Protein AF-A0A9N8E5K6-F1 (afdb_monomer_lite)

Structure (mmCIF, N/CA/C/O backbone):
data_AF-A0A9N8E5K6-F1
#
_entry.id   AF-A0A9N8E5K6-F1
#
loop_
_atom_site.group_PDB
_atom_site.id
_atom_site.type_symbol
_atom_site.label_atom_id
_atom_site.label_alt_id
_atom_site.label_comp_id
_atom_site.label_asym_id
_atom_site.label_entity_id
_atom_site.label_seq_id
_atom_site.pdbx_PDB_ins_code
_atom_site.Cartn_x
_atom_site.Cartn_y
_atom_site.Cartn_z
_atom_site.occupancy
_atom_site.B_iso_or_equiv
_atom_site.auth_seq_id
_atom_site.auth_comp_id
_atom_site.auth_asym_id
_atom_site.auth_atom_id
_atom_site.pdbx_PDB_model_num
ATOM 1 N N . MET A 1 1 ? 31.523 53.560 2.610 1.00 28.62 1 MET A N 1
ATOM 2 C CA . MET A 1 1 ? 31.302 54.282 3.889 1.00 28.62 1 MET A CA 1
ATOM 3 C C . MET A 1 1 ? 29.844 54.751 3.945 1.00 28.62 1 MET A C 1
ATOM 5 O O . MET A 1 1 ? 29.284 54.913 2.866 1.00 28.62 1 MET A O 1
ATOM 9 N N . PRO A 1 2 ? 29.209 54.893 5.126 1.00 48.19 2 PRO A N 1
ATOM 10 C CA . PRO A 1 2 ? 27.742 54.924 5.234 1.00 48.19 2 PRO A CA 1
ATOM 11 C C . PRO A 1 2 ? 27.119 56.280 5.633 1.00 48.19 2 PRO A C 1
ATOM 13 O O . PRO A 1 2 ? 27.679 57.012 6.442 1.00 48.19 2 PRO A O 1
ATOM 16 N N . TRP A 1 3 ? 25.892 56.519 5.156 1.00 25.66 3 TRP A N 1
ATOM 17 C CA . TRP A 1 3 ? 24.917 57.538 5.598 1.00 25.66 3 TRP A CA 1
ATOM 18 C C . TRP A 1 3 ? 23.511 56.882 5.471 1.00 25.66 3 TRP A C 1
ATOM 20 O O . TRP A 1 3 ? 23.320 56.145 4.508 1.00 25.66 3 TRP A O 1
ATOM 30 N N . ARG A 1 4 ? 22.511 56.901 6.380 1.00 29.38 4 ARG A N 1
ATOM 31 C CA . ARG A 1 4 ? 21.998 57.841 7.421 1.00 29.38 4 ARG A CA 1
ATOM 32 C C . ARG A 1 4 ? 21.446 59.166 6.848 1.00 29.38 4 ARG A C 1
ATOM 34 O O . ARG A 1 4 ? 22.156 59.805 6.095 1.00 29.38 4 ARG A O 1
ATOM 41 N N . HIS A 1 5 ? 20.258 59.682 7.214 1.00 28.28 5 HIS A N 1
ATOM 42 C CA . HIS A 1 5 ? 19.123 59.161 8.015 1.00 28.28 5 HIS A CA 1
ATOM 43 C C . HIS A 1 5 ? 17.919 60.150 7.944 1.00 28.28 5 HIS A C 1
ATOM 45 O O . HIS A 1 5 ? 18.154 61.333 8.158 1.00 28.28 5 HIS A O 1
ATOM 51 N N . ARG A 1 6 ? 16.656 59.674 7.833 1.00 26.78 6 ARG A N 1
ATOM 52 C CA . ARG A 1 6 ? 15.391 60.442 8.089 1.00 26.78 6 ARG A CA 1
ATOM 53 C C . ARG A 1 6 ? 15.203 61.711 7.183 1.00 26.78 6 ARG A C 1
ATOM 55 O O . ARG A 1 6 ? 16.032 61.928 6.314 1.00 26.78 6 ARG A O 1
ATOM 62 N N . SER A 1 7 ? 14.134 62.535 7.209 1.00 25.34 7 SER A N 1
ATOM 63 C CA . SER A 1 7 ? 12.897 62.596 8.028 1.00 25.34 7 SER A CA 1
ATOM 64 C C . SER A 1 7 ? 11.720 63.291 7.295 1.00 25.34 7 SER A C 1
ATOM 66 O O . SER A 1 7 ? 11.948 64.278 6.614 1.00 25.34 7 SER A O 1
ATOM 68 N N . GLN A 1 8 ? 10.487 62.875 7.626 1.00 25.50 8 GLN A N 1
ATOM 69 C CA . GLN A 1 8 ? 9.265 63.697 7.827 1.00 25.50 8 GLN A CA 1
ATOM 70 C C . GLN A 1 8 ? 8.490 64.386 6.668 1.00 25.50 8 GLN A C 1
ATOM 72 O O . GLN A 1 8 ? 9.017 64.921 5.703 1.00 25.50 8 GLN A O 1
ATOM 77 N N . CYS A 1 9 ? 7.166 64.353 6.877 1.00 20.83 9 CYS A N 1
ATOM 78 C CA . CYS A 1 9 ? 6.030 65.064 6.260 1.00 20.83 9 CYS A CA 1
ATOM 79 C C . CYS A 1 9 ? 6.035 66.590 6.615 1.00 20.83 9 CYS A C 1
ATOM 81 O O . CYS A 1 9 ? 6.919 66.965 7.387 1.00 20.83 9 CYS A O 1
ATOM 83 N N . PRO A 1 10 ? 5.077 67.467 6.186 1.00 39.78 10 PRO A N 1
ATOM 84 C CA . PRO A 1 10 ? 3.703 67.147 5.747 1.00 39.78 10 PRO A CA 1
ATOM 85 C C . PRO A 1 10 ? 3.038 68.023 4.657 1.00 39.78 10 PRO A C 1
ATOM 87 O O . PRO A 1 10 ? 3.539 69.068 4.259 1.00 39.78 10 PRO A O 1
ATOM 90 N N . LEU A 1 11 ? 1.807 67.641 4.290 1.00 26.31 11 LEU A N 1
ATOM 91 C CA . LEU A 1 11 ? 0.691 68.575 4.081 1.00 26.31 11 LEU A CA 1
ATOM 92 C C . LEU A 1 11 ? -0.651 67.876 4.390 1.00 26.31 11 LEU A C 1
ATOM 94 O O . LEU A 1 11 ? -0.745 66.653 4.336 1.00 26.31 11 LEU A O 1
ATOM 98 N N . LEU A 1 12 ? -1.659 68.655 4.783 1.00 24.30 12 LEU A N 1
ATOM 99 C CA . LEU A 1 12 ? -2.944 68.222 5.357 1.00 24.30 12 LEU A CA 1
ATOM 100 C C . LEU A 1 12 ? -4.070 69.039 4.705 1.00 24.30 12 LEU A C 1
ATOM 102 O O . LEU A 1 12 ? -3.827 70.215 4.449 1.00 24.30 12 LEU A O 1
ATOM 106 N N . VAL A 1 13 ? -5.272 68.466 4.515 1.00 25.81 13 VAL A N 1
ATOM 107 C CA . VAL A 1 13 ? -6.601 69.131 4.619 1.00 25.81 13 VAL A CA 1
ATOM 108 C C . VAL A 1 13 ? -7.746 68.141 4.276 1.00 25.81 13 VAL A C 1
ATOM 110 O O . VAL A 1 13 ? -7.692 67.467 3.257 1.00 25.81 13 VAL A O 1
ATOM 113 N N . TYR A 1 14 ? -8.732 68.061 5.185 1.00 26.78 14 TYR A N 1
ATOM 114 C CA . TYR A 1 14 ? -10.153 67.623 5.124 1.00 26.78 14 TYR A CA 1
ATOM 115 C C . TYR A 1 14 ? -10.739 67.033 3.808 1.00 26.78 14 TYR A C 1
ATOM 117 O O . TYR A 1 14 ? -10.513 67.580 2.738 1.00 26.78 14 TYR A O 1
ATOM 125 N N . GLY A 1 15 ? -11.614 66.008 3.786 1.00 24.59 15 GLY A N 1
ATOM 126 C CA . GLY A 1 15 ? -12.203 65.154 4.843 1.00 24.59 15 GLY A CA 1
ATOM 127 C C . GLY A 1 15 ? -13.697 65.412 5.155 1.00 24.59 15 GLY A C 1
ATOM 128 O O . GLY A 1 15 ? -14.033 66.536 5.510 1.00 24.59 15 GLY A O 1
ATOM 129 N N . LEU A 1 16 ? -14.570 64.382 5.091 1.00 26.42 16 LEU A N 1
ATOM 130 C CA . LEU A 1 16 ? -15.910 64.322 5.734 1.00 26.42 16 LEU A CA 1
ATOM 131 C C . LEU A 1 16 ? -16.518 62.885 5.751 1.00 26.42 16 LEU A C 1
ATOM 133 O O . LEU A 1 16 ? -15.967 61.974 5.138 1.00 26.42 16 LEU A O 1
ATOM 137 N N . LEU A 1 17 ? -17.607 62.684 6.512 1.00 26.38 17 LEU A N 1
ATOM 138 C CA . LEU A 1 17 ? -18.177 61.386 6.949 1.00 26.38 17 LEU A CA 1
ATOM 139 C C . LEU A 1 17 ? -19.086 60.663 5.919 1.00 26.38 17 LEU A C 1
ATOM 141 O O . LEU A 1 17 ? -19.732 61.306 5.097 1.00 26.38 17 LEU A O 1
ATOM 145 N N . GLY A 1 18 ? -19.259 59.340 6.088 1.00 25.52 18 GLY A N 1
ATOM 146 C CA . GLY A 1 18 ? -20.329 58.526 5.476 1.00 25.52 18 GLY A CA 1
ATOM 147 C C . GLY A 1 18 ? -20.577 57.209 6.241 1.00 25.52 18 GLY A C 1
ATOM 148 O O . GLY A 1 18 ? -19.625 56.550 6.647 1.00 25.52 18 GLY A O 1
ATOM 149 N N . CYS A 1 19 ? -21.841 56.853 6.506 1.00 23.98 19 CYS A N 1
ATOM 150 C CA . CYS A 1 19 ? -22.236 55.792 7.451 1.00 23.98 19 CYS A CA 1
ATOM 151 C C . CYS A 1 19 ? -21.885 54.349 7.032 1.00 23.98 19 CYS A C 1
ATOM 153 O O . CYS A 1 19 ? -21.986 53.984 5.864 1.00 23.98 19 CYS A O 1
ATOM 155 N N . ALA A 1 20 ? -21.625 53.492 8.026 1.00 27.25 20 ALA A N 1
ATOM 156 C CA . ALA A 1 20 ? -21.689 52.038 7.874 1.00 27.25 20 ALA A CA 1
ATOM 157 C C . ALA A 1 20 ? -23.144 51.535 7.963 1.00 27.25 20 ALA A C 1
ATOM 159 O O . ALA A 1 20 ? -23.925 52.040 8.772 1.00 27.25 20 ALA A O 1
ATOM 160 N N . LEU A 1 21 ? -23.492 50.510 7.177 1.00 25.75 21 LEU A N 1
ATOM 161 C CA . LEU A 1 21 ? -24.804 49.850 7.196 1.00 25.75 21 LEU A CA 1
ATOM 162 C C . LEU A 1 21 ? -24.667 48.368 7.568 1.00 25.75 21 LEU A C 1
ATOM 164 O O . LEU A 1 21 ? -24.395 47.516 6.724 1.00 25.75 21 LEU A O 1
ATOM 168 N N . LEU A 1 22 ? -24.903 48.061 8.844 1.00 26.05 22 LEU A N 1
ATOM 169 C CA . LEU A 1 22 ? -25.197 46.700 9.293 1.00 26.05 22 LEU A CA 1
ATOM 170 C C . LEU A 1 22 ? -26.590 46.299 8.790 1.00 26.05 22 LEU A C 1
ATOM 172 O O . LEU A 1 22 ? -27.561 47.010 9.034 1.00 26.05 22 LEU A O 1
ATOM 176 N N . THR A 1 23 ? -26.702 45.147 8.127 1.00 27.06 23 THR A N 1
ATOM 177 C CA . THR A 1 23 ? -27.989 44.573 7.698 1.00 27.06 23 THR A CA 1
ATOM 178 C C . THR A 1 23 ? -28.274 43.261 8.429 1.00 27.06 23 THR A C 1
ATOM 180 O O . THR A 1 23 ? -28.196 42.166 7.878 1.00 27.06 23 THR A O 1
ATOM 183 N N . THR A 1 24 ? -28.642 43.374 9.706 1.00 26.48 24 THR A N 1
ATOM 184 C CA . THR A 1 24 ? -29.184 42.267 10.507 1.00 26.48 24 THR A CA 1
ATOM 185 C C . THR A 1 24 ? -30.568 41.865 9.995 1.00 26.48 24 THR A C 1
ATOM 187 O O . THR A 1 24 ? -31.595 42.393 10.419 1.00 26.48 24 THR A O 1
ATOM 190 N N . LYS A 1 25 ? -30.615 40.906 9.067 1.00 25.34 25 LYS A N 1
ATOM 191 C CA . LYS A 1 25 ? -31.875 40.401 8.511 1.00 25.34 25 LYS A CA 1
ATOM 192 C C . LYS A 1 25 ? -32.456 39.281 9.381 1.00 25.34 25 LYS A C 1
ATOM 194 O O . LYS A 1 25 ? -32.322 38.103 9.069 1.00 25.34 25 LYS A O 1
ATOM 199 N N . VAL A 1 26 ? -33.117 39.664 10.473 1.00 26.45 26 VAL A N 1
ATOM 200 C CA . VAL A 1 26 ? -33.992 38.753 11.227 1.00 26.45 26 VAL A CA 1
ATOM 201 C C . VAL A 1 26 ? -35.216 38.433 10.369 1.00 26.45 26 VAL A C 1
ATOM 203 O O . VAL A 1 26 ? -35.918 39.348 9.940 1.00 26.45 26 VAL A O 1
ATOM 206 N N . TYR A 1 27 ? -35.489 37.149 10.150 1.00 26.06 27 TYR A N 1
ATOM 207 C CA . TYR A 1 27 ? -36.788 36.653 9.692 1.00 26.06 27 TYR A CA 1
ATOM 208 C C . TYR A 1 27 ? -37.262 35.558 10.651 1.00 26.06 27 TYR A C 1
ATOM 210 O O . TYR A 1 27 ? -36.457 34.769 11.143 1.00 26.06 27 TYR A O 1
ATOM 218 N N . GLY A 1 28 ? -38.556 35.579 10.977 1.00 25.75 28 GLY A N 1
ATOM 219 C CA . GLY A 1 28 ? -39.165 34.657 11.937 1.00 25.75 28 GLY A CA 1
ATOM 220 C C . GLY A 1 28 ? -39.302 33.237 11.389 1.00 25.75 28 GLY A C 1
ATOM 221 O O . GLY A 1 28 ? -39.287 33.025 10.178 1.00 25.75 28 GLY A O 1
ATOM 222 N N . GLY A 1 29 ? -39.439 32.268 12.294 1.00 32.53 29 GLY A N 1
ATOM 223 C CA . GLY A 1 29 ? -39.460 30.852 11.939 1.00 32.53 29 GLY A CA 1
ATOM 224 C C . GLY A 1 29 ? -40.733 30.390 11.223 1.00 32.53 29 GLY A C 1
ATOM 225 O O . GLY A 1 29 ? -41.850 30.729 11.609 1.00 32.53 29 GLY A O 1
ATOM 226 N N . SER A 1 30 ? -40.532 29.515 10.244 1.00 28.00 30 SER A N 1
ATOM 227 C CA . SER A 1 30 ? -41.488 28.520 9.753 1.00 28.00 30 SER A CA 1
ATOM 228 C C . SER A 1 30 ? -40.736 27.190 9.726 1.00 28.00 30 SER A C 1
ATOM 230 O O . SER A 1 30 ? -39.615 27.170 9.228 1.00 28.00 30 SER A O 1
ATOM 232 N N . GLY A 1 31 ? -41.291 26.126 10.313 1.00 34.25 31 GLY A N 1
ATOM 233 C CA . GLY A 1 31 ? -40.518 24.926 10.663 1.00 34.25 31 GLY A CA 1
ATOM 234 C C . GLY A 1 31 ? -39.834 24.232 9.480 1.00 34.25 31 GLY A C 1
ATOM 235 O O . GLY A 1 31 ? -40.482 23.946 8.474 1.00 34.25 31 GLY A O 1
ATOM 236 N N . ASP A 1 32 ? -38.544 23.927 9.638 1.00 28.67 32 ASP A N 1
ATOM 237 C CA . ASP A 1 32 ? -37.782 23.105 8.697 1.00 28.67 32 ASP A CA 1
ATOM 238 C C . ASP A 1 32 ? -38.299 21.651 8.675 1.00 28.67 32 ASP A C 1
ATOM 240 O O . ASP A 1 32 ? -38.636 21.098 9.729 1.00 28.67 32 ASP A O 1
ATOM 244 N N . PRO A 1 33 ? -38.335 20.986 7.505 1.00 28.75 33 PRO A N 1
ATOM 245 C CA . PRO A 1 33 ? -38.615 19.558 7.428 1.00 28.75 33 PRO A CA 1
ATOM 246 C C . PRO A 1 33 ? -37.427 18.733 7.969 1.00 28.75 33 PRO A C 1
ATOM 248 O O . PRO A 1 33 ? -36.266 19.098 7.753 1.00 28.75 33 PRO A O 1
ATOM 251 N N . PRO A 1 34 ? -37.674 17.585 8.629 1.00 31.19 34 PRO A N 1
ATOM 252 C CA . PRO A 1 34 ? -36.603 16.733 9.137 1.00 31.19 34 PRO A CA 1
ATOM 253 C C . PRO A 1 34 ? -35.826 16.091 7.977 1.00 31.19 34 PRO A C 1
ATOM 255 O O . PRO A 1 34 ? -36.369 15.278 7.234 1.00 31.19 34 PRO A O 1
ATOM 258 N N . GLY A 1 35 ? -34.544 16.443 7.828 1.00 36.34 35 GLY A N 1
ATOM 259 C CA . GLY A 1 35 ? -33.656 15.808 6.843 1.00 36.34 35 GLY A CA 1
ATOM 260 C C . GLY A 1 35 ? -32.354 16.555 6.536 1.00 36.34 35 GLY A C 1
ATOM 261 O O . GLY A 1 35 ? -31.343 15.920 6.258 1.00 36.34 35 GLY A O 1
ATOM 262 N N . SER A 1 36 ? -32.331 17.889 6.634 1.00 31.30 36 SER A N 1
ATOM 263 C CA . SER A 1 36 ? -31.158 18.698 6.254 1.00 31.30 36 SER A CA 1
ATOM 264 C C . SER A 1 36 ? -30.042 18.713 7.316 1.00 31.30 36 SER A C 1
ATOM 266 O O . SER A 1 36 ? -29.741 19.759 7.900 1.00 31.30 36 SER A O 1
ATOM 268 N N . ARG A 1 37 ? -29.367 17.575 7.543 1.00 35.94 37 ARG A N 1
ATOM 269 C CA . ARG A 1 37 ? -28.046 17.580 8.199 1.00 35.94 37 ARG A CA 1
ATOM 270 C C . ARG A 1 37 ? -27.086 18.409 7.336 1.00 35.94 37 ARG A C 1
ATOM 272 O O . ARG A 1 37 ? -26.913 18.116 6.157 1.00 35.94 37 ARG A O 1
ATOM 279 N N . ARG A 1 38 ? -26.448 19.434 7.909 1.00 32.09 38 ARG A N 1
ATOM 280 C CA . ARG A 1 38 ? -25.311 20.093 7.249 1.00 32.09 38 ARG A CA 1
ATOM 281 C C . ARG A 1 38 ? -24.135 19.123 7.285 1.00 32.09 38 ARG A C 1
ATOM 283 O O . ARG A 1 38 ? -23.654 18.823 8.374 1.00 32.09 38 ARG A O 1
ATOM 290 N N . ALA A 1 39 ? -23.692 18.650 6.125 1.00 42.81 39 ALA A N 1
ATOM 291 C CA . ALA A 1 39 ? -22.419 17.950 6.031 1.00 42.81 39 ALA A CA 1
ATOM 292 C C . ALA A 1 39 ? -21.293 18.886 6.503 1.00 42.81 39 ALA A C 1
ATOM 294 O O . ALA A 1 39 ? -21.276 20.072 6.157 1.00 42.81 39 ALA A O 1
ATOM 295 N N . LEU A 1 40 ? -20.371 18.353 7.302 1.00 53.91 40 LEU A N 1
ATOM 296 C CA . LEU A 1 40 ? -19.055 18.961 7.459 1.00 53.91 40 LEU A CA 1
ATOM 297 C C . LEU A 1 40 ? -18.304 18.749 6.138 1.00 53.91 40 LEU A C 1
ATOM 299 O O . LEU A 1 40 ? -18.455 17.704 5.512 1.00 53.91 40 LEU A O 1
ATOM 303 N N . SER A 1 41 ? -17.536 19.740 5.692 1.00 63.03 41 SER A N 1
ATOM 304 C CA . SER A 1 41 ? -16.692 19.582 4.506 1.00 63.03 41 SER A CA 1
ATOM 305 C C . SER A 1 41 ? -15.527 18.649 4.833 1.00 63.03 41 SER A C 1
ATOM 307 O O . SER A 1 41 ? -14.710 18.992 5.691 1.00 63.03 41 SER A O 1
ATOM 309 N N . GLU A 1 42 ? -15.459 17.506 4.155 1.00 80.06 42 GLU A N 1
ATOM 310 C CA . GLU A 1 42 ? -14.320 16.586 4.210 1.00 80.06 42 GLU A CA 1
ATOM 311 C C . GLU A 1 42 ? -13.023 17.257 3.726 1.00 80.06 42 GLU A C 1
ATOM 313 O O . GLU A 1 42 ? -13.045 18.215 2.944 1.00 80.06 42 GLU A O 1
ATOM 318 N N . GLU A 1 43 ? -11.869 16.755 4.169 1.00 78.12 43 GLU A N 1
ATOM 319 C CA . GLU A 1 43 ? -10.585 17.295 3.725 1.00 78.12 43 GLU A CA 1
ATOM 320 C C . GLU A 1 43 ? -10.203 16.841 2.300 1.00 78.12 43 GLU A C 1
ATOM 322 O O . GLU A 1 43 ? -10.333 15.677 1.920 1.00 78.12 43 GLU A O 1
ATOM 327 N N . LEU A 1 44 ? -9.683 17.779 1.499 1.00 85.88 44 LEU A N 1
ATOM 328 C CA . LEU A 1 44 ? -9.309 17.534 0.106 1.00 85.88 44 LEU A CA 1
ATOM 329 C C . LEU A 1 44 ? -8.021 16.708 -0.031 1.00 85.88 44 LEU A C 1
ATOM 331 O O . LEU A 1 44 ? -6.930 17.142 0.350 1.00 85.88 44 LEU A O 1
ATOM 335 N N . PHE A 1 45 ? -8.108 15.595 -0.758 1.00 86.50 45 PHE A N 1
ATOM 336 C CA . PHE A 1 45 ? -6.944 14.876 -1.271 1.00 86.50 45 PHE A CA 1
ATOM 337 C C . PHE A 1 45 ? -6.455 15.551 -2.561 1.00 86.50 45 PHE A C 1
ATOM 339 O O . PHE A 1 45 ? -6.839 15.184 -3.674 1.00 86.50 45 PHE A O 1
ATOM 346 N N . LEU A 1 46 ? -5.606 16.576 -2.404 1.00 86.75 46 LEU A N 1
ATOM 347 C CA . LEU A 1 46 ? -5.022 17.432 -3.456 1.00 86.75 46 LEU A CA 1
ATOM 348 C C . LEU A 1 46 ? -6.052 18.253 -4.255 1.00 86.75 46 LEU A C 1
ATOM 350 O O . LEU A 1 46 ? -6.112 19.472 -4.152 1.00 86.75 46 LEU A O 1
ATOM 354 N N . SER A 1 47 ? -6.819 17.580 -5.111 1.00 84.31 47 SER A N 1
ATOM 355 C CA . SER A 1 47 ? -7.876 18.148 -5.965 1.00 84.31 47 SER A CA 1
ATOM 356 C C . SER A 1 47 ? -9.080 17.203 -6.080 1.00 84.31 47 SER A C 1
ATOM 358 O O . SER A 1 47 ? -9.863 17.280 -7.028 1.00 84.31 47 SER A O 1
ATOM 360 N N . TYR A 1 48 ? -9.188 16.264 -5.145 1.00 92.00 48 TYR A N 1
ATOM 361 C CA . TYR A 1 48 ? -10.290 15.331 -4.995 1.00 92.00 48 TYR A CA 1
ATOM 362 C C . TYR A 1 48 ? -10.983 15.618 -3.663 1.00 92.00 48 TYR A C 1
ATOM 364 O O . TYR A 1 48 ? -10.331 15.660 -2.622 1.00 92.00 48 TYR A O 1
ATOM 372 N N . GLU A 1 49 ? -12.289 15.839 -3.729 1.00 92.88 49 GLU A N 1
ATOM 373 C CA . GLU A 1 49 ? -13.175 16.011 -2.581 1.00 92.88 49 GLU A CA 1
ATOM 374 C C . GLU A 1 49 ? -13.848 14.653 -2.338 1.00 92.88 49 GLU A C 1
ATOM 376 O O . GLU A 1 49 ? -14.645 14.234 -3.185 1.00 92.88 49 GLU A O 1
ATOM 381 N N . PRO A 1 50 ? -13.477 13.907 -1.280 1.00 90.69 50 PRO A N 1
ATOM 382 C CA . PRO A 1 50 ? -14.173 12.677 -0.928 1.00 90.69 50 PRO A CA 1
ATOM 383 C C . PRO A 1 50 ? -15.575 13.012 -0.406 1.00 90.69 50 PRO A C 1
ATOM 385 O O . PRO A 1 50 ? -15.856 14.138 0.000 1.00 90.69 50 PRO A O 1
ATOM 388 N N . LEU A 1 51 ? -16.467 12.027 -0.436 1.00 89.06 51 LEU A N 1
ATOM 389 C CA . LEU A 1 51 ? -17.855 12.165 0.021 1.00 89.06 51 LEU A CA 1
ATOM 390 C C . LEU A 1 51 ? -18.125 11.343 1.286 1.00 89.06 51 LEU A C 1
ATOM 392 O O . LEU A 1 51 ? -19.252 11.309 1.776 1.00 89.06 51 LEU A O 1
ATOM 396 N N . THR A 1 52 ? -17.088 10.677 1.789 1.00 86.38 52 THR A N 1
ATOM 397 C CA . THR A 1 52 ? -17.078 9.832 2.980 1.00 86.38 52 THR A CA 1
ATOM 398 C C . THR A 1 52 ? -15.769 10.041 3.749 1.00 86.38 52 THR A C 1
ATOM 400 O O . THR A 1 52 ? -14.738 10.396 3.167 1.00 86.38 52 THR A O 1
ATOM 403 N N . THR A 1 53 ? -15.793 9.812 5.062 1.00 86.50 53 THR A N 1
ATOM 404 C CA . THR A 1 53 ? -14.676 10.127 5.961 1.00 86.50 53 THR A CA 1
ATOM 405 C C . THR A 1 53 ? -13.542 9.096 5.861 1.00 86.50 53 THR A C 1
ATOM 407 O O . THR A 1 53 ? -13.535 8.081 6.549 1.00 86.50 53 THR A O 1
ATOM 410 N N . VAL A 1 54 ? -12.540 9.358 5.013 1.00 91.75 54 VAL A N 1
ATOM 411 C CA . VAL A 1 54 ? -11.411 8.428 4.744 1.00 91.75 54 VAL A CA 1
ATOM 412 C C . VAL A 1 54 ? -10.051 8.889 5.296 1.00 91.75 54 VAL A C 1
ATOM 414 O O . VAL A 1 54 ? -8.997 8.377 4.910 1.00 91.75 54 VAL A O 1
ATOM 417 N N . THR A 1 55 ? -10.056 9.833 6.240 1.00 91.75 55 THR A N 1
ATOM 418 C CA . THR A 1 55 ? -8.856 10.340 6.941 1.00 91.75 55 THR A CA 1
ATOM 419 C C . THR A 1 55 ? -8.110 9.255 7.732 1.00 91.75 55 THR A C 1
ATOM 421 O O . THR A 1 55 ? -6.885 9.301 7.855 1.00 91.75 55 THR A O 1
ATOM 424 N N . ASP A 1 56 ? -8.836 8.253 8.236 1.00 93.12 56 ASP A N 1
ATOM 425 C CA . ASP A 1 56 ? -8.300 7.079 8.936 1.00 93.12 56 ASP A CA 1
ATOM 426 C C . ASP A 1 56 ? -7.550 6.117 8.001 1.00 93.12 56 ASP A C 1
ATOM 428 O O . ASP A 1 56 ? -6.489 5.596 8.349 1.00 93.12 56 ASP A O 1
ATOM 432 N N . ASP A 1 57 ? -8.072 5.899 6.795 1.00 94.88 57 ASP A N 1
ATOM 433 C CA . ASP A 1 57 ? -7.453 5.062 5.763 1.00 94.88 57 ASP A CA 1
ATOM 434 C C . ASP A 1 57 ? -6.207 5.740 5.175 1.00 94.88 57 ASP A C 1
ATOM 436 O O . ASP A 1 57 ? -5.159 5.106 5.035 1.00 94.88 57 ASP A O 1
ATOM 440 N N . ALA A 1 58 ? -6.274 7.050 4.924 1.00 95.81 58 ALA A N 1
ATOM 441 C CA . ALA A 1 58 ? -5.140 7.846 4.452 1.00 95.81 58 ALA A CA 1
ATOM 442 C C . ALA A 1 58 ? -3.961 7.871 5.442 1.00 95.81 58 ALA A C 1
ATOM 444 O O . ALA A 1 58 ? -2.806 7.944 5.016 1.00 95.81 58 ALA A O 1
ATOM 445 N N . ALA A 1 59 ? -4.231 7.761 6.748 1.00 96.31 59 ALA A N 1
ATOM 446 C CA . ALA A 1 59 ? -3.212 7.719 7.796 1.00 96.31 59 ALA A CA 1
ATOM 447 C C . ALA A 1 59 ? -2.305 6.470 7.754 1.00 96.31 59 ALA A C 1
ATOM 449 O O . ALA A 1 59 ? -1.288 6.446 8.443 1.00 96.31 59 ALA A O 1
ATOM 450 N N . ILE A 1 60 ? -2.581 5.460 6.913 1.00 97.38 60 ILE A N 1
ATOM 451 C CA . ILE A 1 60 ? -1.648 4.335 6.706 1.00 97.38 60 ILE A CA 1
ATOM 452 C C . ILE A 1 60 ? -0.306 4.781 6.078 1.00 97.38 60 ILE A C 1
ATOM 454 O O . ILE A 1 60 ? 0.682 4.046 6.127 1.00 97.38 60 ILE A O 1
ATOM 458 N N . ASP A 1 61 ? -0.223 5.996 5.514 1.00 96.88 61 ASP A N 1
ATOM 459 C CA . ASP A 1 61 ? 1.056 6.569 5.075 1.00 96.88 61 ASP A CA 1
ATOM 460 C C . ASP A 1 61 ? 1.995 6.924 6.242 1.00 96.88 61 ASP A C 1
ATOM 462 O O . ASP A 1 61 ? 3.210 6.967 6.047 1.00 96.88 61 ASP A O 1
ATOM 466 N N . LEU A 1 62 ? 1.462 7.091 7.458 1.00 97.50 62 LEU A N 1
ATOM 467 C CA . LEU A 1 62 ? 2.244 7.267 8.681 1.00 97.50 62 LEU A CA 1
ATOM 468 C C . LEU A 1 62 ? 2.848 5.950 9.177 1.00 97.50 62 LEU A C 1
ATOM 470 O O . LEU A 1 62 ? 4.012 5.950 9.573 1.00 97.50 62 LEU A O 1
ATOM 474 N N . ASP A 1 63 ? 2.123 4.828 9.084 1.00 98.50 63 ASP A N 1
ATOM 475 C CA . ASP A 1 63 ? 2.688 3.491 9.334 1.00 98.50 63 ASP A CA 1
ATOM 476 C C . ASP A 1 63 ? 3.869 3.251 8.377 1.00 98.50 63 ASP A C 1
ATOM 478 O O . ASP A 1 63 ? 4.974 2.907 8.799 1.00 98.50 63 ASP A O 1
ATOM 482 N N . GLN A 1 64 ? 3.679 3.532 7.082 1.00 98.25 64 GLN A N 1
ATOM 483 C CA . GLN A 1 64 ? 4.738 3.431 6.074 1.00 98.25 64 GLN A CA 1
ATOM 484 C C . GLN A 1 64 ? 5.923 4.373 6.364 1.00 98.25 64 GLN A C 1
ATOM 486 O O . GLN A 1 64 ? 7.079 3.977 6.184 1.00 98.25 64 GLN A O 1
ATOM 491 N N . HIS A 1 65 ? 5.665 5.606 6.813 1.00 97.62 65 HIS A N 1
ATOM 492 C CA . HIS A 1 65 ? 6.719 6.554 7.170 1.00 97.62 65 HIS A CA 1
ATOM 493 C C . HIS A 1 65 ? 7.527 6.081 8.381 1.00 97.62 65 HIS A C 1
ATOM 495 O O . HIS A 1 65 ? 8.755 6.017 8.308 1.00 97.62 65 HIS A O 1
ATOM 501 N N . ALA A 1 66 ? 6.849 5.727 9.475 1.00 98.25 66 ALA A N 1
ATOM 502 C CA . ALA A 1 66 ? 7.480 5.273 10.706 1.00 98.25 66 ALA A CA 1
ATOM 503 C C . ALA A 1 66 ? 8.298 3.994 10.473 1.00 98.25 66 ALA A C 1
ATOM 505 O O . ALA A 1 66 ? 9.404 3.871 10.997 1.00 98.25 66 ALA A O 1
ATOM 506 N N . LEU A 1 67 ? 7.805 3.082 9.629 1.00 98.50 67 LEU A N 1
ATOM 507 C CA . LEU A 1 67 ? 8.504 1.859 9.242 1.00 98.50 67 LEU A CA 1
ATOM 508 C C . LEU A 1 67 ? 9.808 2.169 8.487 1.00 98.50 67 LEU A C 1
ATOM 510 O O . LEU A 1 67 ? 10.857 1.640 8.856 1.00 98.50 67 LEU A O 1
ATOM 514 N N . ASP A 1 68 ? 9.793 3.049 7.478 1.00 97.25 68 ASP A N 1
ATOM 515 C CA . ASP A 1 68 ? 11.026 3.425 6.766 1.00 97.25 68 ASP A CA 1
ATOM 516 C C . ASP A 1 68 ? 11.997 4.238 7.642 1.00 97.25 68 ASP A C 1
ATOM 518 O O . ASP A 1 68 ? 13.209 4.032 7.552 1.00 97.25 68 ASP A O 1
ATOM 522 N N . VAL A 1 69 ? 11.489 5.088 8.544 1.00 97.62 69 VAL A N 1
ATOM 523 C CA . VAL A 1 69 ? 12.301 5.788 9.555 1.00 97.62 69 VAL A CA 1
ATOM 524 C C . VAL A 1 69 ? 12.995 4.787 10.473 1.00 97.62 69 VAL A C 1
ATOM 526 O O . VAL A 1 69 ? 14.21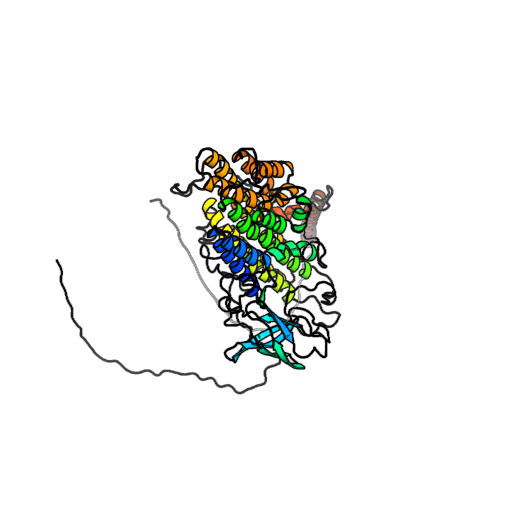3 4.861 10.622 1.00 97.62 69 VAL A O 1
ATOM 529 N N . GLN A 1 70 ? 12.276 3.815 11.035 1.00 98.19 70 GLN A N 1
ATOM 530 C CA . GLN A 1 70 ? 12.873 2.782 11.882 1.00 98.19 70 GLN A CA 1
ATOM 531 C C . GLN A 1 70 ? 13.890 1.934 11.102 1.00 98.19 70 GLN A C 1
ATOM 533 O O . GLN A 1 70 ? 15.042 1.821 11.516 1.00 98.19 70 GLN A O 1
ATOM 538 N N . MET A 1 71 ? 13.545 1.456 9.901 1.00 97.38 71 MET A N 1
ATOM 539 C CA . MET A 1 71 ? 14.497 0.737 9.041 1.00 97.38 71 MET A CA 1
ATOM 540 C C . MET A 1 71 ? 15.713 1.585 8.621 1.00 97.38 71 MET A C 1
ATOM 542 O O . MET A 1 71 ? 16.737 1.022 8.231 1.00 97.38 71 MET A O 1
ATOM 546 N N . SER A 1 72 ? 15.642 2.920 8.693 1.00 96.12 72 SER A N 1
ATOM 547 C CA . SER A 1 72 ? 16.778 3.809 8.413 1.00 96.12 72 SER A CA 1
ATOM 548 C C . SER A 1 72 ? 17.834 3.857 9.521 1.00 96.12 72 SER A C 1
ATOM 550 O O . SER A 1 72 ? 18.984 4.178 9.224 1.00 96.12 72 SER A O 1
ATOM 552 N N . LEU A 1 73 ? 17.471 3.517 10.764 1.00 95.94 73 LEU A N 1
ATOM 553 C CA . LEU A 1 73 ? 18.370 3.586 11.924 1.00 95.94 73 LEU A CA 1
ATOM 554 C C . LEU A 1 73 ? 19.381 2.429 11.965 1.00 95.94 73 LEU A C 1
ATOM 556 O O . LEU A 1 73 ? 20.450 2.573 12.554 1.00 95.94 73 LEU A O 1
ATOM 560 N N . GLY A 1 74 ? 19.070 1.294 11.328 1.00 91.50 74 GLY A N 1
ATOM 561 C CA . GLY A 1 74 ? 20.015 0.190 11.128 1.00 91.50 74 GLY A CA 1
ATOM 562 C C . GLY A 1 74 ? 20.413 -0.583 12.393 1.00 91.50 74 GLY A C 1
ATOM 563 O O . GLY A 1 74 ? 21.462 -1.224 12.400 1.00 91.50 74 GLY A O 1
ATOM 564 N N . THR A 1 75 ? 19.607 -0.535 13.458 1.00 94.69 75 THR A N 1
ATOM 565 C CA . THR A 1 75 ? 19.803 -1.333 14.685 1.00 94.69 75 THR A CA 1
ATOM 566 C C . THR A 1 75 ? 18.775 -2.460 14.779 1.00 94.69 75 THR A C 1
ATOM 568 O O . THR A 1 75 ? 17.655 -2.317 14.282 1.00 94.69 75 THR A O 1
ATOM 571 N N . ASP A 1 76 ? 19.094 -3.563 15.460 1.00 94.06 76 ASP A N 1
ATOM 572 C CA . ASP A 1 76 ? 18.130 -4.658 15.643 1.00 94.06 76 ASP A CA 1
ATOM 573 C C . ASP A 1 76 ? 16.873 -4.210 16.413 1.00 94.06 76 ASP A C 1
ATOM 575 O O . ASP A 1 76 ? 15.774 -4.636 16.072 1.00 94.06 76 ASP A O 1
ATOM 579 N N . GLN A 1 77 ? 16.996 -3.276 17.367 1.00 96.75 77 GLN A N 1
ATOM 580 C CA . GLN A 1 77 ? 15.842 -2.681 18.059 1.00 96.75 77 GLN A CA 1
ATOM 581 C C . GLN A 1 77 ? 14.944 -1.890 17.097 1.00 96.75 77 GLN A C 1
ATOM 583 O O . GLN A 1 77 ? 13.723 -1.992 17.172 1.00 96.75 77 GLN A O 1
ATOM 588 N N . SER A 1 78 ? 15.534 -1.128 16.170 1.00 97.31 78 SER A N 1
ATOM 589 C CA . SER A 1 78 ? 14.768 -0.390 15.157 1.00 97.31 78 SER A CA 1
ATOM 590 C C . SER A 1 78 ? 14.131 -1.315 14.115 1.00 97.31 78 SER A C 1
ATOM 592 O O . SER A 1 78 ? 13.010 -1.082 13.677 1.00 97.31 78 SER A O 1
ATOM 594 N N . ARG A 1 79 ? 14.787 -2.427 13.766 1.00 96.69 79 ARG A N 1
ATOM 595 C CA . ARG A 1 79 ? 14.231 -3.447 12.866 1.00 96.69 79 ARG A CA 1
ATOM 596 C C . ARG A 1 79 ? 13.067 -4.208 13.510 1.00 96.69 79 ARG A C 1
ATOM 598 O O . ARG A 1 79 ? 12.090 -4.483 12.822 1.00 96.69 79 ARG A O 1
ATOM 605 N N . GLU A 1 80 ? 13.131 -4.477 14.814 1.00 97.56 80 GLU A N 1
ATOM 606 C CA . GLU A 1 80 ? 12.000 -4.995 15.598 1.00 97.56 80 GLU A CA 1
ATOM 607 C C . GLU A 1 80 ? 10.853 -3.970 15.670 1.00 97.56 80 GLU A C 1
ATOM 609 O O . GLU A 1 80 ? 9.701 -4.315 15.423 1.00 97.56 80 GLU A O 1
ATOM 614 N N . ALA A 1 81 ? 11.149 -2.688 15.906 1.00 98.31 81 ALA A N 1
ATOM 615 C CA . ALA A 1 81 ? 10.140 -1.627 15.882 1.00 98.31 81 ALA A CA 1
ATOM 616 C C . ALA A 1 81 ? 9.459 -1.493 14.501 1.00 98.31 81 ALA A C 1
ATOM 618 O O . ALA A 1 81 ? 8.238 -1.397 14.418 1.00 98.31 81 ALA A O 1
ATOM 619 N N . ALA A 1 82 ? 10.220 -1.568 13.405 1.00 98.56 82 ALA A N 1
ATOM 620 C CA . ALA A 1 82 ? 9.676 -1.607 12.046 1.00 98.56 82 ALA A CA 1
ATOM 621 C C . ALA A 1 82 ? 8.801 -2.849 11.788 1.00 98.56 82 ALA A C 1
ATOM 623 O O . ALA A 1 82 ? 7.785 -2.756 11.098 1.00 98.56 82 ALA A O 1
ATOM 624 N N . TYR A 1 83 ? 9.171 -4.003 12.352 1.00 98.62 83 TYR A N 1
ATOM 625 C CA . TYR A 1 83 ? 8.381 -5.231 12.268 1.00 98.62 83 TYR A CA 1
ATOM 626 C C . TYR A 1 83 ? 7.057 -5.119 13.041 1.00 98.62 83 TYR A C 1
ATOM 628 O O . TYR A 1 83 ? 6.008 -5.524 12.531 1.00 98.62 83 TYR A O 1
ATOM 636 N N . LYS A 1 84 ? 7.071 -4.488 14.221 1.00 98.50 84 LYS A N 1
ATOM 637 C CA . LYS A 1 84 ? 5.853 -4.149 14.969 1.00 98.50 84 LYS A CA 1
ATOM 638 C C . LYS A 1 84 ? 4.942 -3.210 14.188 1.00 98.50 84 LYS A C 1
ATOM 640 O O . LYS A 1 84 ? 3.776 -3.539 14.022 1.00 98.50 84 LYS A O 1
ATOM 645 N N . ILE A 1 85 ? 5.454 -2.123 13.606 1.00 98.69 85 ILE A N 1
ATOM 646 C CA . ILE A 1 85 ? 4.638 -1.229 12.760 1.00 98.69 85 ILE A CA 1
ATOM 647 C C . ILE A 1 85 ? 4.008 -2.000 11.585 1.00 98.69 85 ILE A C 1
ATOM 649 O O . ILE A 1 85 ? 2.822 -1.838 11.311 1.00 98.69 85 ILE A O 1
ATOM 653 N N . TYR A 1 86 ? 4.763 -2.880 10.913 1.00 98.81 86 TYR A N 1
ATOM 654 C CA . TYR A 1 86 ? 4.236 -3.668 9.791 1.00 98.81 86 TYR A CA 1
ATOM 655 C C . TYR A 1 86 ? 3.064 -4.580 10.187 1.00 98.81 86 TYR A C 1
ATOM 657 O O . TYR A 1 86 ? 2.065 -4.661 9.465 1.00 98.81 86 TYR A O 1
ATOM 665 N N . THR A 1 87 ? 3.207 -5.275 11.318 1.00 98.56 87 THR A N 1
ATOM 666 C CA . THR A 1 87 ? 2.305 -6.354 11.750 1.00 98.56 87 THR A CA 1
ATOM 667 C C . THR A 1 87 ? 1.159 -5.873 12.641 1.00 98.56 87 THR A C 1
ATOM 669 O O . THR A 1 87 ? 0.041 -6.365 12.504 1.00 98.56 87 THR A O 1
ATOM 672 N N . GLN A 1 88 ? 1.414 -4.889 13.508 1.00 98.25 88 GLN A N 1
ATOM 673 C CA . GLN A 1 88 ? 0.496 -4.374 14.532 1.00 98.25 88 GLN A CA 1
ATOM 674 C C . GLN A 1 88 ? -0.139 -3.023 14.171 1.00 98.25 88 GLN A C 1
ATOM 676 O O . GLN A 1 88 ? -1.129 -2.667 14.799 1.00 98.25 88 GLN A O 1
ATOM 681 N N . GLY A 1 89 ? 0.394 -2.294 13.177 1.00 98.12 89 GLY A N 1
ATOM 682 C CA . GLY A 1 89 ? -0.038 -0.937 12.804 1.00 98.12 89 GLY A CA 1
ATOM 683 C C . GLY A 1 89 ? 0.310 0.128 13.854 1.00 98.12 89 GLY A C 1
ATOM 684 O O . GLY A 1 89 ? 0.867 -0.199 14.900 1.00 98.12 89 GLY A O 1
ATOM 685 N N . ALA A 1 90 ? 0.019 1.406 13.586 1.00 97.12 90 ALA A N 1
ATOM 686 C CA . ALA A 1 90 ? 0.250 2.488 14.562 1.00 97.12 90 ALA A CA 1
ATOM 687 C C . ALA A 1 90 ? -0.744 3.667 14.479 1.00 97.12 90 ALA A C 1
ATOM 689 O O . ALA A 1 90 ? -1.191 4.186 15.504 1.00 97.12 90 ALA A O 1
ATOM 690 N N . PHE A 1 91 ? -1.091 4.113 13.268 1.00 96.94 91 PHE A N 1
ATOM 691 C CA . PHE A 1 91 ? -1.790 5.389 13.037 1.00 96.94 91 PHE A CA 1
ATOM 692 C C . PHE A 1 91 ? -3.182 5.250 12.407 1.00 96.94 91 PHE A C 1
ATOM 694 O O . PHE A 1 91 ? -3.900 6.238 12.243 1.00 96.94 91 PHE A O 1
ATOM 701 N N . SER A 1 92 ? -3.569 4.029 12.046 1.00 95.00 92 SER A N 1
ATOM 702 C CA . SER A 1 92 ? -4.771 3.741 11.268 1.00 95.00 92 SER A CA 1
ATOM 703 C C . SER A 1 92 ? -5.660 2.738 12.008 1.00 95.00 92 SER A C 1
ATOM 705 O O . SER A 1 92 ? -5.195 1.687 12.443 1.00 95.00 92 SER A O 1
ATOM 707 N N . LYS A 1 93 ? -6.948 3.044 12.176 1.00 93.38 93 LYS A N 1
ATOM 708 C CA . LYS A 1 93 ? -7.955 2.195 12.841 1.00 93.38 93 LYS A CA 1
ATOM 709 C C . LYS A 1 93 ? -7.616 1.800 14.279 1.00 93.38 93 LYS A C 1
ATOM 711 O O . LYS A 1 93 ? -7.779 0.638 14.664 1.00 93.38 93 LYS A O 1
ATOM 716 N N . SER A 1 94 ? -7.134 2.764 15.058 1.00 95.56 94 SER A N 1
ATOM 717 C CA . SER A 1 94 ? -6.893 2.579 16.488 1.00 95.56 94 SER A CA 1
ATOM 718 C C . SER A 1 94 ? -8.161 2.088 17.199 1.00 95.56 94 SER A C 1
ATOM 720 O O . SER A 1 94 ? -9.256 2.612 16.963 1.00 95.56 94 SER A O 1
ATOM 722 N N . TYR A 1 95 ? -8.018 1.118 18.098 1.00 97.56 95 TYR A N 1
ATOM 723 C CA . TYR A 1 95 ? -9.076 0.667 18.995 1.00 97.56 95 TYR A CA 1
ATOM 724 C C . TYR A 1 95 ? -8.520 0.244 20.360 1.00 97.56 95 TYR A C 1
ATOM 726 O O . TYR A 1 95 ? -7.414 -0.284 20.448 1.00 97.56 95 TYR A O 1
ATOM 734 N N . ALA A 1 96 ? -9.306 0.451 21.412 1.00 98.38 96 ALA A N 1
ATOM 735 C CA . ALA A 1 96 ? -9.043 -0.060 22.753 1.00 98.38 96 ALA A CA 1
ATOM 736 C C . ALA A 1 96 ? -9.764 -1.400 22.968 1.00 98.38 96 ALA A C 1
ATOM 738 O O . ALA A 1 96 ? -10.927 -1.542 22.578 1.00 98.38 96 ALA A O 1
ATOM 739 N N . LEU A 1 97 ? -9.103 -2.366 23.607 1.00 98.25 97 LEU A N 1
ATOM 740 C CA . LEU A 1 97 ? -9.732 -3.582 24.125 1.00 98.25 97 LEU A CA 1
ATOM 741 C C . LEU A 1 97 ? -10.116 -3.363 25.596 1.00 98.25 97 LEU A C 1
ATOM 743 O O . LEU A 1 97 ? -9.288 -3.502 26.487 1.00 98.25 97 LEU A O 1
ATOM 747 N N . LEU A 1 98 ? -11.369 -2.989 25.843 1.00 98.44 98 LEU A N 1
ATOM 748 C CA . LEU A 1 98 ? -11.872 -2.680 27.184 1.00 98.44 98 LEU A CA 1
ATOM 749 C C . LEU A 1 98 ? -12.375 -3.948 27.875 1.00 98.44 98 LEU A C 1
ATOM 751 O O . LEU A 1 98 ? -13.174 -4.676 27.283 1.00 98.44 98 LEU A O 1
ATOM 755 N N . SER A 1 99 ? -11.983 -4.180 29.130 1.00 98.44 99 SER A N 1
ATOM 756 C CA . SER A 1 99 ? -12.553 -5.233 29.982 1.00 98.44 99 SER A CA 1
ATOM 757 C C . SER A 1 99 ? -13.679 -4.655 30.839 1.00 98.44 99 SER A C 1
ATOM 759 O O . SER A 1 99 ? -13.444 -3.769 31.655 1.00 98.44 99 SER A O 1
ATOM 761 N N . LEU A 1 100 ? -14.912 -5.130 30.656 1.00 98.12 100 LEU A N 1
ATOM 762 C CA . LEU A 1 100 ? -16.083 -4.663 31.404 1.00 98.12 100 LEU A CA 1
ATOM 763 C C . LEU A 1 100 ? -16.180 -5.339 32.776 1.00 98.12 100 LEU A C 1
ATOM 765 O O . LEU A 1 100 ? -16.120 -6.565 32.877 1.00 98.12 100 LEU A O 1
ATOM 769 N N . GLN A 1 101 ? -16.463 -4.553 33.817 1.00 97.81 101 GLN A N 1
ATOM 770 C CA . GLN A 1 101 ? -16.703 -5.060 35.176 1.00 97.81 101 GLN A CA 1
ATOM 771 C C . GLN A 1 101 ? -18.079 -5.737 35.334 1.00 97.81 101 GLN A C 1
ATOM 773 O O . GLN A 1 101 ? -18.348 -6.391 36.342 1.00 97.81 101 GLN A O 1
ATOM 778 N N . SER A 1 102 ? -18.970 -5.593 34.350 1.00 96.38 102 SER A N 1
ATOM 779 C CA . SER A 1 102 ? -20.255 -6.295 34.266 1.00 96.38 102 SER A CA 1
ATOM 780 C C . SER A 1 102 ? -20.535 -6.739 32.826 1.00 96.38 102 SER A C 1
ATOM 782 O O . SER A 1 102 ? -20.260 -5.977 31.900 1.00 96.38 102 SER A O 1
ATOM 784 N N . PRO A 1 103 ? -21.069 -7.955 32.609 1.00 96.81 103 PRO A N 1
ATOM 785 C CA . PRO A 1 103 ? -21.303 -8.483 31.269 1.00 96.81 103 PRO A CA 1
ATOM 786 C C . PRO A 1 103 ? -22.454 -7.769 30.550 1.00 96.81 103 PRO A C 1
ATOM 788 O O . PRO A 1 103 ? -23.429 -7.348 31.177 1.00 96.81 103 PRO A O 1
ATOM 791 N N . LEU A 1 104 ? -22.381 -7.702 29.218 1.00 95.56 104 LEU A N 1
ATOM 792 C CA . LEU A 1 104 ? -23.438 -7.113 28.390 1.00 95.56 104 LEU A CA 1
ATOM 793 C C . LEU A 1 104 ? -24.786 -7.854 28.538 1.00 95.56 104 LEU A C 1
ATOM 795 O O . LEU A 1 104 ? -24.811 -9.087 28.457 1.00 95.56 104 LEU A O 1
ATOM 799 N N . PRO A 1 105 ? -25.923 -7.141 28.669 1.00 95.12 105 PRO A N 1
ATOM 800 C CA . PRO A 1 105 ? -27.246 -7.760 28.793 1.00 95.12 105 PRO A CA 1
ATOM 801 C C . PRO A 1 105 ? -27.848 -8.223 27.452 1.00 95.12 105 PRO A C 1
ATOM 803 O O . PRO A 1 105 ? -28.716 -9.095 27.447 1.00 95.12 105 PRO A O 1
ATOM 806 N N . ILE A 1 106 ? -27.410 -7.650 26.325 1.00 93.69 106 ILE A N 1
ATOM 807 C CA . ILE A 1 106 ? -27.885 -7.938 24.957 1.00 93.69 106 ILE A CA 1
ATOM 808 C C . ILE A 1 106 ? -26.697 -8.021 23.979 1.00 93.69 106 ILE A C 1
ATOM 810 O O . ILE A 1 106 ? -25.569 -7.729 24.373 1.00 93.69 106 ILE A O 1
ATOM 814 N N . SER A 1 107 ? -26.940 -8.410 22.719 1.00 92.69 107 SER A N 1
ATOM 815 C CA . SER A 1 107 ? -25.928 -8.254 21.657 1.00 92.69 107 SER A CA 1
ATOM 816 C C . SER A 1 107 ? -25.803 -6.780 21.274 1.00 92.69 107 SER A C 1
ATOM 818 O O . SER A 1 107 ? -26.819 -6.088 21.182 1.00 92.69 107 SER A O 1
ATOM 820 N N . LEU A 1 108 ? -24.582 -6.319 21.016 1.00 90.25 108 LEU A N 1
ATOM 821 C CA . LEU A 1 108 ? -24.291 -4.999 20.461 1.00 90.25 108 LEU A CA 1
ATOM 822 C C . LEU A 1 108 ? -23.751 -5.139 19.041 1.00 90.25 108 LEU A C 1
ATOM 824 O O . LEU A 1 108 ? -22.841 -5.928 18.791 1.00 90.25 108 LEU A O 1
ATOM 828 N N . ALA A 1 109 ? -24.300 -4.358 18.114 1.00 88.62 109 ALA A N 1
ATOM 829 C CA . ALA A 1 109 ? -23.927 -4.420 16.710 1.00 88.62 109 ALA A CA 1
ATOM 830 C C . ALA A 1 109 ? -22.574 -3.739 16.438 1.00 88.62 109 ALA A C 1
ATOM 832 O O . ALA A 1 109 ? -22.229 -2.717 17.035 1.00 88.62 109 ALA A O 1
ATOM 833 N N . LYS A 1 110 ? -21.846 -4.261 15.444 1.00 84.50 110 LYS A N 1
ATOM 834 C CA . LYS A 1 110 ? -20.756 -3.540 14.767 1.00 84.50 110 LYS A CA 1
ATOM 835 C C . LYS A 1 110 ? -21.255 -2.141 14.370 1.00 84.50 110 LYS A C 1
ATOM 837 O O . LYS A 1 110 ? -22.281 -2.016 13.707 1.00 84.50 110 LYS A O 1
ATOM 842 N N . GLY A 1 111 ? -20.534 -1.101 14.781 1.00 83.31 111 GLY A N 1
ATOM 843 C CA . GLY A 1 111 ? -20.875 0.301 14.523 1.00 83.31 111 GLY A CA 1
ATOM 844 C C . GLY A 1 111 ? -21.705 1.006 15.606 1.00 83.31 111 GLY A C 1
ATOM 845 O O . GLY A 1 111 ? -21.839 2.225 15.513 1.00 83.31 111 GLY A O 1
ATOM 846 N N . THR A 1 112 ? -22.212 0.309 16.638 1.00 87.19 112 THR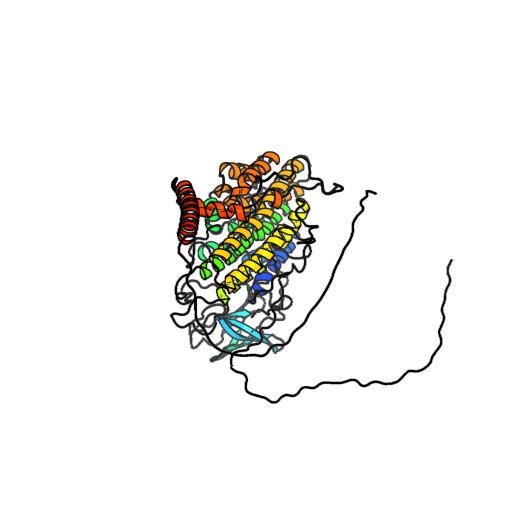 A N 1
ATOM 847 C CA . THR A 1 112 ? -22.891 0.945 17.790 1.00 87.19 112 THR A CA 1
ATOM 848 C C . THR A 1 112 ? -22.022 2.053 18.390 1.00 87.19 112 THR A C 1
ATOM 850 O O . THR A 1 112 ? -20.838 1.828 18.654 1.00 87.19 112 THR A O 1
ATOM 853 N N . THR A 1 113 ? -22.604 3.238 18.610 1.00 90.56 113 THR A N 1
ATOM 854 C CA . THR A 1 113 ? -21.930 4.378 19.245 1.00 90.56 113 THR A CA 1
ATOM 855 C C . THR A 1 113 ? -21.509 4.038 20.668 1.00 90.56 113 THR A C 1
ATOM 857 O O . THR A 1 113 ? -22.269 3.436 21.426 1.00 90.56 113 THR A O 1
ATOM 860 N N . LEU A 1 114 ? -20.308 4.471 21.039 1.00 93.81 114 LEU A N 1
ATOM 861 C CA . LEU A 1 114 ? -19.772 4.370 22.389 1.00 93.81 114 LEU A CA 1
ATOM 862 C C . LEU A 1 114 ? -19.191 5.736 22.773 1.00 93.81 114 LEU A C 1
ATOM 864 O O . LEU A 1 114 ? -18.448 6.329 21.985 1.00 93.81 114 LEU A O 1
ATOM 868 N N . LEU A 1 115 ? -19.494 6.230 23.972 1.00 96.94 115 LEU A N 1
ATOM 869 C CA . LEU A 1 115 ? -18.949 7.485 24.492 1.00 96.94 115 LEU A CA 1
ATOM 870 C C . LEU A 1 115 ? -18.152 7.216 25.770 1.00 96.94 115 LEU A C 1
ATOM 872 O O . LEU A 1 115 ? -18.647 6.600 26.709 1.00 96.94 115 LEU A O 1
ATOM 876 N N . GLY A 1 116 ? -16.904 7.671 25.805 1.00 96.75 116 GLY A N 1
ATOM 877 C CA . GLY A 1 116 ? -16.042 7.589 26.983 1.00 96.75 116 GLY A CA 1
ATOM 878 C C . GLY A 1 116 ? -15.271 8.885 27.199 1.00 96.75 116 GLY A C 1
ATOM 879 O O . GLY A 1 116 ? -15.568 9.905 26.580 1.00 96.75 116 GLY A O 1
ATOM 880 N N . HIS A 1 117 ? -14.265 8.857 28.072 1.00 97.50 117 HIS A N 1
ATOM 881 C CA . HIS A 1 117 ? -13.502 10.049 28.450 1.00 97.50 117 HIS A CA 1
ATOM 882 C C . HIS A 1 117 ? -11.991 9.786 28.473 1.00 97.50 117 HIS A C 1
ATOM 884 O O . HIS A 1 117 ? -11.548 8.688 28.808 1.00 97.50 117 HIS A O 1
ATOM 890 N N . THR A 1 118 ? -11.184 10.803 28.158 1.00 97.12 118 THR A N 1
ATOM 891 C CA . THR A 1 118 ? -9.735 10.784 28.423 1.00 97.12 118 THR A CA 1
ATOM 892 C C . THR A 1 118 ? -9.452 11.011 29.909 1.00 97.12 118 THR A C 1
ATOM 894 O O . THR A 1 118 ? -10.304 11.495 30.655 1.00 97.12 118 THR A O 1
ATOM 897 N N . THR A 1 119 ? -8.210 10.775 30.342 1.00 94.19 119 THR A N 1
ATOM 898 C CA . THR A 1 119 ? -7.726 11.076 31.707 1.00 94.19 119 THR A CA 1
ATOM 899 C C . THR A 1 119 ? -7.956 12.535 32.140 1.00 94.19 119 THR A C 1
ATOM 901 O O . THR A 1 119 ? -8.035 12.820 33.331 1.00 94.19 119 THR A O 1
ATOM 904 N N . ASN A 1 120 ? -8.103 13.463 31.186 1.00 94.12 120 ASN A N 1
ATOM 905 C CA . ASN A 1 120 ? -8.375 14.881 31.440 1.00 94.12 120 ASN A CA 1
ATOM 906 C C . ASN A 1 120 ? -9.880 15.228 31.434 1.00 94.12 120 ASN A C 1
ATOM 908 O O . ASN A 1 120 ? -10.229 16.407 31.425 1.00 94.12 120 ASN A O 1
ATOM 912 N N . GLY A 1 121 ? -10.774 14.233 31.392 1.00 94.12 121 GLY A N 1
ATOM 913 C CA . GLY A 1 121 ? -12.227 14.433 31.368 1.00 94.12 121 GLY A CA 1
ATOM 914 C C . GLY A 1 121 ? -12.775 14.970 30.042 1.00 94.12 121 GLY A C 1
ATOM 915 O O . GLY A 1 121 ? -13.891 15.479 30.012 1.00 94.12 121 GLY A O 1
ATOM 916 N N . LYS A 1 122 ? -12.012 14.885 28.944 1.00 95.50 122 LYS A N 1
ATOM 917 C CA . LYS A 1 122 ? -12.512 15.223 27.603 1.00 95.50 122 LYS A CA 1
ATOM 918 C C . LYS A 1 122 ? -13.274 14.028 27.033 1.00 95.50 122 LYS A C 1
ATOM 920 O O . LYS A 1 122 ? -12.729 12.928 27.031 1.00 95.50 122 LYS A O 1
ATOM 925 N N . GLU A 1 123 ? -14.469 14.261 26.501 1.00 95.12 123 GLU A N 1
ATOM 926 C CA . GLU A 1 123 ? -15.248 13.272 25.746 1.00 95.12 123 GLU A CA 1
ATOM 927 C C . GLU A 1 123 ? -14.437 12.651 24.589 1.00 95.12 123 GLU A C 1
ATOM 929 O O . GLU A 1 123 ? -13.706 13.337 23.861 1.00 95.12 123 GLU A O 1
ATOM 934 N N . VAL A 1 124 ? -14.599 11.340 24.413 1.00 95.25 124 VAL A N 1
ATOM 935 C CA . VAL A 1 124 ? -14.022 10.519 23.346 1.00 95.25 124 VAL A CA 1
ATOM 936 C C . VAL A 1 124 ? -15.154 9.731 22.700 1.00 95.25 124 VAL A C 1
ATOM 938 O O . VAL A 1 124 ? -15.693 8.798 23.296 1.00 95.25 124 VAL A O 1
ATOM 941 N N . LEU A 1 125 ? -15.498 10.103 21.470 1.00 93.44 125 LEU A N 1
ATOM 942 C CA . LEU A 1 125 ? -16.449 9.360 20.652 1.00 93.44 125 LEU A CA 1
ATOM 943 C C . LEU A 1 125 ? -15.764 8.139 20.027 1.00 93.44 125 LEU A C 1
ATOM 945 O O . LEU A 1 125 ? -14.657 8.234 19.487 1.00 93.44 125 LEU A O 1
ATOM 949 N N . GLY A 1 126 ? -16.447 7.003 20.056 1.00 92.25 126 GLY A N 1
ATOM 950 C CA . GLY A 1 126 ? -16.026 5.781 19.392 1.00 92.25 126 GLY A CA 1
ATOM 951 C C . GLY A 1 126 ? -17.201 4.951 18.899 1.00 92.25 126 GLY A C 1
ATOM 952 O O . GLY A 1 126 ? -18.368 5.326 19.022 1.00 92.25 126 GLY A O 1
ATOM 953 N N . GLN A 1 127 ? -16.869 3.815 18.301 1.00 92.00 127 GLN A N 1
ATOM 954 C CA . GLN A 1 127 ? -17.821 2.839 17.782 1.00 92.00 127 GLN A CA 1
ATOM 955 C C . GLN A 1 127 ? -17.346 1.426 18.105 1.00 92.00 127 GLN A C 1
ATOM 957 O O . GLN A 1 127 ? -16.143 1.157 18.145 1.00 92.00 127 GLN A O 1
ATOM 962 N N . LEU A 1 128 ? -18.281 0.504 18.296 1.00 92.44 128 LEU A N 1
ATOM 963 C CA . LEU A 1 128 ? -17.958 -0.903 18.491 1.00 92.44 128 LEU A CA 1
ATOM 964 C C . LEU A 1 128 ? -17.424 -1.525 17.185 1.00 92.44 128 LEU A C 1
ATOM 966 O O . LEU A 1 128 ? -18.081 -1.462 16.146 1.00 92.44 128 LEU A O 1
ATOM 970 N N . LEU A 1 129 ? -16.221 -2.106 17.216 1.00 88.69 129 LEU A N 1
ATOM 971 C CA . LEU A 1 129 ? -15.502 -2.555 16.011 1.00 88.69 129 LEU A CA 1
ATOM 972 C C . LEU A 1 129 ? -16.093 -3.817 15.344 1.00 88.69 129 LEU A C 1
ATOM 974 O O . LEU A 1 129 ? -15.911 -4.016 14.143 1.00 88.69 129 LEU A O 1
ATOM 978 N N . GLU A 1 130 ? -16.778 -4.666 16.110 1.00 87.31 130 GLU A N 1
ATOM 979 C CA . GLU A 1 130 ? -17.342 -5.961 15.698 1.00 87.31 130 GLU A CA 1
ATOM 980 C C . GLU A 1 130 ? -18.592 -6.288 16.533 1.00 87.31 130 GLU A C 1
ATOM 982 O O . GLU A 1 130 ? -18.772 -5.699 17.593 1.00 87.31 130 GLU A O 1
ATOM 987 N N . G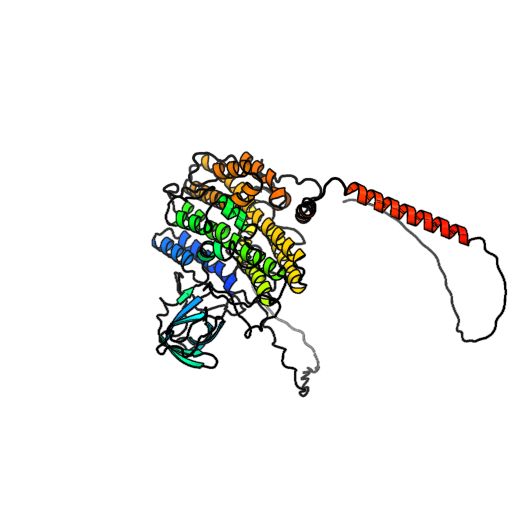LU A 1 131 ? -19.463 -7.205 16.095 1.00 90.31 131 GLU A N 1
ATOM 988 C CA . GLU A 1 131 ? -20.620 -7.591 16.922 1.00 90.31 131 GLU A CA 1
ATOM 989 C C . GLU A 1 131 ? -20.150 -8.247 18.232 1.00 90.31 131 GLU A C 1
ATOM 991 O O . GLU A 1 131 ? -19.366 -9.198 18.212 1.00 90.31 131 GLU A O 1
ATOM 996 N N . THR A 1 132 ? -20.641 -7.758 19.373 1.00 90.88 132 THR A N 1
ATOM 997 C CA . THR A 1 132 ? -20.323 -8.315 20.692 1.00 90.88 132 THR A CA 1
ATOM 998 C C . THR A 1 132 ? -21.573 -8.950 21.322 1.00 90.88 132 THR A C 1
ATOM 1000 O O . THR A 1 132 ? -22.513 -8.226 21.656 1.00 90.88 132 THR A O 1
ATOM 1003 N N . PRO A 1 133 ? -21.604 -10.284 21.522 1.00 94.06 133 PRO A N 1
ATOM 1004 C CA . PRO A 1 133 ? -22.790 -11.004 21.988 1.00 94.06 133 PRO A CA 1
ATOM 1005 C C . PRO A 1 133 ? -23.111 -10.767 23.478 1.00 94.06 133 PRO A C 1
ATOM 1007 O O . PRO A 1 133 ? -22.223 -10.387 24.253 1.00 94.06 133 PRO A O 1
ATOM 1010 N N . PRO A 1 134 ? -24.351 -11.058 23.927 1.00 95.81 134 PRO A N 1
ATOM 1011 C CA . PRO A 1 134 ? -24.726 -10.968 25.338 1.00 95.81 134 PRO A CA 1
ATOM 1012 C C . PRO A 1 134 ? -23.866 -11.888 26.211 1.00 95.81 134 PRO A C 1
ATOM 1014 O O . PRO A 1 134 ? -23.467 -12.976 25.795 1.00 95.81 134 PRO A O 1
ATOM 1017 N N . GLY A 1 135 ? -23.603 -11.461 27.444 1.00 96.69 135 GLY A N 1
ATOM 1018 C CA . GLY A 1 135 ? -22.706 -12.148 28.374 1.00 96.69 135 GLY A CA 1
ATOM 1019 C C . GLY A 1 135 ? -21.223 -11.790 28.211 1.00 96.69 135 GLY A C 1
ATOM 1020 O O . GLY A 1 135 ? -20.428 -12.158 29.073 1.00 96.69 135 GLY A O 1
ATOM 1021 N N . SER A 1 136 ? -20.840 -11.063 27.155 1.00 96.81 136 SER A N 1
ATOM 1022 C CA . SER A 1 136 ? -19.449 -10.642 26.938 1.00 96.81 136 SER A CA 1
ATOM 1023 C C . SER A 1 136 ? -18.984 -9.632 27.984 1.00 96.81 136 SER A C 1
ATOM 1025 O O . SER A 1 136 ? -19.717 -8.707 28.333 1.00 96.81 136 SER A O 1
ATOM 1027 N N . THR A 1 137 ? -17.736 -9.781 28.431 1.00 97.25 137 THR A N 1
ATOM 1028 C CA . THR A 1 137 ? -17.039 -8.859 29.344 1.00 97.25 137 THR A CA 1
ATOM 1029 C C . THR A 1 137 ? -15.906 -8.100 28.647 1.00 97.25 137 THR A C 1
ATOM 1031 O O . THR A 1 137 ? -15.001 -7.606 29.311 1.00 97.25 137 THR A O 1
ATOM 1034 N N . THR A 1 138 ? -15.910 -8.029 27.314 1.00 97.12 138 THR A N 1
ATOM 1035 C CA . THR A 1 138 ? -14.905 -7.308 26.520 1.00 97.12 138 THR A CA 1
ATOM 1036 C C . THR A 1 138 ? -15.564 -6.502 25.403 1.00 97.12 138 THR A C 1
ATOM 1038 O O . THR A 1 138 ? -16.509 -6.977 24.778 1.00 97.12 138 THR A O 1
ATOM 1041 N N . LEU A 1 139 ? -15.058 -5.294 25.131 1.00 96.06 139 LEU A N 1
ATOM 1042 C CA . LEU A 1 139 ? -15.460 -4.451 23.996 1.00 96.06 139 LEU A CA 1
ATOM 1043 C C . LEU A 1 139 ? -14.233 -4.020 23.190 1.00 96.06 139 LEU A C 1
ATOM 1045 O O . LEU A 1 139 ? -13.212 -3.647 23.764 1.00 96.06 139 LEU A O 1
ATOM 1049 N N . LYS A 1 140 ? -14.355 -3.975 21.859 1.00 97.38 140 LYS A N 1
ATOM 1050 C CA . LYS A 1 140 ? -13.374 -3.318 20.981 1.00 97.38 140 LYS A CA 1
ATOM 1051 C C . LYS A 1 140 ? -13.872 -1.924 20.604 1.00 97.38 140 LYS A C 1
ATOM 1053 O O . LYS A 1 140 ? -14.602 -1.762 19.627 1.00 97.38 140 LYS A O 1
ATOM 1058 N N . PHE A 1 141 ? -13.492 -0.924 21.393 1.00 97.25 141 PHE A N 1
ATOM 1059 C CA . PHE A 1 141 ? -13.828 0.483 21.169 1.00 97.25 141 PHE A CA 1
ATOM 1060 C C . PHE A 1 141 ? -12.921 1.063 20.074 1.00 97.25 141 PHE A C 1
ATOM 1062 O O . PHE A 1 141 ? -11.765 1.382 20.341 1.00 97.25 141 PHE A O 1
ATOM 1069 N N . ARG A 1 142 ? -13.407 1.196 18.833 1.00 95.94 142 ARG A N 1
ATOM 1070 C CA . ARG A 1 142 ? -12.706 1.935 17.764 1.00 95.94 142 ARG A CA 1
ATOM 1071 C C . ARG A 1 142 ? -12.846 3.431 18.032 1.00 95.94 142 ARG A C 1
ATOM 1073 O O . ARG A 1 142 ? -13.967 3.920 18.151 1.00 95.94 142 ARG A O 1
ATOM 1080 N N . TYR A 1 143 ? -11.737 4.166 18.050 1.00 95.12 143 TYR A N 1
ATOM 1081 C CA . TYR A 1 143 ? -11.775 5.630 18.127 1.00 95.12 143 TYR A CA 1
ATOM 1082 C C . TYR A 1 143 ? -12.404 6.200 16.845 1.00 95.12 143 TYR A C 1
ATOM 1084 O O . TYR A 1 143 ? -12.010 5.817 15.740 1.00 95.12 143 TYR A O 1
ATOM 1092 N N . HIS A 1 144 ? -13.395 7.087 16.973 1.00 89.81 144 HIS A N 1
ATOM 1093 C CA . HIS A 1 144 ? -14.102 7.638 15.814 1.00 89.81 144 HIS A CA 1
ATOM 1094 C C . HIS A 1 144 ? -13.227 8.669 15.069 1.00 89.81 144 HIS A C 1
ATOM 1096 O O . HIS A 1 144 ? -12.711 9.586 15.715 1.00 89.81 144 HIS A O 1
ATOM 1102 N N . PRO A 1 145 ? -13.051 8.554 13.737 1.00 88.25 145 PRO A N 1
ATOM 1103 C CA . PRO A 1 145 ? -12.186 9.455 12.990 1.00 88.25 145 PRO A CA 1
ATOM 1104 C C . PRO A 1 145 ? -12.862 10.791 12.642 1.00 88.25 145 PRO A C 1
ATOM 1106 O O . PRO A 1 145 ? -13.943 10.830 12.067 1.00 88.25 145 PRO A O 1
ATOM 1109 N N . SER A 1 146 ? -12.182 11.901 12.929 1.00 85.94 146 SER A N 1
ATOM 1110 C CA . SER A 1 146 ? -12.553 13.240 12.450 1.00 85.94 146 SER A CA 1
ATOM 1111 C C . SER A 1 146 ? -12.301 13.395 10.934 1.00 85.94 146 SER A C 1
ATOM 1113 O O . SER A 1 146 ? -11.270 12.920 10.442 1.00 85.94 146 SER A O 1
ATOM 1115 N N . PRO A 1 147 ? -13.163 14.125 10.192 1.00 84.69 147 PRO A N 1
ATOM 1116 C CA . PRO A 1 147 ? -12.976 14.442 8.768 1.00 84.69 147 PRO A CA 1
ATOM 1117 C C . PRO A 1 147 ? -11.833 15.433 8.482 1.00 84.69 147 PRO A C 1
ATOM 1119 O O . PRO A 1 147 ? -11.545 15.744 7.329 1.00 84.69 147 PRO A O 1
ATOM 1122 N N . ILE A 1 148 ? -11.152 15.925 9.524 1.00 86.88 148 ILE A N 1
ATOM 1123 C CA . ILE A 1 148 ? -9.966 16.783 9.420 1.00 86.88 148 ILE A CA 1
ATOM 1124 C C . ILE A 1 148 ? -8.718 15.922 9.639 1.00 86.88 148 ILE A C 1
ATOM 1126 O O . ILE A 1 148 ? -8.497 15.408 10.738 1.00 86.88 148 ILE A O 1
ATOM 1130 N N . GLN A 1 149 ? -7.862 15.805 8.625 1.00 88.31 149 GLN A N 1
ATOM 1131 C CA . GLN A 1 149 ? -6.731 14.875 8.599 1.00 88.31 149 GLN A CA 1
ATOM 1132 C C . GLN A 1 149 ? -5.675 15.161 9.672 1.00 88.31 149 GLN A C 1
ATOM 1134 O O . GLN A 1 149 ? -5.021 14.226 10.128 1.00 88.31 149 GLN A O 1
ATOM 1139 N N . ASP A 1 150 ? -5.515 16.415 10.098 1.00 86.12 150 ASP A N 1
ATOM 1140 C CA . ASP A 1 150 ? -4.596 16.795 11.182 1.00 86.12 150 ASP A CA 1
ATOM 1141 C C . ASP A 1 150 ? -5.121 16.430 12.586 1.00 86.12 150 ASP A C 1
ATOM 1143 O O . ASP A 1 150 ? -4.373 16.500 13.558 1.00 86.12 150 ASP A O 1
ATOM 1147 N N . THR A 1 151 ? -6.392 16.025 12.714 1.00 85.94 151 THR A N 1
ATOM 1148 C CA . THR A 1 151 ? -7.024 15.664 14.002 1.00 85.94 151 THR A CA 1
ATOM 1149 C C . THR A 1 151 ? -7.856 14.379 13.944 1.00 85.94 151 THR A C 1
ATOM 1151 O O . THR A 1 151 ? -8.653 14.141 14.850 1.00 85.94 151 THR A O 1
ATOM 1154 N N . TRP A 1 152 ? -7.681 13.555 12.899 1.00 89.25 152 TRP A N 1
ATOM 1155 C CA . TRP A 1 152 ? -8.509 12.372 12.624 1.00 89.25 152 TRP A CA 1
ATOM 1156 C C . TRP A 1 152 ? -8.678 11.489 13.864 1.00 89.25 152 TRP A C 1
ATOM 1158 O O . TRP A 1 152 ? -9.795 11.222 14.281 1.00 89.25 152 TRP A O 1
ATOM 1168 N N . THR A 1 153 ? -7.580 11.125 14.519 1.00 88.25 153 THR A N 1
ATOM 1169 C CA . THR A 1 153 ? -7.554 10.462 15.826 1.00 88.25 153 THR A CA 1
ATOM 1170 C C . THR A 1 153 ? -6.369 11.009 16.625 1.00 88.25 153 THR A C 1
ATOM 1172 O O . THR A 1 153 ? -5.424 11.535 16.040 1.00 88.25 153 THR A O 1
ATOM 1175 N N . ASN A 1 154 ? -6.399 10.896 17.958 1.00 90.62 154 ASN A N 1
ATOM 1176 C CA . ASN A 1 154 ? -5.287 11.316 18.832 1.00 90.62 154 ASN A CA 1
ATOM 1177 C C . ASN A 1 154 ? -4.879 10.210 19.832 1.00 90.62 154 ASN A C 1
ATOM 1179 O O . ASN A 1 154 ? -4.413 10.495 20.931 1.00 90.62 154 ASN A O 1
ATOM 1183 N N . CYS A 1 155 ? -5.110 8.947 19.463 1.00 95.44 155 CYS A N 1
ATOM 1184 C CA . CYS A 1 155 ? -4.678 7.759 20.199 1.00 95.44 155 CYS A CA 1
ATOM 1185 C C . CYS A 1 155 ? -3.932 6.843 19.219 1.00 95.44 155 CYS A C 1
ATOM 1187 O O . CYS A 1 155 ? -4.547 6.249 18.329 1.00 95.44 155 CYS A O 1
ATOM 1189 N N . HIS A 1 156 ? -2.606 6.776 19.342 1.00 96.44 156 HIS A N 1
ATOM 1190 C CA . HIS A 1 156 ? -1.706 6.072 18.417 1.00 96.44 156 HIS A CA 1
ATOM 1191 C C . HIS A 1 156 ? -0.704 5.255 19.230 1.00 96.44 156 HIS A C 1
ATOM 1193 O O . HIS A 1 156 ? 0.399 5.723 19.522 1.00 96.44 156 HIS A O 1
ATOM 1199 N N . VAL A 1 157 ? -1.125 4.064 19.651 1.00 97.31 157 VAL A N 1
ATOM 1200 C CA . VAL A 1 157 ? -0.327 3.125 20.456 1.00 97.31 157 VAL A CA 1
ATOM 1201 C C . VAL A 1 157 ? 0.068 1.948 19.555 1.00 97.31 157 VAL A C 1
ATOM 1203 O O . VAL A 1 157 ? 0.820 2.180 18.612 1.00 97.31 157 VAL A O 1
ATOM 1206 N N . GLY A 1 158 ? -0.424 0.723 19.765 1.00 95.75 158 GLY A N 1
ATOM 1207 C CA . GLY A 1 158 ? -0.114 -0.422 18.906 1.00 95.75 158 GLY A CA 1
ATOM 1208 C C . GLY A 1 158 ? 1.394 -0.629 18.711 1.00 95.75 158 GLY A C 1
ATOM 1209 O O . GLY A 1 158 ? 2.167 -0.678 19.665 1.00 95.75 158 GLY A O 1
ATOM 1210 N N . GLY A 1 159 ? 1.826 -0.717 17.454 1.00 97.00 159 GLY A N 1
ATOM 1211 C CA . GLY A 1 159 ? 3.233 -0.812 17.061 1.00 97.00 159 GLY A CA 1
ATOM 1212 C C . GLY A 1 159 ? 3.996 0.521 17.018 1.00 97.00 159 GLY A C 1
ATOM 1213 O O . GLY A 1 159 ? 5.142 0.528 16.569 1.00 97.00 159 GLY A O 1
ATOM 1214 N N . ASN A 1 160 ? 3.406 1.649 17.437 1.00 97.56 160 ASN A N 1
ATOM 1215 C CA . ASN A 1 160 ? 4.046 2.969 17.405 1.00 97.56 160 ASN A CA 1
ATOM 1216 C C . ASN A 1 160 ? 5.293 3.018 18.322 1.00 97.56 160 ASN A C 1
ATOM 1218 O O . ASN A 1 160 ? 5.160 2.873 19.538 1.00 97.56 160 ASN A O 1
ATOM 1222 N N . PRO A 1 161 ? 6.506 3.305 17.801 1.00 95.50 161 PRO A N 1
ATOM 1223 C CA . PRO A 1 161 ? 7.721 3.410 18.619 1.00 95.50 161 PRO A CA 1
ATOM 1224 C C . PRO A 1 161 ? 7.725 4.595 19.597 1.00 95.50 161 PRO A C 1
ATOM 1226 O O . PRO A 1 161 ? 8.554 4.638 20.505 1.00 95.50 161 PRO A O 1
ATOM 1229 N N . THR A 1 162 ? 6.833 5.569 19.401 1.00 96.25 162 THR A N 1
ATOM 1230 C CA . THR A 1 162 ? 6.627 6.730 20.278 1.00 96.25 162 THR A CA 1
ATOM 1231 C C . THR A 1 162 ? 5.123 6.944 20.497 1.00 96.25 162 THR A C 1
ATOM 1233 O O . THR A 1 162 ? 4.538 7.800 19.823 1.00 96.25 162 THR A O 1
ATOM 1236 N N . PRO A 1 163 ? 4.475 6.152 21.379 1.00 96.94 163 PRO A N 1
ATOM 1237 C CA . PRO A 1 163 ? 3.025 6.164 21.556 1.00 96.94 163 PRO A CA 1
ATOM 1238 C C . PRO A 1 163 ? 2.446 7.542 21.890 1.00 96.94 163 PRO A C 1
ATOM 1240 O O . PRO A 1 163 ? 2.975 8.261 22.738 1.00 96.94 163 PRO A O 1
ATOM 1243 N N . ASN A 1 164 ? 1.322 7.877 21.257 1.00 96.12 164 ASN A N 1
ATOM 1244 C CA . ASN A 1 164 ? 0.508 9.045 21.585 1.00 96.12 164 ASN A CA 1
ATOM 1245 C C . ASN A 1 164 ? -0.732 8.592 22.362 1.00 96.12 164 ASN A C 1
ATOM 1247 O O . ASN A 1 164 ? -1.550 7.841 21.827 1.00 96.12 164 ASN A O 1
ATOM 1251 N N . THR A 1 165 ? -0.868 9.055 23.605 1.00 96.56 165 THR A N 1
ATOM 1252 C CA . THR A 1 165 ? -1.959 8.669 24.512 1.00 96.56 165 THR A CA 1
ATOM 1253 C C . THR A 1 165 ? -2.949 9.792 24.833 1.00 96.56 165 THR A C 1
ATOM 1255 O O . THR A 1 165 ? -3.916 9.560 25.554 1.00 96.56 165 THR A O 1
ATOM 1258 N N . GLU A 1 166 ? -2.759 11.003 24.295 1.00 93.69 166 GLU A N 1
ATOM 1259 C CA . GLU A 1 166 ? -3.521 12.201 24.689 1.00 93.69 166 GLU A CA 1
ATOM 1260 C C . GLU A 1 166 ? -5.038 12.109 24.438 1.00 93.69 166 GLU A C 1
ATOM 1262 O O . GLU A 1 166 ? -5.832 12.707 25.168 1.00 93.69 166 GLU A O 1
ATOM 1267 N N . GLY A 1 167 ? -5.441 11.399 23.383 1.00 94.62 167 GLY A N 1
ATOM 1268 C CA . GLY A 1 167 ? -6.833 11.138 23.017 1.00 94.62 167 GLY A CA 1
ATOM 1269 C C . GLY A 1 167 ? -7.309 9.716 23.301 1.00 94.62 167 GLY A C 1
ATOM 1270 O O . GLY A 1 167 ? -8.394 9.365 22.841 1.00 94.62 167 GLY A O 1
ATOM 1271 N N . CYS A 1 168 ? -6.521 8.893 23.998 1.00 97.81 168 CYS A N 1
ATOM 1272 C CA . CYS A 1 168 ? -6.967 7.563 24.406 1.00 97.81 168 CYS A CA 1
ATOM 1273 C C . CYS A 1 168 ? -7.972 7.648 25.568 1.00 97.81 168 CYS A C 1
ATOM 1275 O O . CYS A 1 168 ? -8.001 8.628 26.320 1.00 97.81 168 CYS A O 1
ATOM 1277 N N . LEU A 1 169 ? -8.779 6.599 25.738 1.00 98.25 169 LEU A N 1
ATOM 1278 C CA . LEU A 1 169 ? -9.650 6.454 26.905 1.00 98.25 169 LEU A CA 1
ATOM 1279 C C . LEU A 1 169 ? -8.833 6.366 28.206 1.00 98.25 169 LEU A C 1
ATOM 1281 O O . LEU A 1 169 ? -7.725 5.823 28.215 1.00 98.25 169 LEU A O 1
ATOM 1285 N N . VAL A 1 170 ? -9.388 6.864 29.313 1.00 98.12 170 VAL A N 1
ATOM 1286 C CA . VAL A 1 170 ? -8.817 6.690 30.659 1.00 98.12 170 VAL A CA 1
ATOM 1287 C C . VAL A 1 170 ? -8.787 5.203 31.043 1.00 98.12 170 VAL A C 1
ATOM 1289 O O . VAL A 1 170 ? -9.727 4.478 30.731 1.00 98.12 170 VAL A O 1
ATOM 1292 N N . GLY A 1 171 ? -7.713 4.740 31.694 1.00 97.75 171 GLY A N 1
ATOM 1293 C CA . GLY A 1 171 ? -7.466 3.310 31.961 1.00 97.75 171 GLY A CA 1
ATOM 1294 C C . GLY A 1 171 ? -8.503 2.630 32.865 1.00 97.75 171 GLY A C 1
ATOM 1295 O O . GLY A 1 171 ? -8.809 1.458 32.680 1.00 97.75 171 GLY A O 1
ATOM 1296 N N . LEU A 1 172 ? -9.085 3.388 33.799 1.00 98.06 172 LEU A N 1
ATOM 1297 C CA . LEU A 1 172 ? -10.249 3.002 34.601 1.00 98.06 172 LEU A CA 1
ATOM 1298 C C . LEU A 1 172 ? -11.329 4.059 34.382 1.00 98.06 172 LEU A C 1
ATOM 1300 O O . LEU A 1 172 ? -11.079 5.239 34.643 1.00 98.06 172 LEU A O 1
ATOM 1304 N N . GLY A 1 173 ? -12.504 3.663 33.903 1.00 97.00 173 GLY A N 1
ATOM 1305 C CA . GLY A 1 173 ? -13.547 4.616 33.532 1.00 97.00 173 GLY A CA 1
ATOM 1306 C C . GLY A 1 173 ? -14.904 3.978 33.279 1.00 97.00 173 GLY A C 1
ATOM 1307 O O . GLY A 1 173 ? -15.107 2.790 33.517 1.00 97.00 173 GLY A O 1
ATOM 1308 N N . GLN A 1 174 ? -15.831 4.795 32.784 1.00 97.50 174 GLN A N 1
ATOM 1309 C CA . GLN A 1 174 ? -17.150 4.361 32.336 1.00 97.50 174 GLN A CA 1
ATOM 1310 C C . GLN A 1 174 ? -17.290 4.591 30.836 1.00 97.50 174 GLN A C 1
ATOM 1312 O O . GLN A 1 174 ? -16.884 5.639 30.324 1.00 97.50 174 GLN A O 1
ATOM 1317 N N . ILE A 1 175 ? -17.855 3.600 30.148 1.00 97.44 175 ILE A N 1
ATOM 1318 C CA . ILE A 1 175 ? -18.267 3.704 28.753 1.00 97.44 175 ILE A CA 1
ATOM 1319 C C . ILE A 1 175 ? -19.792 3.773 28.705 1.00 97.44 175 ILE A C 1
ATOM 1321 O O . ILE A 1 175 ? -20.482 2.907 29.241 1.00 97.44 175 ILE A O 1
ATOM 1325 N N . GLU A 1 176 ? -20.320 4.828 28.101 1.00 97.31 176 GLU A N 1
ATOM 1326 C CA . GLU A 1 176 ? -21.743 4.980 27.830 1.00 97.31 176 GLU A CA 1
ATOM 1327 C C . GLU A 1 176 ? -22.068 4.319 26.492 1.00 97.31 176 GLU A C 1
ATOM 1329 O O . GLU A 1 176 ? -21.382 4.527 25.485 1.00 97.31 176 GLU A O 1
ATOM 1334 N N . ILE A 1 177 ? -23.112 3.495 26.502 1.00 93.44 177 ILE A N 1
ATOM 1335 C CA . ILE A 1 177 ? -23.605 2.753 25.346 1.00 93.44 177 ILE A CA 1
ATOM 1336 C C . ILE A 1 177 ? -25.033 3.224 25.076 1.00 93.44 177 ILE A C 1
ATOM 1338 O O . ILE A 1 177 ? -25.872 3.194 25.985 1.00 93.44 177 ILE A O 1
ATOM 1342 N N . ASP A 1 178 ? -25.309 3.650 23.839 1.00 80.38 178 ASP A N 1
ATOM 1343 C CA . ASP A 1 178 ? -26.644 4.095 23.422 1.00 80.38 178 ASP A CA 1
ATOM 1344 C C . ASP A 1 178 ? -27.717 3.066 23.836 1.00 80.38 178 ASP A C 1
ATOM 1346 O O . ASP A 1 178 ? -27.538 1.856 23.699 1.00 80.38 178 ASP A O 1
ATOM 1350 N N . GLU A 1 179 ? -28.829 3.562 24.385 1.00 80.69 179 GLU A N 1
ATOM 1351 C CA . GLU A 1 179 ? -29.982 2.794 24.898 1.00 80.69 179 GLU A CA 1
ATOM 1352 C C . GLU A 1 179 ? -29.724 1.831 26.085 1.00 80.69 179 GLU A C 1
ATOM 1354 O O . GLU A 1 179 ? -30.691 1.424 26.733 1.00 80.69 179 GLU A O 1
ATOM 1359 N N . LEU A 1 180 ? -28.470 1.517 26.448 1.00 89.81 180 LEU A N 1
ATOM 1360 C CA . LEU A 1 180 ? -28.131 0.658 27.602 1.00 89.81 180 LEU A CA 1
ATOM 1361 C C . LEU A 1 180 ? -27.570 1.404 28.823 1.00 89.81 180 LEU A C 1
ATOM 1363 O O . LEU A 1 180 ? -27.726 0.918 29.944 1.00 89.81 180 LEU A O 1
ATOM 1367 N N . GLY A 1 181 ? -26.943 2.566 28.632 1.00 92.69 181 GLY A N 1
ATOM 1368 C CA . GLY A 1 181 ? -26.326 3.353 29.705 1.00 92.69 181 GLY A CA 1
ATOM 1369 C C . GLY A 1 181 ? -24.853 3.015 29.963 1.00 92.69 181 GLY A C 1
ATOM 1370 O O . GLY A 1 181 ? -24.148 2.527 29.081 1.00 92.69 181 GLY A O 1
ATOM 1371 N N . SER A 1 182 ? -24.374 3.347 31.164 1.00 96.38 182 SER A N 1
ATOM 1372 C CA . SER A 1 182 ? -22.950 3.338 31.528 1.00 96.38 182 SER A CA 1
ATOM 1373 C C . SER A 1 182 ? -22.475 1.982 32.068 1.00 96.38 182 SER A C 1
ATOM 1375 O O . SER A 1 182 ? -23.104 1.414 32.960 1.00 96.38 182 SER A O 1
ATOM 1377 N N . PHE A 1 183 ? -21.322 1.508 31.592 1.00 97.50 183 PHE A N 1
ATOM 1378 C CA . PHE A 1 183 ? -20.625 0.316 32.088 1.00 97.50 183 PHE A CA 1
ATOM 1379 C C . PHE A 1 183 ? -19.222 0.690 32.581 1.00 97.50 183 PHE A C 1
ATOM 1381 O O . PHE A 1 183 ? -18.458 1.315 31.844 1.00 97.50 183 PHE A O 1
ATOM 1388 N N . ASP A 1 184 ? -18.864 0.286 33.802 1.00 98.31 184 ASP A N 1
ATOM 1389 C CA . ASP A 1 184 ? -17.494 0.407 34.314 1.00 98.31 184 ASP A CA 1
ATOM 1390 C C . ASP A 1 184 ? -16.545 -0.550 33.566 1.00 98.31 184 ASP A C 1
ATOM 1392 O O . ASP A 1 184 ? -16.873 -1.724 33.349 1.00 98.31 184 ASP A O 1
ATOM 1396 N N . TYR A 1 185 ? -15.358 -0.065 33.196 1.00 98.38 185 TYR A N 1
ATOM 1397 C CA . TYR A 1 185 ? -14.336 -0.835 32.485 1.00 98.38 185 TYR A CA 1
ATOM 1398 C C . TYR A 1 185 ? -12.914 -0.589 33.020 1.00 98.38 185 TYR A C 1
ATOM 1400 O O . TYR A 1 185 ? -12.625 0.434 33.647 1.00 98.38 185 TYR A O 1
ATOM 1408 N N . GLU A 1 186 ? -12.013 -1.522 32.708 1.00 98.31 186 GLU A N 1
ATOM 1409 C CA . GLU A 1 186 ? -10.563 -1.406 32.893 1.00 98.31 186 GLU A CA 1
ATOM 1410 C C . GLU A 1 186 ? -9.784 -1.839 31.636 1.00 98.31 186 GLU A C 1
ATOM 1412 O O . GLU A 1 186 ? -10.213 -2.749 30.921 1.00 98.31 186 GLU A O 1
ATOM 1417 N N . TYR A 1 187 ? -8.665 -1.165 31.339 1.00 97.81 187 TYR A N 1
ATOM 1418 C CA . TYR A 1 187 ? -7.681 -1.559 30.315 1.00 97.81 187 TYR A CA 1
ATOM 1419 C C . TYR A 1 187 ? -6.332 -0.832 30.505 1.00 97.81 187 TYR A C 1
ATOM 1421 O O . TYR A 1 187 ? -6.293 0.275 31.053 1.00 97.81 187 TYR A O 1
ATOM 1429 N N . GLU A 1 188 ? -5.222 -1.411 30.035 1.00 98.12 188 GLU A N 1
ATOM 1430 C CA . GLU A 1 188 ? -3.897 -0.779 30.126 1.00 98.12 188 GLU A CA 1
ATOM 1431 C C . GLU A 1 188 ? -3.576 0.046 28.872 1.00 98.12 188 GLU A C 1
ATOM 1433 O O . GLU A 1 188 ? -3.321 -0.492 27.796 1.00 98.12 188 GLU A O 1
ATOM 1438 N N . ILE A 1 189 ? -3.533 1.379 29.002 1.00 97.31 189 ILE A N 1
ATOM 1439 C CA . ILE A 1 189 ? -3.489 2.325 27.863 1.00 97.31 189 ILE A CA 1
ATOM 1440 C C . ILE A 1 189 ? -2.328 2.051 26.881 1.00 97.31 189 ILE A C 1
ATOM 1442 O O . ILE A 1 189 ? -2.467 2.325 25.688 1.00 97.31 189 ILE A O 1
ATOM 1446 N N . LEU A 1 190 ? -1.189 1.534 27.354 1.00 97.38 190 LEU A N 1
ATOM 1447 C CA . LEU A 1 190 ? -0.006 1.269 26.521 1.00 97.38 190 LEU A CA 1
ATOM 1448 C C . LEU A 1 190 ? 0.050 -0.141 25.910 1.00 97.38 190 LEU A C 1
ATOM 1450 O O . LEU A 1 190 ? 0.819 -0.341 24.974 1.00 97.38 190 LEU A O 1
ATOM 1454 N N . GLU A 1 191 ? -0.754 -1.087 26.400 1.00 97.00 191 GLU A N 1
ATOM 1455 C CA . GLU A 1 191 ? -0.734 -2.492 25.961 1.00 97.00 191 GLU A CA 1
ATOM 1456 C C . GLU A 1 191 ? -2.041 -2.885 25.241 1.00 97.00 191 GLU A C 1
ATOM 1458 O O . GLU A 1 191 ? -2.007 -3.625 24.262 1.00 97.00 191 GLU A O 1
ATOM 1463 N N . ASP A 1 192 ? -3.186 -2.332 25.665 1.00 97.94 192 ASP A N 1
ATOM 1464 C CA . ASP A 1 192 ? -4.531 -2.676 25.176 1.00 97.94 192 ASP A CA 1
ATOM 1465 C C . ASP A 1 192 ? -5.105 -1.712 24.114 1.00 97.94 192 ASP A C 1
ATOM 1467 O O . ASP A 1 192 ? -6.267 -1.838 23.714 1.00 97.94 192 ASP A O 1
ATOM 1471 N N . ASN A 1 193 ? -4.309 -0.753 23.626 1.00 97.94 193 ASN A N 1
ATOM 1472 C CA . ASN A 1 193 ? -4.631 0.045 22.436 1.00 97.94 193 ASN A CA 1
ATOM 1473 C C . ASN A 1 193 ? -3.907 -0.533 21.206 1.00 97.94 193 ASN A C 1
ATOM 1475 O O . ASN A 1 193 ? -2.681 -0.478 21.112 1.00 97.94 193 ASN A O 1
ATOM 1479 N N . TYR A 1 194 ? -4.676 -1.029 20.236 1.00 97.38 194 TYR A N 1
ATOM 1480 C CA . TYR A 1 194 ? -4.218 -1.740 19.036 1.00 97.38 194 TYR A CA 1
ATOM 1481 C C . TYR A 1 194 ? -4.669 -1.020 17.752 1.00 97.38 194 TYR A C 1
ATOM 1483 O O . TYR A 1 194 ? -5.520 -0.134 17.797 1.00 97.38 194 TYR A O 1
ATOM 1491 N N . ASN A 1 195 ? -4.175 -1.440 16.582 1.00 96.81 195 ASN A N 1
ATOM 1492 C CA . ASN A 1 195 ? -4.637 -0.954 15.277 1.00 96.81 195 ASN A CA 1
ATOM 1493 C C . ASN A 1 195 ? -5.197 -2.115 14.438 1.00 96.81 195 ASN A C 1
ATOM 1495 O O . ASN A 1 195 ? -4.520 -3.113 14.206 1.00 96.81 195 ASN A O 1
ATOM 1499 N N . ALA A 1 196 ? -6.445 -2.002 13.969 1.00 93.44 196 ALA A N 1
ATOM 1500 C CA . ALA A 1 196 ? -7.095 -3.080 13.207 1.00 93.44 196 ALA A CA 1
ATOM 1501 C C . ALA A 1 196 ? -6.677 -3.122 11.719 1.00 93.44 196 ALA A C 1
ATOM 1503 O O . ALA A 1 196 ? -6.619 -4.196 11.107 1.00 93.44 196 ALA A O 1
ATOM 1504 N N . ARG A 1 197 ? -6.334 -1.956 11.148 1.00 95.44 197 ARG A N 1
ATOM 1505 C CA . ARG A 1 197 ? -5.785 -1.812 9.792 1.00 95.44 197 ARG A CA 1
ATOM 1506 C C . ARG A 1 197 ? -4.264 -1.733 9.890 1.00 95.44 197 ARG A C 1
ATOM 1508 O O . ARG A 1 197 ? -3.730 -0.748 10.383 1.00 95.44 197 ARG A O 1
ATOM 1515 N N . THR A 1 198 ? -3.582 -2.758 9.393 1.00 98.12 198 THR A N 1
ATOM 1516 C CA . THR A 1 198 ? -2.110 -2.830 9.346 1.00 98.12 198 THR A CA 1
ATOM 1517 C C . THR A 1 198 ? -1.657 -3.093 7.913 1.00 98.12 198 THR A C 1
ATOM 1519 O O . THR A 1 198 ? -2.408 -3.683 7.128 1.00 98.12 198 THR A O 1
ATOM 1522 N N . ILE A 1 199 ? -0.437 -2.698 7.537 1.00 98.62 199 ILE A N 1
ATOM 1523 C CA . ILE A 1 199 ? 0.052 -2.931 6.165 1.00 98.62 199 ILE A CA 1
ATOM 1524 C C . ILE A 1 199 ? 0.151 -4.440 5.870 1.00 98.62 199 ILE A C 1
ATOM 1526 O O . ILE A 1 199 ? -0.150 -4.864 4.754 1.00 98.62 199 ILE A O 1
ATOM 1530 N N . GLN A 1 200 ? 0.481 -5.270 6.868 1.00 98.75 200 GLN A N 1
ATOM 1531 C CA . GLN A 1 200 ? 0.410 -6.730 6.748 1.00 98.75 200 GLN A CA 1
ATOM 1532 C C . GLN A 1 200 ? -1.007 -7.226 6.418 1.00 98.75 200 GLN A C 1
ATOM 1534 O O . GLN A 1 200 ? -1.174 -8.112 5.573 1.00 98.75 200 GLN A O 1
ATOM 1539 N N . SER A 1 201 ? -2.036 -6.649 7.050 1.00 97.56 201 SER A N 1
ATOM 1540 C CA . SER A 1 201 ? -3.426 -7.095 6.890 1.00 97.56 201 SER A CA 1
ATOM 1541 C C . SER A 1 201 ? -3.930 -7.021 5.443 1.00 97.56 201 SER A C 1
ATOM 1543 O O . SER A 1 201 ? -4.740 -7.855 5.039 1.00 97.56 201 SER A O 1
ATOM 1545 N N . PHE A 1 202 ? -3.388 -6.103 4.632 1.00 98.38 202 PHE A N 1
ATOM 1546 C CA . PHE A 1 202 ? -3.682 -5.989 3.200 1.00 98.38 202 PHE A CA 1
ATOM 1547 C C . PHE A 1 202 ? -3.309 -7.248 2.399 1.00 98.38 202 PHE A C 1
ATOM 1549 O O . PHE A 1 202 ? -3.927 -7.524 1.371 1.00 98.38 202 PHE A O 1
ATOM 1556 N N . SER A 1 203 ? -2.318 -8.016 2.867 1.00 98.62 203 SER A N 1
ATOM 1557 C CA . SER A 1 203 ? -1.878 -9.272 2.254 1.00 98.62 203 SER A CA 1
ATOM 1558 C C . SER A 1 203 ? -2.430 -10.506 2.966 1.00 98.62 203 SER A C 1
ATOM 1560 O O . SER A 1 203 ? -2.827 -11.462 2.305 1.00 98.62 203 SER A O 1
ATOM 1562 N N . THR A 1 204 ? -2.491 -10.524 4.299 1.00 98.38 204 THR A N 1
ATOM 1563 C CA . THR A 1 204 ? -2.961 -11.718 5.026 1.00 98.38 204 THR A CA 1
ATOM 1564 C C . THR A 1 204 ? -4.477 -11.915 4.909 1.00 98.38 204 THR A C 1
ATOM 1566 O O . THR A 1 204 ? -4.927 -13.049 4.759 1.00 98.38 204 THR A O 1
ATOM 1569 N N . LYS A 1 205 ? -5.268 -10.831 4.836 1.00 96.00 205 LYS A N 1
ATOM 1570 C CA . LYS A 1 205 ? -6.722 -10.870 4.552 1.00 96.00 205 LYS A CA 1
ATOM 1571 C C . LYS A 1 205 ? -7.043 -10.912 3.041 1.00 96.00 205 LYS A C 1
ATOM 1573 O O . LYS A 1 205 ? -8.207 -10.865 2.646 1.00 96.00 205 LYS A O 1
ATOM 1578 N N . ALA A 1 206 ? -6.033 -11.006 2.166 1.00 95.69 206 ALA A N 1
ATOM 1579 C CA . ALA A 1 206 ? -6.192 -10.861 0.714 1.00 95.69 206 ALA A CA 1
ATOM 1580 C C . ALA A 1 206 ? -7.070 -11.942 0.061 1.00 95.69 206 ALA A C 1
ATOM 1582 O O . ALA A 1 206 ? -7.821 -11.646 -0.867 1.00 95.69 206 ALA A O 1
ATOM 1583 N N . LYS A 1 207 ? -7.000 -13.190 0.547 1.00 96.44 207 LYS A N 1
ATOM 1584 C CA . LYS A 1 207 ? -7.831 -14.296 0.045 1.00 96.44 207 LYS A CA 1
ATOM 1585 C C . LYS A 1 207 ? -9.321 -13.989 0.213 1.00 96.44 207 LYS A C 1
ATOM 1587 O O . LYS A 1 207 ? -10.079 -14.051 -0.750 1.00 96.44 207 LYS A O 1
ATOM 1592 N N . GLU A 1 208 ? -9.706 -13.613 1.425 1.00 93.00 208 GLU A N 1
ATOM 1593 C CA . GLU A 1 208 ? -11.071 -13.247 1.791 1.00 93.00 208 GLU A CA 1
ATOM 1594 C C . GLU A 1 208 ? -11.533 -12.016 0.996 1.00 93.00 208 GLU A C 1
ATOM 1596 O O . GLU A 1 208 ? -12.494 -12.092 0.234 1.00 93.00 208 GLU A O 1
ATOM 1601 N N . LYS A 1 209 ? -10.787 -10.904 1.071 1.00 90.25 209 LYS A N 1
ATOM 1602 C CA . LYS A 1 209 ? -11.202 -9.617 0.485 1.00 90.25 209 LYS A CA 1
ATOM 1603 C C . LYS A 1 209 ? -11.069 -9.503 -1.049 1.00 90.25 209 LYS A C 1
ATOM 1605 O O . LYS A 1 209 ? -11.492 -8.471 -1.578 1.00 90.25 209 LYS A O 1
ATOM 1610 N N . MET A 1 210 ? -10.485 -10.487 -1.757 1.00 94.31 210 MET A N 1
ATOM 1611 C CA . MET A 1 210 ? -10.261 -10.445 -3.224 1.00 94.31 210 MET A CA 1
ATOM 1612 C C . MET A 1 210 ? -10.372 -11.782 -3.994 1.00 94.31 210 MET A C 1
ATOM 1614 O O . MET A 1 210 ? -10.309 -11.758 -5.229 1.00 94.31 210 MET A O 1
ATOM 1618 N N . TYR A 1 211 ? -10.511 -12.941 -3.338 1.00 94.56 211 TYR A N 1
ATOM 1619 C CA . TYR A 1 211 ? -10.650 -14.245 -4.017 1.00 94.56 211 TYR A CA 1
ATOM 1620 C C . TYR A 1 211 ? -11.985 -14.934 -3.740 1.00 94.56 211 TYR A C 1
ATOM 1622 O O . TYR A 1 211 ? -12.641 -15.362 -4.687 1.00 94.56 211 TYR A O 1
ATOM 1630 N N . ASP A 1 212 ? -12.370 -15.008 -2.465 1.00 90.88 212 ASP A N 1
ATOM 1631 C CA . ASP A 1 212 ? -13.565 -15.720 -1.989 1.00 90.88 212 ASP A CA 1
ATOM 1632 C C . ASP A 1 212 ? -14.732 -14.770 -1.635 1.00 90.88 212 ASP A C 1
ATOM 1634 O O . ASP A 1 212 ? -15.722 -15.207 -1.056 1.00 90.88 212 ASP A O 1
ATOM 1638 N N . CYS A 1 213 ? -14.625 -13.474 -1.959 1.00 83.81 213 CYS A N 1
ATOM 1639 C CA . CYS A 1 213 ? -15.640 -12.472 -1.616 1.00 83.81 213 CYS A CA 1
ATOM 1640 C C . CYS A 1 213 ? -16.972 -12.650 -2.373 1.00 83.81 213 CYS A C 1
ATOM 1642 O O . CYS A 1 213 ? -17.039 -13.301 -3.418 1.00 83.81 213 CYS A O 1
ATOM 1644 N N . ASN A 1 214 ? -18.036 -12.028 -1.861 1.00 76.50 214 ASN A N 1
ATOM 1645 C CA . ASN A 1 214 ? -19.399 -12.205 -2.365 1.00 76.50 214 ASN A CA 1
ATOM 1646 C C . ASN A 1 214 ? -19.616 -11.579 -3.761 1.00 76.50 214 ASN A C 1
ATOM 1648 O O . ASN A 1 214 ? -20.121 -12.239 -4.673 1.00 76.50 214 ASN A O 1
ATOM 1652 N N . GLU A 1 215 ? -19.218 -10.319 -3.970 1.00 79.12 215 GLU A N 1
ATOM 1653 C CA . GLU A 1 215 ? -19.473 -9.583 -5.213 1.00 79.12 215 GLU A CA 1
ATOM 1654 C C . GLU A 1 215 ? -18.265 -9.620 -6.157 1.00 79.12 215 GLU A C 1
ATOM 1656 O O . GLU A 1 215 ? -17.212 -9.061 -5.875 1.00 79.12 215 GLU A O 1
ATOM 1661 N N . GLY A 1 216 ? -18.419 -10.205 -7.349 1.00 82.19 216 GLY A N 1
ATOM 1662 C CA . GLY A 1 216 ? -17.460 -10.040 -8.455 1.00 82.19 216 GLY A CA 1
ATOM 1663 C C . GLY A 1 216 ? -16.089 -10.717 -8.294 1.00 82.19 216 GLY A C 1
ATOM 1664 O O . GLY A 1 216 ? -15.274 -10.640 -9.218 1.00 82.19 216 GLY A O 1
ATOM 1665 N N . CYS A 1 217 ? -15.835 -11.395 -7.174 1.00 89.12 217 CYS A N 1
ATOM 1666 C CA . CYS A 1 217 ? -14.632 -12.191 -6.950 1.00 89.12 217 CYS A CA 1
ATOM 1667 C C . CYS A 1 217 ? -14.559 -13.459 -7.837 1.00 89.12 217 CYS A C 1
ATOM 1669 O O . CYS A 1 217 ? -15.577 -13.935 -8.349 1.00 89.12 217 CYS A O 1
ATOM 1671 N N . PRO A 1 218 ? -13.357 -14.044 -8.026 1.00 95.25 218 PRO A N 1
ATOM 1672 C CA . PRO A 1 218 ? -12.044 -13.507 -7.655 1.00 95.25 218 PRO A CA 1
ATOM 1673 C C . PRO A 1 218 ? -11.630 -12.328 -8.553 1.00 95.25 218 PRO A C 1
ATOM 1675 O O . PRO A 1 218 ? -11.688 -12.428 -9.784 1.00 95.25 218 PRO A O 1
ATOM 1678 N N . TYR A 1 219 ? -11.166 -11.231 -7.948 1.00 95.69 219 TYR A N 1
ATOM 1679 C CA . TYR A 1 219 ? -10.846 -9.986 -8.655 1.00 95.69 219 TYR A CA 1
ATOM 1680 C C . TYR A 1 219 ? -9.750 -10.170 -9.709 1.00 95.69 219 TYR A C 1
ATOM 1682 O O . TYR A 1 219 ? -8.768 -10.899 -9.531 1.00 95.69 219 TYR A O 1
ATOM 1690 N N . SER A 1 220 ? -9.929 -9.504 -10.852 1.00 95.62 220 SER A N 1
ATOM 1691 C CA . SER A 1 220 ? -9.244 -9.876 -12.096 1.00 95.62 220 SER A CA 1
ATOM 1692 C C . SER A 1 220 ? -7.734 -9.619 -12.081 1.00 95.62 220 SER A C 1
ATOM 1694 O O . SER A 1 220 ? -6.981 -10.346 -12.732 1.00 95.62 220 SER A O 1
ATOM 1696 N N . VAL A 1 221 ? -7.285 -8.616 -11.319 1.00 97.75 221 VAL A N 1
ATOM 1697 C CA . VAL A 1 221 ? -5.863 -8.310 -11.120 1.00 97.75 221 VAL A CA 1
ATOM 1698 C C . VAL A 1 221 ? -5.265 -9.249 -10.079 1.00 97.75 221 VAL A C 1
ATOM 1700 O O . VAL A 1 221 ? -4.294 -9.943 -10.379 1.00 97.75 221 VAL A O 1
ATOM 1703 N N . TYR A 1 222 ? -5.883 -9.353 -8.900 1.00 98.44 222 TYR A N 1
ATOM 1704 C CA . TYR A 1 222 ? -5.428 -10.226 -7.817 1.00 98.44 222 TYR A CA 1
ATOM 1705 C C . TYR A 1 222 ? -5.295 -11.696 -8.257 1.00 98.44 222 TYR A C 1
ATOM 1707 O O . TYR A 1 222 ? -4.300 -12.360 -7.958 1.00 98.44 222 TYR A O 1
ATOM 1715 N N . LYS A 1 223 ? -6.217 -12.191 -9.095 1.00 98.44 223 LYS A N 1
ATOM 1716 C CA . LYS A 1 223 ? -6.133 -13.534 -9.689 1.00 98.44 223 LYS A CA 1
ATOM 1717 C C . LYS A 1 223 ? -4.864 -13.753 -10.526 1.00 98.44 223 LYS A C 1
ATOM 1719 O O . LYS A 1 223 ? -4.353 -14.870 -10.545 1.00 98.44 223 LYS A O 1
ATOM 1724 N N . LYS A 1 224 ? -4.312 -12.724 -11.188 1.00 98.69 224 LYS A N 1
ATOM 1725 C CA . LYS A 1 224 ? -3.018 -12.826 -11.900 1.00 98.69 224 LYS A CA 1
ATOM 1726 C C . LYS A 1 224 ? -1.860 -13.034 -10.921 1.00 98.69 224 LYS A C 1
ATOM 1728 O O . LYS A 1 224 ? -0.980 -13.841 -11.202 1.00 98.69 224 LYS A O 1
ATOM 1733 N N . PHE A 1 225 ? -1.892 -12.354 -9.773 1.00 98.75 225 PHE A N 1
ATOM 1734 C CA . PHE A 1 225 ? -0.889 -12.476 -8.710 1.00 98.75 225 PHE A CA 1
ATOM 1735 C C . PHE A 1 225 ? -0.940 -13.859 -8.059 1.00 98.75 225 PHE A C 1
ATOM 1737 O O . PHE A 1 225 ? 0.085 -14.540 -8.029 1.00 98.75 225 PHE A O 1
ATOM 1744 N N . TYR A 1 226 ? -2.129 -14.339 -7.679 1.00 98.69 226 TYR A N 1
ATOM 1745 C CA . TYR A 1 226 ? -2.310 -15.716 -7.208 1.00 98.69 226 TYR A CA 1
ATOM 1746 C C . TYR A 1 226 ? -1.827 -16.752 -8.242 1.00 98.69 226 TYR A C 1
ATOM 1748 O O . TYR A 1 226 ? -1.034 -17.629 -7.911 1.00 98.69 226 TYR A O 1
ATOM 1756 N N . ASN A 1 227 ? -2.213 -16.618 -9.517 1.00 98.62 227 ASN A N 1
ATOM 1757 C CA . ASN A 1 227 ? -1.787 -17.532 -10.589 1.00 98.62 227 ASN A CA 1
ATOM 1758 C C . ASN A 1 227 ? -0.268 -17.513 -10.871 1.00 98.62 227 ASN A C 1
ATOM 1760 O O . ASN A 1 227 ? 0.239 -18.425 -11.528 1.00 98.62 227 ASN A O 1
ATOM 1764 N N . TYR A 1 228 ? 0.450 -16.472 -10.443 1.00 98.81 228 TYR A N 1
ATOM 1765 C CA . TYR A 1 228 ? 1.899 -16.358 -10.601 1.00 98.81 228 TYR A CA 1
ATOM 1766 C C . TYR A 1 228 ? 2.644 -16.910 -9.380 1.00 98.81 228 TYR A C 1
ATOM 1768 O O . TYR A 1 228 ? 3.496 -17.788 -9.520 1.00 98.81 228 TYR A O 1
ATOM 1776 N N . TYR A 1 229 ? 2.301 -16.429 -8.184 1.00 98.81 229 TYR A N 1
ATOM 1777 C CA . TYR A 1 229 ? 2.975 -16.794 -6.938 1.00 98.81 229 TYR A CA 1
ATOM 1778 C C . TYR A 1 229 ? 2.514 -18.140 -6.359 1.00 98.81 229 TYR A C 1
ATOM 1780 O O . TYR A 1 229 ? 3.293 -18.812 -5.687 1.00 98.81 229 TYR A O 1
ATOM 1788 N N . GLY A 1 230 ? 1.278 -18.567 -6.630 1.00 98.62 230 GLY A N 1
ATOM 1789 C CA . GLY A 1 230 ? 0.664 -19.786 -6.083 1.00 98.62 230 GLY A CA 1
ATOM 1790 C C . GLY A 1 230 ? 0.213 -19.683 -4.620 1.00 98.62 230 GLY A C 1
ATOM 1791 O O . GLY A 1 230 ? -0.281 -20.661 -4.068 1.00 98.62 230 GLY A O 1
ATOM 1792 N N . VAL A 1 231 ? 0.366 -18.509 -4.002 1.00 98.56 231 VAL A N 1
ATOM 1793 C CA . VAL A 1 231 ? -0.046 -18.195 -2.627 1.00 98.56 231 VAL A CA 1
ATOM 1794 C C . VAL A 1 231 ? -0.879 -16.912 -2.621 1.00 98.56 231 VAL A C 1
ATOM 1796 O O . VAL A 1 231 ? -0.759 -16.082 -3.526 1.00 98.56 231 VAL A O 1
ATOM 1799 N N . HIS A 1 232 ? -1.759 -16.762 -1.634 1.00 98.44 232 HIS A N 1
ATOM 1800 C CA . HIS A 1 232 ? -2.700 -15.637 -1.559 1.00 98.44 232 HIS A CA 1
ATOM 1801 C C . HIS A 1 232 ? -2.078 -14.385 -0.919 1.00 98.44 232 HIS A C 1
ATOM 1803 O O . HIS A 1 232 ? -2.368 -13.256 -1.307 1.00 98.44 232 HIS A O 1
ATOM 1809 N N . ASP A 1 233 ? -1.192 -14.624 0.032 1.00 98.56 233 ASP A N 1
ATOM 1810 C CA . ASP A 1 233 ? -0.498 -13.724 0.947 1.00 98.56 233 ASP A CA 1
ATOM 1811 C C . ASP A 1 233 ? 0.920 -13.370 0.451 1.00 98.56 233 ASP A C 1
ATOM 1813 O O . ASP A 1 233 ? 1.825 -13.097 1.237 1.00 98.56 233 ASP A O 1
ATOM 1817 N N . TYR A 1 234 ? 1.129 -13.376 -0.872 1.00 98.75 234 TYR A N 1
ATOM 1818 C CA . TYR A 1 234 ? 2.444 -13.230 -1.517 1.00 98.75 234 TYR A CA 1
ATOM 1819 C C . TYR A 1 234 ? 3.231 -11.978 -1.075 1.00 98.75 234 TYR A C 1
ATOM 1821 O O . TYR A 1 234 ? 4.463 -11.986 -1.099 1.00 98.75 234 TYR A O 1
ATOM 1829 N N . ALA A 1 235 ? 2.539 -10.900 -0.696 1.00 98.81 235 ALA A N 1
ATOM 1830 C CA . ALA A 1 235 ? 3.152 -9.627 -0.330 1.00 98.81 235 ALA A CA 1
ATOM 1831 C C . ALA A 1 235 ? 3.657 -9.612 1.123 1.00 98.81 235 ALA A C 1
ATOM 1833 O O . ALA A 1 235 ? 4.722 -9.052 1.384 1.00 98.81 235 ALA A O 1
ATOM 1834 N N . ASP A 1 236 ? 2.953 -10.290 2.033 1.00 98.88 236 ASP A N 1
ATOM 1835 C CA . ASP A 1 236 ? 3.426 -10.593 3.386 1.00 98.88 236 ASP A CA 1
ATOM 1836 C C . ASP A 1 236 ? 4.576 -11.592 3.330 1.00 98.88 236 ASP A C 1
ATOM 1838 O O . ASP A 1 236 ? 5.650 -11.289 3.832 1.00 98.88 236 ASP A O 1
ATOM 1842 N N . GLN A 1 237 ? 4.444 -12.708 2.606 1.00 98.81 237 GLN A N 1
ATOM 1843 C CA . GLN A 1 237 ? 5.541 -13.675 2.468 1.00 98.81 237 GLN A CA 1
ATOM 1844 C C . GLN A 1 237 ? 6.833 -13.055 1.899 1.00 98.81 237 GLN A C 1
ATOM 1846 O O . GLN A 1 237 ? 7.929 -13.462 2.287 1.00 98.81 237 GLN A O 1
ATOM 1851 N N . TRP A 1 238 ? 6.737 -12.052 1.017 1.00 98.81 238 TRP A N 1
ATOM 1852 C CA . TRP A 1 238 ? 7.894 -11.273 0.561 1.00 98.81 238 TRP A CA 1
ATOM 1853 C C . TRP A 1 238 ? 8.504 -10.423 1.686 1.00 98.81 238 TRP A C 1
ATOM 1855 O O . TRP A 1 238 ? 9.712 -10.494 1.926 1.00 98.81 238 TRP A O 1
ATOM 1865 N N . VAL A 1 239 ? 7.685 -9.623 2.377 1.00 98.81 239 VAL A N 1
ATOM 1866 C CA . VAL A 1 239 ? 8.136 -8.710 3.442 1.00 98.81 239 VAL A CA 1
ATOM 1867 C C . VAL A 1 239 ? 8.673 -9.492 4.648 1.00 98.81 239 VAL A C 1
ATOM 1869 O O . VAL A 1 239 ? 9.755 -9.181 5.144 1.00 98.81 239 VAL A O 1
ATOM 1872 N N . GLN A 1 240 ? 8.000 -10.571 5.047 1.00 98.62 240 GLN A N 1
ATOM 1873 C CA . GLN A 1 240 ? 8.442 -11.538 6.053 1.00 98.62 240 GLN A CA 1
ATOM 1874 C C . GLN A 1 240 ? 9.780 -12.176 5.680 1.00 98.62 240 GLN A C 1
ATOM 1876 O O . GLN A 1 240 ? 10.703 -12.161 6.492 1.00 98.62 240 GLN A O 1
ATOM 1881 N N . ALA A 1 241 ? 9.946 -12.675 4.449 1.00 98.56 241 ALA A N 1
ATOM 1882 C CA . ALA A 1 241 ? 11.218 -13.263 4.031 1.00 98.56 241 ALA A CA 1
ATOM 1883 C C . ALA A 1 241 ? 12.373 -12.242 4.042 1.00 98.56 241 ALA A C 1
ATOM 1885 O O . ALA A 1 241 ? 13.512 -12.601 4.351 1.00 98.56 241 ALA A O 1
ATOM 1886 N N . ALA A 1 242 ? 12.091 -10.965 3.769 1.00 98.19 242 ALA A N 1
ATOM 1887 C CA . ALA A 1 242 ? 13.071 -9.890 3.886 1.00 98.19 242 ALA A CA 1
ATOM 1888 C C . ALA A 1 242 ? 13.400 -9.546 5.357 1.00 98.19 242 ALA A C 1
ATOM 1890 O O . ALA A 1 242 ? 14.582 -9.471 5.700 1.00 98.19 242 ALA A O 1
ATOM 1891 N N . PHE A 1 243 ? 12.402 -9.419 6.244 1.00 98.00 243 PHE A N 1
ATOM 1892 C CA . PHE A 1 243 ? 12.601 -9.194 7.689 1.00 98.00 243 PHE A CA 1
ATOM 1893 C C . PHE A 1 243 ? 13.370 -10.338 8.362 1.00 98.00 243 PHE A C 1
ATOM 1895 O O . PHE A 1 243 ? 14.319 -10.097 9.117 1.00 98.00 243 PHE A O 1
ATOM 1902 N N . GLN A 1 244 ? 12.990 -11.582 8.065 1.00 96.81 244 GLN A N 1
ATOM 1903 C CA . GLN A 1 244 ? 13.583 -12.805 8.614 1.00 96.81 244 GLN A CA 1
ATOM 1904 C C . GLN A 1 244 ? 14.923 -13.170 7.947 1.00 96.81 244 GLN A C 1
ATOM 1906 O O . GLN A 1 244 ? 15.638 -14.037 8.445 1.00 96.81 244 GLN A O 1
ATOM 1911 N N . ARG A 1 245 ? 15.284 -12.503 6.839 1.00 96.12 245 ARG A N 1
ATOM 1912 C CA . ARG A 1 245 ? 16.454 -12.802 5.993 1.00 96.12 245 ARG A CA 1
ATOM 1913 C C . ARG A 1 245 ? 16.460 -14.263 5.499 1.00 96.12 245 ARG A C 1
ATOM 1915 O O . ARG A 1 245 ? 17.478 -14.945 5.579 1.00 96.12 245 ARG A O 1
ATOM 1922 N N . THR A 1 246 ? 15.327 -14.748 4.988 1.00 97.06 246 THR A N 1
ATOM 1923 C CA . THR A 1 246 ? 15.120 -16.120 4.472 1.00 97.06 246 THR A CA 1
ATOM 1924 C C . THR A 1 246 ? 14.921 -16.126 2.944 1.00 97.06 246 THR A C 1
ATOM 1926 O O . THR A 1 246 ? 15.265 -15.163 2.264 1.00 97.06 246 THR A O 1
ATOM 1929 N N . SER A 1 247 ? 14.458 -17.224 2.341 1.00 96.50 247 SER A N 1
ATOM 1930 C CA . SER A 1 247 ? 14.029 -17.230 0.929 1.00 96.50 247 SER A CA 1
ATOM 1931 C C . SER A 1 247 ? 12.525 -17.452 0.856 1.00 96.50 247 SER A C 1
ATOM 1933 O O . SER A 1 247 ? 11.991 -18.241 1.633 1.00 96.50 247 SER A O 1
ATOM 1935 N N . THR A 1 248 ? 11.852 -16.794 -0.087 1.00 97.94 248 THR A N 1
ATOM 1936 C CA . THR A 1 248 ? 10.435 -17.060 -0.378 1.00 97.94 248 THR A CA 1
ATOM 1937 C C . THR A 1 248 ? 10.257 -18.465 -0.971 1.00 97.94 248 THR A C 1
ATOM 1939 O O . THR A 1 248 ? 11.199 -19.014 -1.549 1.00 97.94 248 THR A O 1
ATOM 1942 N N . ASN A 1 249 ? 9.047 -19.029 -0.888 1.00 97.00 249 ASN A N 1
ATOM 1943 C CA . ASN A 1 249 ? 8.715 -20.342 -1.459 1.00 97.00 249 ASN A CA 1
ATOM 1944 C C . ASN A 1 249 ? 7.470 -20.286 -2.368 1.00 97.00 249 ASN A C 1
ATOM 1946 O O . ASN A 1 249 ? 6.469 -20.965 -2.155 1.00 97.00 249 ASN A O 1
ATOM 1950 N N . PHE A 1 250 ? 7.537 -19.429 -3.381 1.00 98.50 250 PHE A N 1
ATOM 1951 C CA . PHE A 1 250 ? 6.507 -19.230 -4.394 1.00 98.50 250 PHE A CA 1
ATOM 1952 C C . PHE A 1 250 ? 6.632 -20.212 -5.565 1.00 98.50 250 PHE A C 1
ATOM 1954 O O . PHE A 1 250 ? 7.712 -20.715 -5.878 1.00 98.50 250 PHE A O 1
ATOM 1961 N N . THR A 1 251 ? 5.536 -20.378 -6.307 1.00 98.50 251 THR A N 1
ATOM 1962 C CA . THR A 1 251 ? 5.499 -21.096 -7.594 1.00 98.50 251 THR A CA 1
ATOM 1963 C C . THR A 1 251 ? 6.333 -20.386 -8.671 1.00 98.50 251 THR A C 1
ATOM 1965 O O . THR A 1 251 ? 6.956 -21.045 -9.505 1.00 98.50 251 THR A O 1
ATOM 1968 N N . ARG A 1 252 ? 6.375 -19.044 -8.660 1.00 98.31 252 ARG A N 1
ATOM 1969 C CA . ARG A 1 252 ? 7.231 -18.190 -9.511 1.00 98.31 252 ARG A CA 1
ATOM 1970 C C . ARG A 1 252 ? 7.637 -16.929 -8.750 1.00 98.31 252 ARG A C 1
ATOM 1972 O O . ARG A 1 252 ? 6.980 -16.548 -7.789 1.00 98.31 252 ARG A O 1
ATOM 1979 N N . GLY A 1 253 ? 8.696 -16.253 -9.198 1.00 97.06 253 GLY A N 1
ATOM 1980 C CA . GLY A 1 253 ? 9.092 -14.956 -8.634 1.00 97.06 253 GLY A CA 1
ATOM 1981 C C . GLY A 1 253 ? 9.898 -15.013 -7.334 1.00 97.06 253 GLY A C 1
ATOM 1982 O O . GLY A 1 253 ? 9.923 -14.022 -6.613 1.00 97.06 253 GLY A O 1
ATOM 1983 N N . ASN A 1 254 ? 10.550 -16.138 -7.021 1.00 97.56 254 ASN A N 1
ATOM 1984 C CA . ASN A 1 254 ? 11.262 -16.305 -5.752 1.00 97.56 254 ASN A CA 1
ATOM 1985 C C . ASN A 1 254 ? 12.410 -15.309 -5.536 1.00 97.56 254 ASN A C 1
ATOM 1987 O O . ASN A 1 254 ? 13.218 -15.077 -6.441 1.00 97.56 254 ASN A O 1
ATOM 1991 N N . ALA A 1 255 ? 12.514 -14.800 -4.309 1.00 97.00 255 ALA A N 1
ATOM 1992 C CA . ALA A 1 255 ? 13.585 -13.940 -3.826 1.00 97.00 255 ALA A CA 1
ATOM 1993 C C . ALA A 1 255 ? 14.401 -14.650 -2.737 1.00 97.00 255 ALA A C 1
ATOM 1995 O O . ALA A 1 255 ? 13.855 -15.219 -1.792 1.00 97.00 255 ALA A O 1
ATOM 1996 N N . GLN A 1 256 ? 15.726 -14.610 -2.879 1.00 95.94 256 GLN A N 1
ATOM 1997 C CA . GLN A 1 256 ? 16.671 -15.281 -1.988 1.00 95.94 256 GLN A CA 1
ATOM 1998 C C . GLN A 1 256 ? 17.313 -14.271 -1.026 1.00 95.94 256 GLN A C 1
ATOM 2000 O O . GLN A 1 256 ? 18.480 -13.921 -1.191 1.00 95.94 256 GLN A O 1
ATOM 2005 N N . PHE A 1 257 ? 16.580 -13.746 -0.038 1.00 96.25 257 PHE A N 1
ATOM 2006 C CA . PHE A 1 257 ? 17.165 -12.796 0.926 1.00 96.25 257 PHE A CA 1
ATOM 2007 C C . PHE A 1 257 ? 18.239 -13.454 1.809 1.00 96.25 257 PHE A C 1
ATOM 2009 O O . PHE A 1 257 ? 19.204 -12.791 2.185 1.00 96.25 257 PHE A O 1
ATOM 2016 N N . GLY A 1 258 ? 18.117 -14.766 2.047 1.00 91.12 258 GLY A N 1
ATOM 2017 C CA . GLY A 1 258 ? 19.035 -15.637 2.791 1.00 91.12 258 GLY A CA 1
ATOM 2018 C C . GLY A 1 258 ? 20.520 -15.416 2.519 1.00 91.12 258 GLY A C 1
ATOM 2019 O O . GLY A 1 258 ? 21.104 -16.032 1.633 1.00 91.12 258 GLY A O 1
ATOM 2020 N N . GLY A 1 259 ? 21.144 -14.549 3.319 1.00 83.69 259 GLY A N 1
ATOM 2021 C CA . GLY A 1 259 ? 22.571 -14.245 3.249 1.00 83.69 259 GLY A CA 1
ATOM 2022 C C . GLY A 1 259 ? 23.020 -13.472 2.002 1.00 83.69 259 GLY A C 1
ATOM 2023 O O . GLY A 1 259 ? 24.228 -13.282 1.849 1.00 83.69 259 GLY A O 1
ATOM 2024 N N . THR A 1 260 ? 22.110 -13.016 1.133 1.00 89.12 260 THR A N 1
ATOM 2025 C CA . THR A 1 260 ? 22.452 -12.258 -0.087 1.00 89.12 260 THR A CA 1
ATOM 2026 C C . THR A 1 260 ? 23.021 -10.887 0.270 1.00 89.12 260 THR A C 1
ATOM 2028 O O . THR A 1 260 ? 24.155 -10.579 -0.099 1.00 89.12 260 THR A O 1
ATOM 2031 N N . TYR A 1 261 ? 22.274 -10.086 1.034 1.00 90.94 261 TYR A N 1
ATOM 2032 C CA . TYR A 1 261 ? 22.723 -8.764 1.470 1.00 90.94 261 TYR A CA 1
ATOM 2033 C C . TYR A 1 261 ? 23.581 -8.872 2.730 1.00 90.94 261 TYR A C 1
ATOM 2035 O O . TYR A 1 261 ? 23.285 -9.644 3.649 1.00 90.94 261 TYR A O 1
ATOM 2043 N N . LYS A 1 262 ? 24.668 -8.101 2.760 1.00 88.44 262 LYS A N 1
ATOM 2044 C CA . LYS A 1 262 ? 25.608 -8.010 3.884 1.00 88.44 262 LYS A CA 1
ATOM 2045 C C . LYS A 1 262 ? 25.417 -6.711 4.674 1.00 88.44 262 LYS A C 1
ATOM 2047 O O . LYS A 1 262 ? 26.087 -6.519 5.683 1.00 88.44 262 LYS A O 1
ATOM 2052 N N . THR A 1 263 ? 24.542 -5.830 4.198 1.00 88.19 263 THR A N 1
ATOM 2053 C CA . THR A 1 263 ? 24.138 -4.566 4.811 1.00 88.19 263 THR A CA 1
ATOM 2054 C C . THR A 1 263 ? 22.614 -4.510 4.904 1.00 88.19 263 THR A C 1
ATOM 2056 O O . THR A 1 263 ? 21.909 -5.122 4.097 1.00 88.19 263 THR A O 1
ATOM 2059 N N . ASP A 1 264 ? 22.080 -3.749 5.859 1.00 89.62 264 ASP A N 1
ATOM 2060 C CA . ASP A 1 264 ? 20.626 -3.616 6.012 1.00 89.62 264 ASP A CA 1
ATOM 2061 C C . ASP A 1 264 ? 19.947 -2.728 4.962 1.00 89.62 264 ASP A C 1
ATOM 2063 O O . ASP A 1 264 ? 18.723 -2.726 4.863 1.00 89.62 264 ASP A O 1
ATOM 2067 N N . LEU A 1 265 ? 20.710 -2.066 4.086 1.00 92.06 265 LEU A N 1
ATOM 2068 C CA . LEU A 1 265 ? 20.162 -1.284 2.973 1.00 92.06 265 LEU A CA 1
ATOM 2069 C C . LEU A 1 265 ? 19.385 -2.152 1.972 1.00 92.06 265 LEU A C 1
ATOM 2071 O O . LEU A 1 265 ? 18.332 -1.733 1.491 1.00 92.06 265 LEU A O 1
ATOM 2075 N N . GLY A 1 266 ? 19.867 -3.368 1.688 1.00 94.56 266 GLY A N 1
ATOM 2076 C CA . GLY A 1 266 ? 19.167 -4.312 0.814 1.00 94.56 266 GLY A CA 1
ATOM 2077 C C . GLY A 1 266 ? 17.864 -4.826 1.436 1.00 94.56 266 GLY A C 1
ATOM 2078 O O . GLY A 1 266 ? 16.819 -4.809 0.786 1.00 94.56 266 GLY A O 1
ATOM 2079 N N . TYR A 1 267 ? 17.886 -5.209 2.719 1.00 96.19 267 TYR A N 1
ATOM 2080 C CA . TYR A 1 267 ? 16.671 -5.639 3.424 1.00 96.19 267 TYR A CA 1
ATOM 2081 C C . TYR A 1 267 ? 15.671 -4.477 3.582 1.00 96.19 267 TYR A C 1
ATOM 2083 O O . TYR A 1 267 ? 14.493 -4.665 3.288 1.00 96.19 267 TYR A O 1
ATOM 2091 N N . ARG A 1 268 ? 16.127 -3.256 3.922 1.00 96.62 268 ARG A N 1
ATOM 2092 C CA . ARG A 1 268 ? 15.287 -2.043 3.978 1.00 96.62 268 ARG A CA 1
ATOM 2093 C C . ARG A 1 268 ? 14.528 -1.820 2.678 1.00 96.62 268 ARG A C 1
ATOM 2095 O O . ARG A 1 268 ? 13.312 -1.740 2.728 1.00 96.62 268 ARG A O 1
ATOM 2102 N N . GLN A 1 269 ? 15.202 -1.762 1.527 1.00 97.25 269 GLN A N 1
ATOM 2103 C CA . GLN A 1 269 ? 14.521 -1.542 0.241 1.00 97.25 269 GLN A CA 1
ATOM 2104 C C . GLN A 1 269 ? 13.532 -2.664 -0.108 1.00 97.25 269 GLN A C 1
ATOM 2106 O O . GLN A 1 269 ? 12.471 -2.400 -0.668 1.00 97.25 269 GLN A O 1
ATOM 2111 N N . ALA A 1 270 ? 13.860 -3.919 0.217 1.00 98.19 270 ALA A N 1
ATOM 2112 C CA . ALA A 1 270 ? 12.963 -5.048 -0.019 1.00 98.19 270 ALA A CA 1
ATOM 2113 C C . ALA A 1 270 ? 11.682 -4.979 0.829 1.00 98.19 270 ALA A C 1
ATOM 2115 O O . ALA A 1 270 ? 10.610 -5.340 0.341 1.00 98.19 270 ALA A O 1
ATOM 2116 N N . ILE A 1 271 ? 11.800 -4.484 2.064 1.00 98.69 271 ILE A N 1
ATOM 2117 C CA . ILE A 1 271 ? 10.701 -4.276 3.009 1.00 98.69 271 ILE A CA 1
ATOM 2118 C C . ILE A 1 271 ? 9.902 -3.020 2.635 1.00 98.69 271 ILE A C 1
ATOM 2120 O O . ILE A 1 271 ? 8.732 -3.135 2.286 1.00 98.69 271 ILE A O 1
ATOM 2124 N N . THR A 1 272 ? 10.523 -1.835 2.648 1.00 98.00 272 THR A N 1
ATOM 2125 C CA . THR A 1 272 ? 9.829 -0.532 2.593 1.00 98.00 272 THR A CA 1
ATOM 2126 C C . THR A 1 272 ? 9.243 -0.200 1.223 1.00 98.00 272 THR A C 1
ATOM 2128 O O . THR A 1 272 ? 8.381 0.670 1.122 1.00 98.00 272 THR A O 1
ATOM 2131 N N . LEU A 1 273 ? 9.661 -0.910 0.170 1.00 98.25 273 LEU A N 1
ATOM 2132 C CA . LEU A 1 273 ? 9.004 -0.883 -1.139 1.00 98.25 273 LEU A CA 1
ATOM 2133 C C . LEU A 1 273 ? 8.075 -2.086 -1.353 1.00 98.25 273 LEU A C 1
ATOM 2135 O O . LEU A 1 273 ? 7.184 -2.015 -2.195 1.00 98.25 273 LEU A O 1
ATOM 2139 N N . GLY A 1 274 ? 8.244 -3.180 -0.601 1.00 98.56 274 GLY A N 1
ATOM 2140 C CA . GLY A 1 274 ? 7.331 -4.326 -0.620 1.00 98.56 274 GLY A CA 1
ATOM 2141 C C . GLY A 1 274 ? 6.006 -3.993 0.067 1.00 98.56 274 GLY A C 1
ATOM 2142 O O . GLY A 1 274 ? 4.933 -4.326 -0.437 1.00 98.56 274 GLY A O 1
ATOM 2143 N N . THR A 1 275 ? 6.057 -3.243 1.166 1.00 98.81 275 THR A N 1
ATOM 2144 C CA . THR A 1 275 ? 4.882 -2.637 1.804 1.00 98.81 275 THR A CA 1
ATOM 2145 C C . THR A 1 275 ? 4.080 -1.797 0.807 1.00 98.81 275 THR A C 1
ATOM 2147 O O . THR A 1 275 ? 2.898 -2.057 0.608 1.00 98.81 275 THR A O 1
ATOM 2150 N N . VAL A 1 276 ? 4.713 -0.877 0.077 1.00 98.38 276 VAL A N 1
ATOM 2151 C CA . VAL A 1 276 ? 3.986 0.014 -0.846 1.00 98.38 276 VAL A CA 1
ATOM 2152 C C . VAL A 1 276 ? 3.570 -0.679 -2.150 1.00 98.38 276 VAL A C 1
ATOM 2154 O O . VAL A 1 276 ? 2.404 -0.602 -2.532 1.00 98.38 276 VAL A O 1
ATOM 2157 N N . TYR A 1 277 ? 4.477 -1.383 -2.834 1.00 98.44 277 TYR A N 1
ATOM 2158 C CA . TYR A 1 277 ? 4.220 -1.914 -4.182 1.00 98.44 277 TYR A CA 1
ATOM 2159 C C . TYR A 1 277 ? 3.691 -3.352 -4.245 1.00 98.44 277 TYR A C 1
ATOM 2161 O O . TYR A 1 277 ? 3.203 -3.750 -5.300 1.00 98.44 277 TYR A O 1
ATOM 2169 N N . LEU A 1 278 ? 3.754 -4.136 -3.162 1.00 98.75 278 LEU A N 1
ATOM 2170 C CA . LEU A 1 278 ? 3.148 -5.476 -3.121 1.00 98.75 278 LEU A CA 1
ATOM 2171 C C . LEU A 1 278 ? 1.882 -5.512 -2.259 1.00 98.75 278 LEU A C 1
ATOM 2173 O O . LEU A 1 278 ? 0.915 -6.153 -2.674 1.00 98.75 278 LEU A O 1
ATOM 2177 N N . ASN A 1 279 ? 1.875 -4.825 -1.106 1.00 98.75 279 ASN A N 1
ATOM 2178 C CA . ASN A 1 279 ? 0.720 -4.775 -0.201 1.00 98.75 279 ASN A CA 1
ATOM 2179 C C . ASN A 1 279 ? -0.234 -3.628 -0.615 1.00 98.75 279 ASN A C 1
ATOM 2181 O O . ASN A 1 279 ? -1.306 -3.893 -1.160 1.00 98.75 279 ASN A O 1
ATOM 2185 N N . THR A 1 280 ? 0.154 -2.355 -0.446 1.00 98.75 280 THR A N 1
ATOM 2186 C CA . THR A 1 280 ? -0.749 -1.201 -0.667 1.00 98.75 280 THR A CA 1
ATOM 2187 C C . THR A 1 280 ? -1.210 -1.048 -2.123 1.00 98.75 280 THR A C 1
ATOM 2189 O O . THR A 1 280 ? -2.389 -0.799 -2.358 1.00 98.75 280 THR A O 1
ATOM 2192 N N . TRP A 1 281 ? -0.335 -1.265 -3.115 1.00 98.62 281 TRP A N 1
ATOM 2193 C CA . TRP A 1 281 ? -0.691 -1.235 -4.548 1.00 98.62 281 TRP A CA 1
ATOM 2194 C C . TRP A 1 281 ? -1.851 -2.183 -4.885 1.00 98.62 281 TRP A C 1
ATOM 2196 O O . TRP A 1 281 ? -2.773 -1.807 -5.608 1.00 98.62 281 TRP A O 1
ATOM 2206 N N . MET A 1 282 ? -1.840 -3.394 -4.320 1.00 98.69 282 MET A N 1
ATOM 2207 C CA . MET A 1 282 ? -2.929 -4.355 -4.502 1.00 98.69 282 MET A CA 1
ATOM 2208 C C . MET A 1 282 ? -4.174 -3.945 -3.712 1.00 98.69 282 MET A C 1
ATOM 2210 O O . MET A 1 282 ? -5.287 -4.101 -4.209 1.00 98.69 282 MET A O 1
ATOM 2214 N N . TYR A 1 283 ? -4.008 -3.373 -2.518 1.00 98.19 283 TYR A N 1
ATOM 2215 C CA . TYR A 1 283 ? -5.134 -2.947 -1.689 1.00 98.19 283 TYR A CA 1
ATOM 2216 C C . TYR A 1 283 ? -5.914 -1.761 -2.287 1.00 98.19 283 TYR A C 1
ATOM 2218 O O . TYR A 1 283 ? -7.140 -1.744 -2.232 1.00 98.19 283 TYR A O 1
ATOM 2226 N N . ILE A 1 284 ? -5.251 -0.828 -2.981 1.00 98.75 284 ILE A N 1
ATOM 2227 C CA . ILE A 1 284 ? -5.940 0.207 -3.778 1.00 98.75 284 ILE A CA 1
ATOM 2228 C C . ILE A 1 284 ? -6.822 -0.448 -4.851 1.00 98.75 284 ILE A C 1
ATOM 2230 O O . ILE A 1 284 ? -7.971 -0.056 -5.046 1.00 98.75 284 ILE A O 1
ATOM 2234 N N . ILE A 1 285 ? -6.316 -1.487 -5.524 1.00 98.31 285 ILE A N 1
ATOM 2235 C CA . ILE A 1 285 ? -7.088 -2.227 -6.529 1.00 98.31 285 ILE A CA 1
ATOM 2236 C C . ILE A 1 285 ? -8.226 -3.028 -5.884 1.00 98.31 285 ILE A C 1
ATOM 2238 O O . ILE A 1 285 ? -9.305 -3.060 -6.469 1.00 98.31 285 ILE A O 1
ATOM 2242 N N . ARG A 1 286 ? -8.048 -3.590 -4.676 1.00 96.81 286 ARG A N 1
ATOM 2243 C CA . ARG A 1 286 ? -9.128 -4.223 -3.893 1.00 96.81 286 ARG A CA 1
ATOM 2244 C C . ARG A 1 286 ? -10.315 -3.286 -3.744 1.00 96.81 286 ARG A C 1
ATOM 2246 O O . ARG A 1 286 ? -11.435 -3.675 -4.049 1.00 96.81 286 ARG A O 1
ATOM 2253 N N . GLU A 1 287 ? -10.067 -2.073 -3.263 1.00 97.75 287 GLU A N 1
ATOM 2254 C CA . GLU A 1 287 ? -11.116 -1.098 -2.961 1.00 97.75 287 GLU A CA 1
ATOM 2255 C C . GLU A 1 287 ? -11.790 -0.582 -4.259 1.00 97.75 287 GLU A C 1
ATOM 2257 O O . GLU A 1 287 ? -13.018 -0.510 -4.337 1.00 97.75 287 GLU A O 1
ATOM 2262 N N . MET A 1 288 ? -11.022 -0.382 -5.342 1.00 98.06 288 MET A N 1
ATOM 2263 C CA . MET A 1 288 ? -11.563 -0.045 -6.672 1.00 98.06 288 MET A CA 1
ATOM 2264 C C . MET A 1 288 ? -12.411 -1.159 -7.317 1.00 98.06 288 MET A C 1
ATOM 2266 O O . MET A 1 288 ? -13.509 -0.881 -7.808 1.00 98.06 288 MET A O 1
ATOM 2270 N N . ASP A 1 289 ? -11.922 -2.407 -7.358 1.00 96.12 289 ASP A N 1
ATOM 2271 C CA . ASP A 1 289 ? -12.674 -3.544 -7.919 1.00 96.12 289 ASP A CA 1
ATOM 2272 C C . ASP A 1 289 ? -13.929 -3.822 -7.065 1.00 96.12 289 ASP A C 1
ATOM 2274 O O . ASP A 1 289 ? -14.978 -4.126 -7.630 1.00 96.12 289 ASP A O 1
ATOM 2278 N N . HIS A 1 290 ? -13.871 -3.619 -5.741 1.00 93.06 290 HIS A N 1
ATOM 2279 C CA . HIS A 1 290 ? -15.004 -3.762 -4.816 1.00 93.06 290 HIS A CA 1
ATOM 2280 C C . HIS A 1 290 ? -16.094 -2.702 -5.028 1.00 93.06 290 HIS A C 1
ATOM 2282 O O . HIS A 1 290 ? -17.260 -3.060 -5.191 1.00 93.06 290 HIS A O 1
ATOM 2288 N N . SER A 1 291 ? -15.730 -1.419 -5.133 1.00 92.88 291 SER A N 1
ATOM 2289 C CA . SER A 1 291 ? -16.661 -0.344 -5.523 1.00 92.88 291 SER A CA 1
ATOM 2290 C C . SER A 1 291 ? -17.333 -0.642 -6.876 1.00 92.88 291 SER A C 1
ATOM 2292 O O . SER A 1 291 ? -18.556 -0.571 -7.024 1.00 92.88 291 SER A O 1
ATOM 2294 N N . SER A 1 292 ? -16.544 -1.096 -7.858 1.00 93.56 292 SER A N 1
ATOM 2295 C CA . SER A 1 292 ? -17.024 -1.539 -9.174 1.00 93.56 292 SER A CA 1
ATOM 2296 C C . SER A 1 292 ? -17.946 -2.768 -9.107 1.00 93.56 292 SER A C 1
ATOM 2298 O O . SER A 1 292 ? -18.925 -2.837 -9.860 1.00 93.56 292 SER A O 1
ATOM 2300 N N . ALA A 1 293 ? -17.681 -3.717 -8.207 1.00 90.94 293 ALA A N 1
ATOM 2301 C CA . ALA A 1 293 ? -18.491 -4.913 -8.001 1.00 90.94 293 ALA A CA 1
ATOM 2302 C C . ALA A 1 293 ? -19.843 -4.585 -7.348 1.00 90.94 293 ALA A C 1
ATOM 2304 O O . ALA A 1 293 ? -20.872 -4.963 -7.908 1.00 90.94 293 ALA A O 1
ATOM 2305 N N . MET A 1 294 ? -19.852 -3.810 -6.256 1.00 87.62 294 MET A N 1
ATOM 2306 C CA . MET A 1 294 ? -21.074 -3.350 -5.578 1.00 87.62 294 MET A CA 1
ATOM 2307 C C . MET A 1 294 ? -21.960 -2.507 -6.501 1.00 87.62 294 MET A C 1
ATOM 2309 O O . MET A 1 294 ? -23.160 -2.752 -6.595 1.00 87.62 294 MET A O 1
ATOM 2313 N N . CYS A 1 295 ? -21.375 -1.581 -7.271 1.00 88.56 295 CYS A N 1
ATOM 2314 C CA . CYS A 1 295 ? -22.110 -0.829 -8.292 1.00 88.56 295 CYS A CA 1
ATOM 2315 C C . CYS A 1 295 ? -22.760 -1.781 -9.322 1.00 88.56 295 CYS A C 1
ATOM 2317 O O . CYS A 1 295 ? -23.910 -1.596 -9.717 1.00 88.56 295 CYS A O 1
ATOM 2319 N N . SER A 1 296 ? -22.036 -2.823 -9.750 1.00 87.31 296 SER A N 1
ATOM 2320 C CA . SER A 1 296 ? -22.489 -3.777 -10.776 1.00 87.31 296 SER A CA 1
ATOM 2321 C C . SER A 1 296 ? -23.475 -4.847 -10.277 1.00 87.31 296 SER A C 1
ATOM 2323 O O . SER A 1 296 ? -23.972 -5.624 -11.102 1.00 87.31 296 SER A O 1
ATOM 2325 N N . ALA A 1 297 ? -23.738 -4.931 -8.969 1.00 79.31 297 ALA A N 1
ATOM 2326 C CA . ALA A 1 297 ? -24.654 -5.904 -8.382 1.00 79.31 297 ALA A CA 1
ATOM 2327 C C . ALA A 1 297 ? -26.105 -5.675 -8.854 1.00 79.31 297 ALA A C 1
ATOM 2329 O O . ALA A 1 297 ? -26.509 -4.559 -9.181 1.00 79.31 297 ALA A O 1
ATOM 2330 N N . LYS A 1 298 ? -26.904 -6.749 -8.921 1.00 55.38 298 LYS A N 1
ATOM 2331 C CA . LYS A 1 298 ? -28.306 -6.696 -9.365 1.00 55.38 298 LYS A CA 1
ATOM 2332 C C . LYS A 1 298 ? -29.233 -7.381 -8.371 1.00 55.38 298 LYS A C 1
ATOM 2334 O O . LYS A 1 298 ? -29.249 -8.606 -8.289 1.00 55.38 298 LYS A O 1
ATOM 2339 N N . GLY A 1 299 ? -30.045 -6.574 -7.702 1.00 52.03 299 GLY A N 1
ATOM 2340 C CA . GLY A 1 299 ? -30.997 -6.981 -6.673 1.00 52.03 299 GLY A CA 1
ATOM 2341 C C . GLY A 1 299 ? -30.992 -5.967 -5.526 1.00 52.03 299 GLY A C 1
ATOM 2342 O O . GLY A 1 299 ? -30.290 -4.956 -5.621 1.00 52.03 299 GLY A O 1
ATOM 2343 N N . PRO A 1 300 ? -31.712 -6.238 -4.425 1.00 44.47 300 PRO A N 1
ATOM 2344 C CA . PRO A 1 300 ? -31.272 -5.708 -3.142 1.00 44.47 300 PRO A CA 1
ATOM 2345 C C . PRO A 1 300 ? -29.825 -6.154 -2.893 1.00 44.47 300 PRO A C 1
ATOM 2347 O O . PRO A 1 300 ? -29.424 -7.229 -3.356 1.00 44.47 300 PRO A O 1
ATOM 2350 N N . CYS A 1 301 ? -29.051 -5.385 -2.127 1.00 47.22 301 CYS A N 1
ATOM 2351 C CA . CYS A 1 301 ? -27.896 -6.008 -1.490 1.00 47.22 301 CYS A CA 1
ATOM 2352 C C . CYS A 1 301 ? -28.468 -6.988 -0.466 1.00 47.22 301 CYS A C 1
ATOM 2354 O O . CYS A 1 301 ? -29.106 -6.567 0.500 1.00 47.22 301 CYS A O 1
ATOM 2356 N N . ASN A 1 302 ? -28.323 -8.292 -0.731 1.00 39.50 302 ASN A N 1
ATOM 2357 C CA . ASN A 1 302 ? -28.725 -9.334 0.212 1.00 39.50 302 ASN A CA 1
ATOM 2358 C C . ASN A 1 302 ? -28.098 -8.984 1.562 1.00 39.50 302 ASN A C 1
ATOM 2360 O O . ASN A 1 302 ? -26.892 -8.757 1.591 1.00 39.50 302 ASN A O 1
ATOM 2364 N N . ASN A 1 303 ? -28.936 -8.869 2.600 1.00 36.47 303 ASN A N 1
ATOM 2365 C CA . ASN A 1 303 ? -28.653 -8.170 3.858 1.00 36.47 303 ASN A CA 1
ATOM 2366 C C . ASN A 1 303 ? -27.172 -8.196 4.258 1.00 36.47 303 ASN A C 1
ATOM 2368 O O . ASN A 1 303 ? -26.601 -9.285 4.324 1.00 36.47 303 ASN A O 1
ATOM 2372 N N . HIS A 1 304 ? -26.603 -7.033 4.608 1.00 38.88 304 HIS A N 1
ATOM 2373 C CA . HIS A 1 304 ? -25.286 -6.958 5.247 1.00 38.88 304 HIS A CA 1
ATOM 2374 C C . HIS A 1 304 ? -25.354 -7.732 6.567 1.00 38.88 304 HIS A C 1
ATOM 2376 O O . HIS A 1 304 ? -25.868 -7.274 7.587 1.00 38.88 304 HIS A O 1
ATOM 2382 N N . LEU A 1 305 ? -24.941 -8.984 6.468 1.00 37.34 305 LEU A N 1
ATOM 2383 C CA . LEU A 1 305 ? -25.031 -10.011 7.475 1.00 37.34 305 LEU A CA 1
ATOM 2384 C C . LEU A 1 305 ? -23.657 -10.663 7.433 1.00 37.34 305 LEU A C 1
ATOM 2386 O O . LEU A 1 305 ? -23.485 -11.732 6.851 1.00 37.34 305 LEU A O 1
ATOM 2390 N N . ASP A 1 306 ? -22.685 -9.973 8.037 1.00 37.31 306 ASP A N 1
ATOM 2391 C CA . ASP A 1 306 ? -21.261 -10.344 8.136 1.00 37.31 306 ASP A CA 1
ATOM 2392 C C . ASP A 1 306 ? -21.046 -11.598 9.021 1.00 37.31 306 ASP A C 1
ATOM 2394 O O . ASP A 1 306 ? -20.005 -11.801 9.651 1.00 37.31 306 ASP A O 1
ATOM 2398 N N . ILE A 1 307 ? -22.056 -12.470 9.080 1.00 30.47 307 ILE A N 1
ATOM 2399 C CA . ILE A 1 307 ? -22.045 -13.767 9.734 1.00 30.47 307 ILE A CA 1
ATOM 2400 C C . ILE A 1 307 ? -20.998 -14.629 9.018 1.00 30.47 307 ILE A C 1
ATOM 2402 O O . ILE A 1 307 ? -21.232 -15.202 7.955 1.00 30.47 307 ILE A O 1
ATOM 2406 N N . PHE A 1 308 ? -19.838 -14.701 9.676 1.00 31.17 308 PHE A N 1
ATOM 2407 C CA . PHE A 1 308 ? -18.597 -15.378 9.292 1.00 31.17 308 PHE A CA 1
ATOM 2408 C C . PHE A 1 308 ? -17.572 -14.613 8.430 1.00 31.17 308 PHE A C 1
ATOM 2410 O O . PHE A 1 308 ? -16.764 -15.258 7.763 1.00 31.17 308 PHE A O 1
ATOM 2417 N N . SER A 1 309 ? -17.415 -13.294 8.620 1.00 29.11 309 SER A N 1
ATOM 2418 C CA . SER A 1 309 ? -16.050 -12.798 8.900 1.00 29.11 309 SER A CA 1
ATOM 2419 C C . SER A 1 309 ? -16.008 -11.617 9.882 1.00 29.11 309 SER A C 1
ATOM 2421 O O . SER A 1 309 ? -16.623 -10.571 9.700 1.00 29.11 309 SER A O 1
ATOM 2423 N N . GLY A 1 310 ? -15.259 -11.791 10.975 1.00 30.59 310 GLY A N 1
ATOM 2424 C CA . GLY A 1 310 ? -15.136 -10.803 12.051 1.00 30.59 310 GLY A CA 1
ATOM 2425 C C . GLY A 1 310 ? -14.133 -9.691 11.745 1.00 30.59 310 GLY A C 1
ATOM 2426 O O . GLY A 1 310 ? -13.258 -9.443 12.569 1.00 30.59 310 GLY A O 1
ATOM 2427 N N . THR A 1 311 ? -14.193 -9.063 10.561 1.00 32.41 311 THR A N 1
ATOM 2428 C CA . THR A 1 311 ? -13.322 -7.916 10.243 1.00 32.41 311 THR A CA 1
ATOM 2429 C C . THR A 1 311 ? -14.028 -6.764 9.517 1.00 32.41 311 THR A C 1
ATOM 2431 O O . THR A 1 311 ? -14.103 -6.744 8.295 1.00 32.41 311 THR A O 1
ATOM 2434 N N . GLU A 1 312 ? -14.335 -5.715 10.293 1.00 46.81 312 GLU A N 1
ATOM 2435 C CA . GLU A 1 312 ? -14.092 -4.309 9.914 1.00 46.81 312 GLU A CA 1
ATOM 2436 C C . GLU A 1 312 ? -14.895 -3.672 8.753 1.00 46.81 312 GLU A C 1
ATOM 2438 O O . GLU A 1 312 ? -15.505 -4.357 7.949 1.00 46.81 312 GLU A O 1
ATOM 2443 N N . ASP A 1 313 ? -14.832 -2.329 8.658 1.00 42.25 313 ASP A N 1
ATOM 2444 C CA . ASP A 1 313 ? -15.487 -1.461 7.647 1.00 42.25 313 ASP A CA 1
ATOM 2445 C C . ASP A 1 313 ? -17.043 -1.530 7.698 1.00 42.25 313 ASP A C 1
ATOM 2447 O O . ASP A 1 313 ? -17.615 -2.577 7.440 1.00 42.25 313 ASP A O 1
ATOM 2451 N N . GLU A 1 314 ? -17.848 -0.504 7.995 1.00 45.22 314 GLU A N 1
ATOM 2452 C CA . GLU A 1 314 ? -17.637 0.837 8.564 1.00 45.22 314 GLU A CA 1
ATOM 2453 C C . GLU A 1 314 ? -18.969 1.305 9.238 1.00 45.22 314 GLU A C 1
ATOM 2455 O O . GLU A 1 314 ? -19.565 0.511 9.966 1.00 45.22 314 GLU A O 1
ATOM 2460 N N . TYR A 1 315 ? -19.452 2.546 9.047 1.00 38.53 315 TYR A N 1
ATOM 2461 C CA . TYR A 1 315 ? -20.705 3.047 9.643 1.00 38.53 315 TYR A CA 1
ATOM 2462 C C . TYR A 1 315 ? -21.940 2.546 8.881 1.00 38.53 315 TYR A C 1
ATOM 2464 O O . TYR A 1 315 ? -22.333 3.110 7.861 1.00 38.53 315 TYR A O 1
ATOM 2472 N N . HIS A 1 316 ? -22.608 1.518 9.407 1.00 41.44 316 HIS A N 1
ATOM 2473 C CA . HIS A 1 316 ? -23.966 1.200 8.971 1.00 41.44 316 HIS A CA 1
ATOM 2474 C C . HIS A 1 316 ? -24.965 2.218 9.544 1.00 41.44 316 HIS A C 1
ATOM 2476 O O . HIS A 1 316 ? -24.936 2.548 10.732 1.00 41.44 316 HIS A O 1
ATOM 2482 N N . GLY A 1 317 ? -25.897 2.675 8.703 1.00 40.91 317 GLY A N 1
ATOM 2483 C CA . GLY A 1 317 ? -27.124 3.326 9.164 1.00 40.91 317 GLY A CA 1
ATOM 2484 C C . GLY A 1 317 ? -28.036 2.362 9.949 1.00 40.91 317 GLY A C 1
ATOM 2485 O O . GLY A 1 317 ? -27.686 1.196 10.145 1.00 40.91 317 GLY A O 1
ATOM 2486 N N . PRO A 1 318 ? -29.227 2.812 10.395 1.00 33.00 318 PRO A N 1
ATOM 2487 C CA . PRO A 1 318 ? -30.167 1.945 11.108 1.00 33.00 318 PRO A CA 1
ATOM 2488 C C . PRO A 1 318 ? -30.503 0.682 10.285 1.00 33.00 318 PRO A C 1
ATOM 2490 O O . PRO A 1 318 ? -30.561 0.779 9.055 1.00 33.00 318 PRO A O 1
ATOM 2493 N N . PRO A 1 319 ? -30.735 -0.483 10.930 1.00 36.47 319 PRO A N 1
ATOM 2494 C CA . PRO A 1 319 ? -30.766 -1.786 10.263 1.00 36.47 319 PRO A CA 1
ATOM 2495 C C . PRO A 1 319 ? -31.620 -1.823 8.991 1.00 36.47 319 PRO A C 1
ATOM 2497 O O . PRO A 1 319 ? -32.835 -1.612 9.029 1.00 36.47 319 PRO A O 1
ATOM 2500 N N . LEU A 1 320 ? -30.966 -2.104 7.860 1.00 38.97 320 LEU A N 1
ATOM 2501 C CA . LEU A 1 320 ? -31.594 -2.090 6.542 1.00 38.97 320 LEU A CA 1
ATOM 2502 C C . LEU A 1 320 ? -32.691 -3.158 6.454 1.00 38.97 320 LEU A C 1
ATOM 2504 O O . LEU A 1 320 ? -32.466 -4.340 6.724 1.00 38.97 320 LEU A O 1
ATOM 2508 N N . VAL A 1 321 ? -33.889 -2.741 6.046 1.00 37.41 321 VAL A N 1
ATOM 2509 C CA . VAL A 1 321 ? -35.025 -3.652 5.876 1.00 37.41 321 VAL A CA 1
ATOM 2510 C C . VAL A 1 321 ? -34.781 -4.534 4.650 1.00 37.41 321 VAL A C 1
ATOM 2512 O O . VAL A 1 321 ? -34.396 -4.048 3.584 1.00 37.41 321 VAL A O 1
ATOM 2515 N N . ALA A 1 322 ? -35.024 -5.840 4.793 1.00 34.97 322 ALA A N 1
ATOM 2516 C CA . ALA A 1 322 ? -34.811 -6.818 3.728 1.00 34.97 322 ALA A CA 1
ATOM 2517 C C . ALA A 1 322 ? -35.556 -6.416 2.439 1.00 34.97 322 ALA A C 1
ATOM 2519 O O . ALA A 1 322 ? -36.786 -6.358 2.415 1.00 34.97 322 ALA A O 1
ATOM 2520 N N . GLY A 1 323 ? -34.795 -6.145 1.374 1.00 39.41 323 GLY A N 1
ATOM 2521 C CA . GLY A 1 323 ? -35.306 -5.616 0.103 1.00 39.41 323 GLY A CA 1
ATOM 2522 C C . GLY A 1 323 ? -34.729 -4.258 -0.318 1.00 39.41 323 GLY A C 1
ATOM 2523 O O . GLY A 1 323 ? -35.032 -3.809 -1.420 1.00 39.41 323 GLY A O 1
ATOM 2524 N N . GLN A 1 324 ? -33.893 -3.617 0.504 1.00 42.97 324 GLN A N 1
ATOM 2525 C CA . GLN A 1 324 ? -33.240 -2.353 0.149 1.00 42.97 324 GLN A CA 1
ATOM 2526 C C . GLN A 1 324 ? -32.096 -2.540 -0.872 1.00 42.97 324 GLN A C 1
ATOM 2528 O O . GLN A 1 324 ? -31.322 -3.498 -0.813 1.00 42.97 324 GLN A O 1
ATOM 2533 N N . GLU A 1 325 ? -31.997 -1.620 -1.836 1.00 46.66 325 GLU A N 1
ATOM 2534 C CA . GLU A 1 325 ? -30.898 -1.576 -2.811 1.00 46.66 325 GLU A CA 1
ATOM 2535 C C . GLU A 1 325 ? -29.555 -1.292 -2.115 1.00 46.66 325 GLU A C 1
ATOM 2537 O O . GLU A 1 325 ? -29.521 -0.621 -1.084 1.00 46.66 325 GLU A O 1
ATOM 2542 N N . CYS A 1 326 ? -28.448 -1.793 -2.681 1.00 53.69 326 CYS A N 1
ATOM 2543 C CA . CYS A 1 326 ? -27.093 -1.538 -2.175 1.00 53.69 326 CYS A CA 1
ATOM 2544 C C . CYS A 1 326 ? -26.872 -0.044 -1.931 1.00 53.69 326 CYS A C 1
ATOM 2546 O O . CYS A 1 326 ? -27.130 0.750 -2.840 1.00 53.69 326 CYS A O 1
ATOM 2548 N N . ASN A 1 327 ? -26.394 0.338 -0.746 1.00 63.12 327 ASN A N 1
ATOM 2549 C CA . ASN A 1 327 ? -26.280 1.745 -0.384 1.00 63.12 327 ASN A CA 1
ATOM 2550 C C . ASN A 1 327 ? -25.319 2.492 -1.330 1.00 63.12 327 ASN A C 1
ATOM 2552 O O . ASN A 1 327 ? -24.360 1.921 -1.855 1.00 63.12 327 ASN A O 1
ATOM 2556 N N . ASN A 1 328 ? -25.588 3.776 -1.578 1.00 69.19 328 ASN A N 1
ATOM 2557 C CA . ASN A 1 328 ? -24.675 4.609 -2.360 1.00 69.19 328 ASN A CA 1
ATOM 2558 C C . ASN A 1 328 ? -23.375 4.872 -1.592 1.00 69.19 328 ASN A C 1
ATOM 2560 O O . ASN A 1 328 ? -22.317 4.950 -2.217 1.00 69.19 328 ASN A O 1
ATOM 2564 N N . ASP A 1 329 ? -23.461 4.986 -0.266 1.00 75.25 329 ASP A N 1
ATOM 2565 C CA . ASP A 1 329 ? -22.345 5.414 0.575 1.00 75.25 329 ASP A CA 1
ATOM 2566 C C . ASP A 1 329 ? -21.267 4.324 0.650 1.00 75.25 329 ASP A C 1
ATOM 2568 O O . ASP A 1 329 ? -20.107 4.620 0.403 1.00 75.25 329 ASP A O 1
ATOM 2572 N N . ASP A 1 330 ? -21.633 3.053 0.849 1.00 80.56 330 ASP A N 1
ATOM 2573 C CA . ASP A 1 330 ? -20.691 1.926 0.966 1.00 80.56 330 ASP A CA 1
ATOM 2574 C C . ASP A 1 330 ? -19.797 1.791 -0.290 1.00 80.56 330 ASP A C 1
ATOM 2576 O O . ASP A 1 330 ? -18.571 1.648 -0.211 1.00 80.56 330 ASP A O 1
ATOM 2580 N N . MET A 1 331 ? -20.402 1.908 -1.483 1.00 86.44 331 MET A N 1
ATOM 2581 C CA . MET A 1 331 ? -19.670 1.867 -2.756 1.00 86.44 331 MET A CA 1
ATOM 2582 C C . MET A 1 331 ? -18.879 3.150 -3.047 1.00 86.44 331 MET A C 1
ATOM 2584 O O . MET A 1 331 ? -17.901 3.094 -3.801 1.00 86.44 331 MET A O 1
ATOM 2588 N N . MET A 1 332 ? -19.269 4.281 -2.451 1.00 91.25 332 MET A N 1
ATOM 2589 C CA . MET A 1 332 ? -18.515 5.535 -2.497 1.00 91.25 332 MET A CA 1
ATOM 2590 C C . MET A 1 332 ? -17.321 5.499 -1.540 1.00 91.25 332 MET A C 1
ATOM 2592 O O . MET A 1 332 ? -16.224 5.878 -1.932 1.00 91.25 332 MET A O 1
ATOM 2596 N N . HIS A 1 333 ? -17.490 4.946 -0.340 1.00 89.50 333 HIS A N 1
ATOM 2597 C CA . HIS A 1 333 ? -16.444 4.796 0.665 1.00 89.50 333 HIS A CA 1
ATOM 2598 C C . HIS A 1 333 ? -15.320 3.882 0.179 1.00 89.50 333 HIS A C 1
ATOM 2600 O O . HIS A 1 333 ? -14.148 4.235 0.279 1.00 89.50 333 HIS A O 1
ATOM 2606 N N . ALA A 1 334 ? -15.648 2.757 -0.465 1.00 93.12 334 ALA A N 1
ATOM 2607 C CA . ALA A 1 334 ? -14.649 1.934 -1.150 1.00 93.12 334 ALA A CA 1
ATOM 2608 C C . ALA A 1 334 ? -13.900 2.709 -2.263 1.00 93.12 334 ALA A C 1
ATOM 2610 O O . ALA A 1 334 ? -12.713 2.483 -2.492 1.00 93.12 334 ALA A O 1
ATOM 2611 N N . TRP A 1 335 ? -14.545 3.663 -2.941 1.00 96.62 335 TRP A N 1
ATOM 2612 C CA . TRP A 1 335 ? -13.878 4.495 -3.949 1.00 96.62 335 TRP A CA 1
ATOM 2613 C C . TRP A 1 335 ? -12.975 5.569 -3.323 1.00 96.62 335 TRP A C 1
ATOM 2615 O O . TRP A 1 335 ? -11.813 5.694 -3.707 1.00 96.62 335 TRP A O 1
ATOM 2625 N N . ASP A 1 336 ? -13.467 6.286 -2.313 1.00 96.38 336 ASP A N 1
ATOM 2626 C CA . ASP A 1 336 ? -12.710 7.294 -1.565 1.00 96.38 336 ASP A CA 1
ATOM 2627 C C . ASP A 1 336 ? -11.501 6.664 -0.846 1.00 96.38 336 ASP A C 1
ATOM 2629 O O . ASP A 1 336 ? -10.399 7.215 -0.895 1.00 96.38 336 ASP A O 1
ATOM 2633 N N . LYS A 1 337 ? -11.649 5.456 -0.280 1.00 96.62 337 LYS A N 1
ATOM 2634 C CA . LYS A 1 337 ? -10.546 4.668 0.300 1.00 96.62 337 LYS A CA 1
ATOM 2635 C C . LYS A 1 337 ? -9.445 4.373 -0.717 1.00 96.62 337 LYS A C 1
ATOM 2637 O O . LYS A 1 337 ? -8.265 4.453 -0.379 1.00 96.62 337 LYS A O 1
ATOM 2642 N N . ALA A 1 338 ? -9.789 4.079 -1.973 1.00 98.38 338 ALA A N 1
ATOM 2643 C CA . ALA A 1 338 ? -8.787 3.887 -3.022 1.00 98.38 338 ALA A CA 1
ATOM 2644 C C . ALA A 1 338 ? -7.978 5.171 -3.306 1.00 98.38 338 ALA A C 1
ATOM 2646 O O . ALA A 1 338 ? -6.780 5.084 -3.585 1.00 98.38 338 ALA A O 1
ATOM 2647 N N . VAL A 1 339 ? -8.589 6.357 -3.177 1.00 97.94 339 VAL A N 1
ATOM 2648 C CA . VAL A 1 339 ? -7.874 7.646 -3.256 1.00 97.94 339 VAL A CA 1
ATOM 2649 C C . VAL A 1 339 ? -6.995 7.856 -2.023 1.00 97.94 339 VAL A C 1
ATOM 2651 O O . VAL A 1 339 ? -5.811 8.166 -2.163 1.00 97.94 339 VAL A O 1
ATOM 2654 N N . ALA A 1 340 ? -7.541 7.622 -0.828 1.00 96.50 340 ALA A N 1
ATOM 2655 C CA . ALA A 1 340 ? -6.843 7.749 0.449 1.00 96.50 340 ALA A CA 1
ATOM 2656 C C . ALA A 1 340 ? -5.558 6.901 0.493 1.00 96.50 340 ALA A C 1
ATOM 2658 O O . ALA A 1 340 ? -4.485 7.417 0.805 1.00 96.50 340 ALA A O 1
ATOM 2659 N N . PHE A 1 341 ? -5.630 5.631 0.080 1.00 97.94 341 PHE A N 1
ATOM 2660 C CA . PHE A 1 341 ? -4.474 4.731 -0.001 1.00 97.94 341 PHE A CA 1
ATOM 2661 C C . PHE A 1 341 ? -3.507 5.040 -1.156 1.00 97.94 341 PHE A C 1
ATOM 2663 O O . PHE A 1 341 ? -2.349 4.624 -1.112 1.00 97.94 341 PHE A O 1
ATOM 2670 N N . TYR A 1 342 ? -3.937 5.762 -2.194 1.00 97.75 342 TYR A N 1
ATOM 2671 C CA . TYR A 1 342 ? -3.046 6.196 -3.274 1.00 97.75 342 TYR A CA 1
ATOM 2672 C C . TYR A 1 342 ? -2.238 7.451 -2.899 1.00 97.75 342 TYR A C 1
ATOM 2674 O O . TYR A 1 342 ? -1.049 7.541 -3.226 1.00 97.75 342 TYR A O 1
ATOM 2682 N N . VAL A 1 343 ? -2.879 8.405 -2.213 1.00 95.94 343 VAL A N 1
ATOM 2683 C CA . VAL A 1 343 ? -2.332 9.733 -1.886 1.00 95.94 343 VAL A CA 1
ATOM 2684 C C . VAL A 1 343 ? -1.635 9.759 -0.517 1.00 95.94 343 VAL A C 1
ATOM 2686 O O . VAL A 1 343 ? -0.510 10.249 -0.422 1.00 95.94 343 VAL A O 1
ATOM 2689 N N . GLY A 1 344 ? -2.258 9.191 0.520 1.00 95.06 344 GLY A N 1
ATOM 2690 C CA . GLY A 1 344 ? -1.802 9.267 1.913 1.00 95.06 344 GLY A CA 1
ATOM 2691 C C . GLY A 1 344 ? -2.127 10.597 2.609 1.00 95.06 344 GLY A C 1
ATOM 2692 O O . GLY A 1 344 ? -2.431 11.601 1.962 1.00 95.06 344 GLY A O 1
ATOM 2693 N N . SER A 1 345 ? -2.044 10.626 3.943 1.00 93.75 345 SER A N 1
ATOM 2694 C CA . SER A 1 345 ? -2.361 11.813 4.749 1.00 93.75 345 SER A CA 1
ATOM 2695 C C . SER A 1 345 ? -1.441 13.014 4.481 1.00 93.75 345 SER A C 1
ATOM 2697 O O . SER A 1 345 ? -1.864 14.159 4.675 1.00 93.75 345 SER A O 1
ATOM 2699 N N . LYS A 1 346 ? -0.186 12.793 4.046 1.00 91.69 346 LYS A N 1
ATOM 2700 C CA . LYS A 1 346 ? 0.851 13.844 3.968 1.00 91.69 346 LYS A CA 1
ATOM 2701 C C . LYS A 1 346 ? 1.106 14.445 2.582 1.00 91.69 346 LYS A C 1
ATOM 2703 O O . LYS A 1 346 ? 1.820 15.446 2.500 1.00 91.69 346 LYS A O 1
ATOM 2708 N N . ALA A 1 347 ? 0.538 13.911 1.501 1.00 87.25 347 ALA A N 1
ATOM 2709 C CA . ALA A 1 347 ? 0.689 14.493 0.162 1.00 87.25 347 ALA A CA 1
ATOM 2710 C C . ALA A 1 347 ? -0.312 15.644 -0.063 1.00 87.25 347 ALA A C 1
ATOM 2712 O O . ALA A 1 347 ? -1.429 15.433 -0.530 1.00 87.25 347 ALA A O 1
ATOM 2713 N N . LYS A 1 348 ? 0.087 16.881 0.269 1.00 80.38 348 LYS A N 1
ATOM 2714 C CA . LYS A 1 348 ? -0.772 18.079 0.126 1.00 80.38 348 LYS A CA 1
ATOM 2715 C C . LYS A 1 348 ? -0.551 18.867 -1.173 1.00 80.38 348 LYS A C 1
ATOM 2717 O O . LYS A 1 348 ? -1.435 19.616 -1.580 1.00 80.38 348 LYS A O 1
ATOM 2722 N N . THR A 1 349 ? 0.590 18.705 -1.851 1.00 76.25 349 THR A N 1
ATOM 2723 C CA . THR A 1 349 ? 0.864 19.316 -3.168 1.00 76.25 349 THR A CA 1
ATOM 2724 C C . THR A 1 349 ? 1.683 18.379 -4.065 1.00 76.25 349 THR A C 1
ATOM 2726 O O . THR A 1 349 ? 2.306 17.421 -3.605 1.00 76.25 349 THR A O 1
ATOM 2729 N N . ALA A 1 350 ? 1.698 18.640 -5.376 1.00 69.75 350 ALA A N 1
ATOM 2730 C CA . ALA A 1 350 ? 2.550 17.899 -6.304 1.00 69.75 350 ALA A CA 1
ATOM 2731 C C . ALA A 1 350 ? 4.039 18.166 -6.012 1.00 69.75 350 ALA A C 1
ATOM 2733 O O . ALA A 1 350 ? 4.492 19.307 -6.088 1.00 69.75 350 ALA A O 1
ATOM 2734 N N . GLY A 1 351 ? 4.802 17.110 -5.715 1.00 60.44 351 GLY A N 1
ATOM 2735 C CA . GLY A 1 351 ? 6.236 17.211 -5.414 1.00 60.44 351 GLY A CA 1
ATOM 2736 C C . GLY A 1 351 ? 6.597 17.406 -3.939 1.00 60.44 351 GLY A C 1
ATOM 2737 O O . GLY A 1 351 ? 7.779 17.587 -3.659 1.00 60.44 351 GLY A O 1
ATOM 2738 N N . GLN A 1 352 ? 5.638 17.374 -3.002 1.00 68.31 352 GLN A N 1
ATOM 2739 C CA . GLN A 1 352 ? 5.916 17.571 -1.572 1.00 68.31 352 GLN A CA 1
ATOM 2740 C C . GLN A 1 352 ? 5.138 16.592 -0.677 1.00 68.31 352 GLN A C 1
ATOM 2742 O O . GLN A 1 352 ? 3.913 16.506 -0.748 1.00 68.31 352 GLN A O 1
ATOM 2747 N N . GLY A 1 353 ? 5.863 15.916 0.221 1.00 76.38 353 GLY A N 1
ATOM 2748 C CA . GLY A 1 353 ? 5.295 15.019 1.231 1.00 76.38 353 GLY A CA 1
ATOM 2749 C C . GLY A 1 353 ? 4.748 13.695 0.683 1.00 76.38 353 GLY A C 1
ATOM 2750 O O . GLY A 1 353 ? 4.939 13.356 -0.486 1.00 76.38 353 GLY A O 1
ATOM 2751 N N . GLY A 1 354 ? 4.068 12.954 1.561 1.00 90.31 354 GLY A N 1
ATOM 2752 C CA . GLY A 1 354 ? 3.463 11.648 1.283 1.00 90.31 354 GLY A CA 1
ATOM 2753 C C . GLY A 1 354 ? 4.463 10.493 1.192 1.00 90.31 354 GLY A C 1
ATOM 2754 O O . GLY A 1 354 ? 5.634 10.673 0.856 1.00 90.31 354 GLY A O 1
ATOM 2755 N N . HIS A 1 355 ? 3.979 9.287 1.496 1.00 94.56 355 HIS A N 1
ATOM 2756 C CA . HIS A 1 355 ? 4.811 8.078 1.610 1.00 94.56 355 HIS A CA 1
ATOM 2757 C C . HIS A 1 355 ? 4.295 6.894 0.769 1.00 94.56 355 HIS A C 1
ATOM 2759 O O . HIS A 1 355 ? 4.878 5.811 0.802 1.00 94.56 355 HIS A O 1
ATOM 2765 N N . LEU A 1 356 ? 3.215 7.103 0.006 1.00 96.00 356 LEU A N 1
ATOM 2766 C CA . LEU A 1 356 ? 2.540 6.096 -0.822 1.00 96.00 356 LEU A CA 1
ATOM 2767 C C . LEU A 1 356 ? 2.733 6.378 -2.328 1.00 96.00 356 LEU A C 1
ATOM 2769 O O . LEU A 1 356 ? 3.626 7.127 -2.738 1.00 96.00 356 LEU A O 1
ATOM 2773 N N . LEU A 1 357 ? 1.929 5.723 -3.170 1.00 96.31 357 LEU A N 1
ATOM 2774 C CA . LEU A 1 357 ? 2.166 5.598 -4.611 1.00 96.31 357 LEU A CA 1
ATOM 2775 C C . LEU A 1 357 ? 2.212 6.948 -5.340 1.00 96.31 357 LEU A C 1
ATOM 2777 O O . LEU A 1 357 ? 3.022 7.090 -6.256 1.00 96.31 357 LEU A O 1
ATOM 2781 N N . PHE A 1 358 ? 1.401 7.933 -4.936 1.00 95.12 358 PHE A N 1
ATOM 2782 C CA . PHE A 1 358 ? 1.436 9.288 -5.499 1.00 95.12 358 PHE A CA 1
ATOM 2783 C C . PHE A 1 358 ? 2.849 9.896 -5.432 1.00 95.12 358 PHE A C 1
ATOM 2785 O O . PHE A 1 358 ? 3.390 10.348 -6.446 1.00 95.12 358 PHE A O 1
ATOM 2792 N N . SER A 1 359 ? 3.485 9.864 -4.260 1.00 92.88 359 SER A N 1
ATOM 2793 C CA . SER A 1 359 ? 4.812 10.455 -4.054 1.00 92.88 359 SER A CA 1
ATOM 2794 C C . SER A 1 359 ? 5.902 9.667 -4.781 1.00 92.88 359 SER A C 1
ATOM 2796 O O . SER A 1 359 ? 6.769 10.259 -5.422 1.00 92.88 359 SER A O 1
ATOM 2798 N N . MET A 1 360 ? 5.822 8.333 -4.791 1.00 92.19 360 MET A N 1
ATOM 2799 C CA . MET A 1 360 ? 6.800 7.514 -5.516 1.00 92.19 360 MET A CA 1
ATOM 2800 C C . MET A 1 360 ? 6.697 7.680 -7.041 1.00 92.19 360 MET A C 1
ATOM 2802 O O . MET A 1 360 ? 7.718 7.753 -7.725 1.00 92.19 360 MET A O 1
ATOM 2806 N N . ALA A 1 361 ? 5.488 7.813 -7.590 1.00 94.25 361 ALA A N 1
ATOM 2807 C CA . ALA A 1 361 ? 5.274 8.133 -9.001 1.00 94.25 361 ALA A CA 1
ATOM 2808 C C . ALA A 1 361 ? 5.808 9.533 -9.371 1.00 94.25 361 ALA A C 1
ATOM 2810 O O . ALA A 1 361 ? 6.362 9.720 -10.457 1.00 94.25 361 ALA A O 1
ATOM 2811 N N . GLN A 1 362 ? 5.730 10.491 -8.443 1.00 90.62 362 GLN A N 1
ATOM 2812 C CA . GLN A 1 362 ? 6.346 11.812 -8.574 1.00 90.62 362 GLN A CA 1
ATOM 2813 C C . GLN A 1 362 ? 7.886 11.751 -8.563 1.00 90.62 362 GLN A C 1
ATOM 2815 O O . GLN A 1 362 ? 8.524 12.479 -9.321 1.00 90.62 362 GLN A O 1
ATOM 2820 N N . GLU A 1 363 ? 8.512 10.843 -7.805 1.00 90.44 363 GLU A N 1
ATOM 2821 C CA . GLU A 1 363 ? 9.950 10.577 -7.968 1.00 90.44 363 GLU A CA 1
ATOM 2822 C C . GLU A 1 363 ? 10.268 9.947 -9.331 1.00 90.44 363 GLU A C 1
ATOM 2824 O O . GLU A 1 363 ? 11.243 10.323 -9.990 1.00 90.44 363 GLU A O 1
ATOM 2829 N N . ARG A 1 364 ? 9.479 8.951 -9.765 1.00 92.19 364 ARG A N 1
ATOM 2830 C CA . ARG A 1 364 ? 9.754 8.243 -11.022 1.00 92.19 364 ARG A CA 1
ATOM 2831 C C . ARG A 1 364 ? 9.626 9.180 -12.223 1.00 92.19 364 ARG A C 1
ATOM 2833 O O . ARG A 1 364 ? 10.473 9.109 -13.111 1.00 92.19 364 ARG A O 1
ATOM 2840 N N . CYS A 1 365 ? 8.681 10.124 -12.214 1.00 91.88 365 CYS A N 1
ATOM 2841 C CA . CYS A 1 365 ? 8.534 11.085 -13.309 1.00 91.88 365 CYS A CA 1
ATOM 2842 C C . CYS A 1 365 ? 9.788 11.951 -13.522 1.00 91.88 365 CYS A C 1
ATOM 2844 O O . CYS A 1 365 ? 10.136 12.235 -14.671 1.00 91.88 365 CYS A O 1
ATOM 2846 N N . LEU A 1 366 ? 10.514 12.303 -12.447 1.00 89.56 366 LEU A N 1
ATOM 2847 C CA . LEU A 1 366 ? 11.759 13.084 -12.518 1.00 89.56 366 LEU A CA 1
ATOM 2848 C C . LEU A 1 366 ? 12.882 12.294 -13.199 1.00 89.56 366 LEU A C 1
ATOM 2850 O O . LEU A 1 366 ? 13.707 12.864 -13.904 1.00 89.56 366 LEU A O 1
ATOM 2854 N N . ASN A 1 367 ? 12.889 10.974 -13.012 1.00 91.75 367 ASN A N 1
ATOM 2855 C CA . ASN A 1 367 ? 13.861 10.070 -13.621 1.00 91.75 367 ASN A CA 1
ATOM 2856 C C . ASN A 1 367 ? 13.538 9.773 -15.098 1.00 91.75 367 ASN A C 1
ATOM 2858 O O . ASN A 1 367 ? 14.446 9.428 -15.849 1.00 91.75 367 ASN A O 1
ATOM 2862 N N . PHE A 1 368 ? 12.270 9.902 -15.512 1.00 93.94 368 PHE A N 1
ATOM 2863 C CA . PHE A 1 368 ? 11.773 9.475 -16.831 1.00 93.94 368 PHE A CA 1
ATOM 2864 C C . PHE A 1 368 ? 11.314 10.606 -17.769 1.00 93.94 368 PHE A C 1
ATOM 2866 O O . PHE A 1 368 ? 10.836 10.338 -18.873 1.00 93.94 368 PHE A O 1
ATOM 2873 N N . GLY A 1 369 ? 11.438 11.867 -17.345 1.00 89.44 369 GLY A N 1
ATOM 2874 C CA . GLY A 1 369 ? 11.009 13.025 -18.137 1.00 89.44 369 GLY A CA 1
ATOM 2875 C C . GLY A 1 369 ? 9.487 13.167 -18.270 1.00 89.44 369 GLY A C 1
ATOM 2876 O O . GLY A 1 369 ? 9.022 13.837 -19.186 1.00 89.44 369 GLY A O 1
ATOM 2877 N N . THR A 1 370 ? 8.704 12.543 -17.379 1.00 90.88 370 THR A N 1
ATOM 2878 C CA . THR A 1 370 ? 7.227 12.524 -17.441 1.00 90.88 370 THR A CA 1
ATOM 2879 C C . THR A 1 370 ? 6.536 13.377 -16.370 1.00 90.88 370 THR A C 1
ATOM 2881 O O . THR A 1 370 ? 5.314 13.308 -16.204 1.00 90.88 370 THR A O 1
ATOM 2884 N N . CYS A 1 371 ? 7.290 14.214 -15.648 1.00 86.44 371 CYS A N 1
ATOM 2885 C CA . CYS A 1 371 ? 6.708 15.349 -14.925 1.00 86.44 371 CYS A CA 1
ATOM 2886 C C . CYS A 1 371 ? 6.346 16.462 -15.916 1.00 86.44 371 CYS A C 1
ATOM 2888 O O . CYS A 1 371 ? 6.930 16.556 -16.996 1.00 86.44 371 CYS A O 1
ATOM 2890 N N . GLY A 1 372 ? 5.390 17.320 -15.567 1.00 71.94 372 GLY A N 1
ATOM 2891 C CA . GLY A 1 372 ? 5.000 18.423 -16.443 1.00 71.94 372 GLY A CA 1
ATOM 2892 C C . GLY A 1 372 ? 6.029 19.561 -16.510 1.00 71.94 372 GLY A C 1
ATOM 2893 O O . GLY A 1 372 ? 6.820 19.782 -15.592 1.00 71.94 372 GLY A O 1
ATOM 2894 N N . PRO A 1 373 ? 6.011 20.281 -17.640 1.00 57.31 373 PRO A N 1
ATOM 2895 C CA . PRO A 1 373 ? 5.657 21.704 -17.604 1.00 57.31 373 PRO A CA 1
ATOM 2896 C C . PRO A 1 373 ? 4.382 21.983 -18.429 1.00 57.31 373 PRO A C 1
ATOM 2898 O O . PRO A 1 373 ? 4.279 22.978 -19.143 1.00 57.31 373 PRO A O 1
ATOM 2901 N N . SER A 1 374 ? 3.415 21.062 -18.381 1.00 54.38 374 SER A N 1
ATOM 2902 C CA . SER A 1 374 ? 2.164 21.131 -19.149 1.00 54.38 374 SER A CA 1
ATOM 2903 C C . SER A 1 374 ? 1.174 22.132 -18.548 1.00 54.38 374 SER A C 1
ATOM 2905 O O . SER A 1 374 ? 0.968 22.136 -17.333 1.00 54.38 374 SER A O 1
ATOM 2907 N N . GLN A 1 375 ? 0.468 22.892 -19.398 1.00 48.59 375 GLN A N 1
ATOM 2908 C CA . GLN A 1 375 ? -0.643 23.762 -18.975 1.00 48.59 375 GLN A CA 1
ATOM 2909 C C . GLN A 1 375 ? -1.745 23.004 -18.216 1.00 48.59 375 GLN A C 1
ATOM 2911 O O . GLN A 1 375 ? -2.452 23.602 -17.411 1.00 48.59 375 GLN A O 1
ATOM 2916 N N . HIS A 1 376 ? -1.893 21.698 -18.457 1.00 53.06 376 HIS A N 1
ATOM 2917 C CA . HIS A 1 376 ? -2.954 20.891 -17.856 1.00 53.06 376 HIS A CA 1
ATOM 2918 C C . HIS A 1 376 ? -2.574 20.282 -16.497 1.00 53.06 376 HIS A C 1
ATOM 2920 O O . HIS A 1 376 ? -3.470 20.018 -15.703 1.00 53.06 376 HIS A O 1
ATOM 2926 N N . TYR A 1 377 ? -1.280 20.064 -16.213 1.00 68.69 377 TYR A N 1
ATOM 2927 C CA . TYR A 1 377 ? -0.844 19.327 -15.012 1.00 68.69 377 TYR A CA 1
ATOM 2928 C C . TYR A 1 377 ? 0.379 19.889 -14.259 1.00 68.69 377 TYR A C 1
ATOM 2930 O O . TYR A 1 377 ? 0.811 19.310 -13.260 1.00 68.69 377 TYR A O 1
ATOM 2938 N N . GLY A 1 378 ? 0.912 21.048 -14.662 1.00 73.50 378 GLY A N 1
ATOM 2939 C CA . GLY A 1 378 ? 1.900 21.801 -13.881 1.00 73.50 378 GLY A CA 1
ATOM 2940 C C . GLY A 1 378 ? 3.194 21.023 -13.626 1.00 73.50 378 GLY A C 1
ATOM 2941 O O . GLY A 1 378 ? 3.813 20.544 -14.568 1.00 73.50 378 GLY A O 1
ATOM 2942 N N . LEU A 1 379 ? 3.602 20.907 -12.356 1.00 79.25 379 LEU A N 1
ATOM 2943 C CA . LEU A 1 379 ? 4.792 20.152 -11.918 1.00 79.25 379 LEU A CA 1
ATOM 2944 C C . LEU A 1 379 ? 4.496 18.678 -11.570 1.00 79.25 379 LEU A C 1
ATOM 2946 O O . LEU A 1 379 ? 5.391 17.941 -11.155 1.00 79.25 379 LEU A O 1
ATOM 2950 N N . MET A 1 380 ? 3.243 18.238 -11.701 1.00 86.94 380 MET A N 1
ATOM 2951 C CA . MET A 1 380 ? 2.828 16.892 -11.312 1.00 86.94 380 MET A CA 1
ATOM 2952 C C . MET A 1 380 ? 3.375 15.831 -12.283 1.00 86.94 380 MET A C 1
ATOM 2954 O O . MET A 1 380 ? 3.579 16.099 -13.471 1.00 86.94 380 MET A O 1
ATOM 2958 N N . ALA A 1 381 ? 3.591 14.606 -11.799 1.00 91.00 381 ALA A N 1
ATOM 2959 C CA . ALA A 1 381 ? 3.724 13.437 -12.662 1.00 91.00 381 ALA A CA 1
ATOM 2960 C C . ALA A 1 381 ? 2.476 13.289 -13.540 1.00 91.00 381 ALA A C 1
ATOM 2962 O O . ALA A 1 381 ? 1.355 13.335 -13.026 1.00 91.00 381 ALA A O 1
ATOM 2963 N N . ARG A 1 382 ? 2.652 13.035 -14.843 1.00 90.81 382 ARG A N 1
ATOM 2964 C CA . ARG A 1 382 ? 1.526 12.812 -15.764 1.00 90.81 382 ARG A CA 1
ATOM 2965 C C . ARG A 1 382 ? 0.565 11.737 -15.250 1.00 90.81 382 ARG A C 1
ATOM 2967 O O . ARG A 1 382 ? -0.639 11.952 -15.236 1.00 90.81 382 ARG A O 1
ATOM 2974 N N . VAL A 1 383 ? 1.102 10.616 -14.764 1.00 93.56 383 VAL A N 1
ATOM 2975 C CA . VAL A 1 383 ? 0.293 9.510 -14.224 1.00 93.56 383 VAL A CA 1
ATOM 2976 C C . VAL A 1 383 ? -0.497 9.903 -12.976 1.00 93.56 383 VAL A C 1
ATOM 2978 O O . VAL A 1 383 ? -1.630 9.467 -12.837 1.00 93.56 383 VAL A O 1
ATOM 2981 N N . ASN A 1 384 ? 0.028 10.779 -12.113 1.00 93.88 384 ASN A N 1
ATOM 2982 C CA . ASN A 1 384 ? -0.717 11.259 -10.946 1.00 93.88 384 ASN A CA 1
ATOM 2983 C C . ASN A 1 384 ? -1.891 12.148 -11.374 1.00 93.88 384 ASN A C 1
ATOM 2985 O O . ASN A 1 384 ? -2.982 12.021 -10.829 1.00 93.88 384 ASN A O 1
ATOM 2989 N N . PHE A 1 385 ? -1.695 13.021 -12.366 1.00 92.06 385 PHE A N 1
ATOM 2990 C CA . PHE A 1 385 ? -2.772 13.859 -12.899 1.00 92.06 385 PHE A CA 1
ATOM 2991 C C . PHE A 1 385 ? -3.895 13.013 -13.513 1.00 92.06 385 PHE A C 1
ATOM 2993 O O . PHE A 1 385 ? -5.065 13.185 -13.167 1.00 92.06 385 PHE A O 1
ATOM 3000 N N . GLU A 1 386 ? -3.518 12.055 -14.358 1.00 93.12 386 GLU A N 1
ATOM 3001 C CA . GLU A 1 386 ? -4.415 11.077 -14.978 1.00 93.12 386 GLU A CA 1
ATOM 3002 C C . GLU A 1 386 ? -5.168 10.239 -13.921 1.00 93.12 386 GLU A C 1
ATOM 3004 O O . GLU A 1 386 ? -6.379 10.032 -14.037 1.00 93.12 386 GLU A O 1
ATOM 3009 N N . MET A 1 387 ? -4.491 9.832 -12.837 1.00 94.81 387 MET A N 1
ATOM 3010 C CA . MET A 1 387 ? -5.108 9.169 -11.681 1.00 94.81 387 MET A CA 1
ATOM 3011 C C . MET A 1 387 ? -6.145 10.067 -10.993 1.00 94.81 387 MET A C 1
ATOM 3013 O O . MET A 1 387 ? -7.302 9.669 -10.882 1.00 94.81 387 MET A O 1
ATOM 3017 N N . MET A 1 388 ? -5.789 11.293 -10.588 1.00 93.94 388 MET A N 1
ATOM 3018 C CA . MET A 1 388 ? -6.728 12.199 -9.903 1.00 93.94 388 MET A CA 1
ATOM 3019 C C . MET A 1 388 ? -7.920 12.594 -10.794 1.00 93.94 388 MET A C 1
ATOM 3021 O O . MET A 1 388 ? -9.036 12.768 -10.300 1.00 93.94 388 MET A O 1
ATOM 3025 N N . GLN A 1 389 ? -7.719 12.704 -12.111 1.00 93.38 389 GLN A N 1
ATOM 3026 C CA . GLN A 1 389 ? -8.804 12.917 -13.069 1.00 93.38 389 GLN A CA 1
ATOM 3027 C C . GLN A 1 389 ? -9.724 11.692 -13.175 1.00 93.38 389 GLN A C 1
ATOM 3029 O O . GLN A 1 389 ? -10.945 11.844 -13.105 1.00 93.38 389 GLN A O 1
ATOM 3034 N N . SER A 1 390 ? -9.161 10.488 -13.304 1.00 96.69 390 SER A N 1
ATOM 3035 C CA . SER A 1 390 ? -9.933 9.245 -13.405 1.00 96.69 390 SER A CA 1
ATOM 3036 C C . SER A 1 390 ? -10.647 8.886 -12.091 1.00 96.69 390 SER A C 1
ATOM 3038 O O . SER A 1 390 ? -11.760 8.363 -12.133 1.00 96.69 390 SER A O 1
ATOM 3040 N N . PHE A 1 391 ? -10.092 9.247 -10.926 1.00 97.62 391 PHE A N 1
ATOM 3041 C CA . PHE A 1 391 ? -10.780 9.135 -9.635 1.00 97.62 391 PHE A CA 1
ATOM 3042 C C . PHE A 1 391 ? -12.030 10.021 -9.567 1.00 97.62 391 PHE A C 1
ATOM 3044 O O . PHE A 1 391 ? -13.104 9.511 -9.253 1.00 97.62 391 PHE A O 1
ATOM 3051 N N . ARG A 1 392 ? -11.945 11.310 -9.941 1.00 96.75 392 ARG A N 1
ATOM 3052 C CA . ARG A 1 392 ? -13.137 12.182 -10.025 1.00 96.75 392 ARG A CA 1
ATOM 3053 C C . ARG A 1 392 ? -14.175 11.637 -11.011 1.00 96.75 392 ARG A C 1
ATOM 3055 O O . ARG A 1 392 ? -15.356 11.590 -10.695 1.00 96.75 392 ARG A O 1
ATOM 3062 N N . GLN A 1 393 ? -13.747 11.176 -12.188 1.00 96.19 393 GLN A N 1
ATOM 3063 C CA . GLN A 1 393 ? -14.662 10.624 -13.197 1.00 96.19 393 GLN A CA 1
ATOM 3064 C C . GLN A 1 393 ? -15.328 9.308 -12.751 1.00 96.19 393 GLN A C 1
ATOM 3066 O O . GLN A 1 393 ? -16.484 9.064 -13.097 1.00 96.19 393 GLN A O 1
ATOM 3071 N N . GLY A 1 394 ? -14.652 8.488 -11.940 1.00 96.25 394 GLY A N 1
ATOM 3072 C CA . GLY A 1 394 ? -15.264 7.335 -11.276 1.00 96.25 394 GLY A CA 1
ATOM 3073 C C . GLY A 1 394 ? -16.248 7.723 -10.167 1.00 96.25 394 GLY A C 1
ATOM 3074 O O . GLY A 1 394 ? -17.318 7.127 -10.091 1.00 96.25 394 GLY A O 1
ATOM 3075 N N . GLN A 1 395 ? -15.959 8.771 -9.388 1.00 95.56 395 GLN A N 1
ATOM 3076 C CA . GLN A 1 395 ? -16.881 9.304 -8.376 1.00 95.56 395 GLN A CA 1
ATOM 3077 C C . GLN A 1 395 ? -18.184 9.814 -9.024 1.00 95.56 395 GLN A C 1
ATOM 3079 O O . GLN A 1 395 ? -19.282 9.474 -8.586 1.00 95.56 395 GLN A O 1
ATOM 3084 N N . GLU A 1 396 ? -18.084 10.546 -10.138 1.00 94.62 396 GLU A N 1
ATOM 3085 C CA . GLU A 1 396 ? -19.247 10.939 -10.949 1.00 94.62 396 GLU A CA 1
ATOM 3086 C C . GLU A 1 396 ? -19.974 9.725 -11.553 1.00 94.62 396 GLU A C 1
ATOM 3088 O O . GLU A 1 396 ? -21.2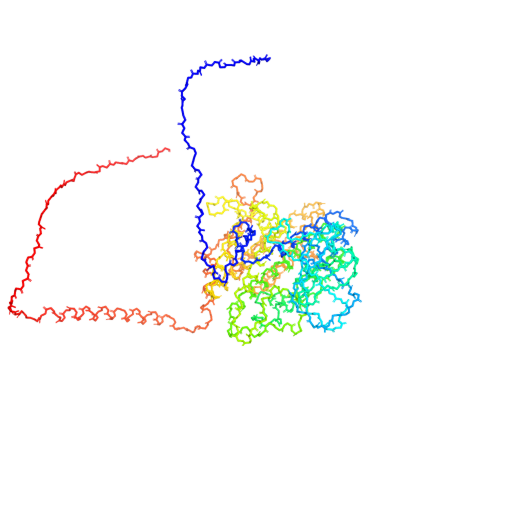06 9.675 -11.578 1.00 94.62 396 GLU A O 1
ATOM 3093 N N . ALA A 1 397 ? -19.240 8.698 -11.995 1.00 92.38 397 ALA A N 1
ATOM 3094 C CA . ALA A 1 397 ? -19.848 7.458 -12.469 1.00 92.38 397 ALA A CA 1
ATOM 3095 C C . ALA A 1 397 ? -20.611 6.710 -11.358 1.00 92.38 397 ALA A C 1
ATOM 3097 O O . ALA A 1 397 ? -21.645 6.114 -11.654 1.00 92.38 397 ALA A O 1
ATOM 3098 N N . LEU A 1 398 ? -20.161 6.765 -10.100 1.00 89.19 398 LEU A N 1
ATOM 3099 C CA . LEU A 1 398 ? -20.878 6.221 -8.940 1.00 89.19 398 LEU A CA 1
ATOM 3100 C C . LEU A 1 398 ? -22.166 7.002 -8.657 1.00 89.19 398 LEU A C 1
ATOM 3102 O O . LEU A 1 398 ? -23.230 6.386 -8.582 1.00 89.19 398 LEU A O 1
ATOM 3106 N N . LYS A 1 399 ? -22.104 8.344 -8.612 1.00 87.25 399 LYS A N 1
ATOM 3107 C CA . LYS A 1 399 ? -23.285 9.227 -8.460 1.00 87.25 399 LYS A CA 1
ATOM 3108 C C . LYS A 1 399 ? -24.366 8.940 -9.509 1.00 87.25 399 LYS A C 1
ATOM 3110 O O . LYS A 1 399 ? -25.552 8.960 -9.202 1.00 87.25 399 LYS A O 1
ATOM 3115 N N . MET A 1 400 ? -23.957 8.637 -10.743 1.00 87.81 400 MET A N 1
ATOM 3116 C CA . MET A 1 400 ? -24.853 8.307 -11.859 1.00 87.81 400 MET A CA 1
ATOM 3117 C C . MET A 1 400 ? -25.192 6.807 -11.993 1.00 87.81 400 MET A C 1
ATOM 3119 O O . MET A 1 400 ? -25.828 6.428 -12.977 1.00 87.81 400 MET A O 1
ATOM 3123 N N . ARG A 1 401 ? -24.731 5.928 -11.082 1.00 87.44 401 ARG A N 1
ATOM 3124 C CA . ARG A 1 401 ? -24.804 4.448 -11.208 1.00 87.44 401 ARG A CA 1
ATOM 3125 C C . ARG A 1 401 ? -24.309 3.920 -12.571 1.00 87.44 401 ARG A C 1
ATOM 3127 O O . ARG A 1 401 ? -24.700 2.857 -13.053 1.00 87.44 401 ARG A O 1
ATOM 3134 N N . ALA A 1 402 ? -23.386 4.642 -13.200 1.00 89.25 402 ALA A N 1
ATOM 3135 C CA . ALA A 1 402 ? -22.797 4.345 -14.499 1.00 89.25 402 ALA A CA 1
ATOM 3136 C C . ALA A 1 402 ? -21.665 3.307 -14.376 1.00 89.25 402 ALA A C 1
ATOM 3138 O O . ALA A 1 402 ? -20.532 3.532 -14.808 1.00 89.25 402 ALA A O 1
ATOM 3139 N N . CYS A 1 403 ? -21.964 2.139 -13.802 1.00 91.12 403 CYS A N 1
ATOM 3140 C CA . CYS A 1 403 ? -20.976 1.138 -13.377 1.00 91.12 403 CYS A CA 1
ATOM 3141 C C . CYS A 1 403 ? -20.111 0.585 -14.527 1.00 91.12 403 CYS A C 1
ATOM 3143 O O . CYS A 1 403 ? -18.944 0.250 -14.338 1.00 91.12 403 CYS A O 1
ATOM 3145 N N . SER A 1 404 ? -20.634 0.571 -15.761 1.00 92.88 404 SER A N 1
ATOM 3146 C CA . SER A 1 404 ? -19.832 0.252 -16.956 1.00 92.88 404 SER A CA 1
ATOM 3147 C C . SER A 1 404 ? -18.765 1.310 -17.270 1.00 92.88 404 SER A C 1
ATOM 3149 O O . SER A 1 404 ? -17.743 0.976 -17.863 1.00 92.88 404 SER A O 1
ATOM 3151 N N . SER A 1 405 ? -18.964 2.572 -16.871 1.00 93.62 405 SER A N 1
ATOM 3152 C CA . SER A 1 405 ? -17.928 3.608 -16.934 1.00 93.62 405 SER A CA 1
ATOM 3153 C C . SER A 1 405 ? -16.956 3.495 -15.766 1.00 93.62 405 SER A C 1
ATOM 3155 O O . SER A 1 405 ? -15.752 3.489 -16.001 1.00 93.62 405 SER A O 1
ATOM 3157 N N . LEU A 1 406 ? -17.455 3.302 -14.540 1.00 94.81 406 LEU A N 1
ATOM 3158 C CA . LEU A 1 406 ? -16.634 3.047 -13.348 1.00 94.81 406 LEU A CA 1
ATOM 3159 C C . LEU A 1 406 ? -15.613 1.922 -13.596 1.00 94.81 406 LEU A C 1
ATOM 3161 O O . LEU A 1 406 ? -14.415 2.111 -13.408 1.00 94.81 406 LEU A O 1
ATOM 3165 N N . LYS A 1 407 ? -16.058 0.797 -14.167 1.00 95.00 407 LYS A N 1
ATOM 3166 C CA . LYS A 1 407 ? -15.205 -0.344 -14.540 1.00 95.00 407 LYS A CA 1
ATOM 3167 C C . LYS A 1 407 ? -14.151 -0.032 -15.619 1.00 95.00 407 LYS A C 1
ATOM 3169 O O . LYS A 1 407 ? -13.159 -0.753 -15.721 1.00 95.00 407 LYS A O 1
ATOM 3174 N N . ARG A 1 408 ? -14.314 1.035 -16.416 1.00 95.00 408 ARG A N 1
ATOM 3175 C CA . ARG A 1 408 ? -13.241 1.567 -17.284 1.00 95.00 408 ARG A CA 1
ATOM 3176 C C . ARG A 1 408 ? -12.234 2.385 -16.478 1.00 95.00 408 ARG A C 1
ATOM 3178 O O . ARG A 1 408 ? -11.039 2.223 -16.701 1.00 95.00 408 ARG A O 1
ATOM 3185 N N . HIS A 1 409 ? -12.693 3.187 -15.518 1.00 97.00 409 HIS A N 1
ATOM 3186 C CA . HIS A 1 409 ? -11.808 3.932 -14.619 1.00 97.00 409 HIS A CA 1
ATOM 3187 C C . HIS A 1 409 ? -10.950 2.997 -13.760 1.00 97.00 409 HIS A C 1
ATOM 3189 O O . HIS A 1 409 ? -9.747 3.216 -13.713 1.00 97.00 409 HIS A O 1
ATOM 3195 N N . VAL A 1 410 ? -11.488 1.894 -13.217 1.00 97.44 410 VAL A N 1
ATOM 3196 C CA . VAL A 1 410 ? -10.677 0.860 -12.529 1.00 97.44 410 VAL A CA 1
ATOM 3197 C C . VAL A 1 410 ? -9.522 0.366 -13.414 1.00 97.44 410 VAL A C 1
ATOM 3199 O O . VAL A 1 410 ? -8.374 0.348 -12.980 1.00 97.44 410 VAL A O 1
ATOM 3202 N N . ARG A 1 411 ? -9.799 0.032 -14.685 1.00 96.12 411 ARG A N 1
ATOM 3203 C CA . ARG A 1 411 ? -8.779 -0.434 -15.648 1.00 96.12 411 ARG A CA 1
ATOM 3204 C C . ARG A 1 411 ? -7.713 0.629 -15.941 1.00 96.12 411 ARG A C 1
ATOM 3206 O O . ARG A 1 411 ? -6.530 0.299 -15.959 1.00 96.12 411 ARG A O 1
ATOM 3213 N N . LEU A 1 412 ? -8.126 1.881 -16.153 1.00 96.19 412 LEU A N 1
ATOM 3214 C CA . LEU A 1 412 ? -7.219 3.013 -16.385 1.00 96.19 412 LEU A CA 1
ATOM 3215 C C . LEU A 1 412 ? -6.326 3.265 -15.164 1.00 96.19 412 LEU A C 1
ATOM 3217 O O . LEU A 1 412 ? -5.111 3.333 -15.305 1.00 96.19 412 LEU A O 1
ATOM 3221 N N . LEU A 1 413 ? -6.911 3.311 -13.964 1.00 98.06 413 LEU A N 1
ATOM 3222 C CA . LEU A 1 413 ? -6.194 3.518 -12.704 1.00 98.06 413 LEU A CA 1
ATOM 3223 C C . LEU A 1 413 ? -5.173 2.389 -12.453 1.00 98.06 413 LEU A C 1
ATOM 3225 O O . LEU A 1 413 ? -4.013 2.661 -12.151 1.00 98.06 413 LEU A O 1
ATOM 3229 N N . THR A 1 414 ? -5.540 1.121 -12.680 1.00 98.00 414 THR A N 1
ATOM 3230 C CA . THR A 1 414 ? -4.591 -0.010 -12.637 1.00 98.00 414 THR A CA 1
ATOM 3231 C C . THR A 1 414 ? -3.434 0.152 -13.633 1.00 98.00 414 THR A C 1
ATOM 3233 O O . THR A 1 414 ? -2.280 -0.095 -13.274 1.00 98.00 414 THR A O 1
ATOM 3236 N N . ALA A 1 415 ? -3.705 0.574 -14.872 1.00 97.31 415 ALA A N 1
ATOM 3237 C CA . ALA A 1 415 ? -2.665 0.788 -15.880 1.00 97.31 415 ALA A CA 1
ATOM 3238 C C . ALA A 1 415 ? -1.731 1.951 -15.497 1.00 97.31 415 ALA A C 1
ATOM 3240 O O . ALA A 1 415 ? -0.509 1.801 -15.523 1.00 97.31 415 ALA A O 1
ATOM 3241 N N . TYR A 1 416 ? -2.278 3.079 -15.038 1.00 97.62 416 TYR A N 1
ATOM 3242 C CA . TYR A 1 416 ? -1.499 4.226 -14.568 1.00 97.62 416 TYR A CA 1
ATOM 3243 C C . TYR A 1 416 ? -0.626 3.880 -13.350 1.00 97.62 416 TYR A C 1
ATOM 3245 O O . TYR A 1 416 ? 0.554 4.226 -13.337 1.00 97.62 416 TYR A O 1
ATOM 3253 N N . MET A 1 417 ? -1.130 3.099 -12.386 1.00 97.44 417 MET A N 1
ATOM 3254 C CA . MET A 1 417 ? -0.323 2.568 -11.273 1.00 97.44 417 MET A CA 1
ATOM 3255 C C . MET A 1 417 ? 0.709 1.505 -11.695 1.00 97.44 417 MET A C 1
ATOM 3257 O O . MET A 1 417 ? 1.607 1.186 -10.917 1.00 97.44 417 MET A O 1
ATOM 3261 N N . THR A 1 418 ? 0.623 0.958 -12.911 1.00 97.88 418 THR A N 1
ATOM 3262 C CA . THR A 1 418 ? 1.629 0.033 -13.465 1.00 97.88 418 THR A CA 1
ATOM 3263 C C . THR A 1 418 ? 2.827 0.785 -14.066 1.00 97.88 418 THR A C 1
ATOM 3265 O O . THR A 1 418 ? 3.938 0.253 -14.096 1.00 97.88 418 THR A O 1
ATOM 3268 N N . VAL A 1 419 ? 2.657 2.045 -14.485 1.00 98.19 419 VAL A N 1
ATOM 3269 C CA . VAL A 1 419 ? 3.731 2.847 -15.101 1.00 98.19 419 VAL A CA 1
ATOM 3270 C C . VAL A 1 419 ? 4.924 3.086 -14.153 1.00 98.19 419 VAL A C 1
ATOM 3272 O O . VAL A 1 419 ? 6.044 2.787 -14.575 1.00 98.19 419 VAL A O 1
ATOM 3275 N N . PRO A 1 420 ? 4.757 3.510 -12.878 1.00 97.62 420 PRO A N 1
ATOM 3276 C CA . PRO A 1 420 ? 5.875 3.627 -11.936 1.00 97.62 420 PRO A CA 1
ATOM 3277 C C . PRO A 1 420 ? 6.623 2.309 -11.698 1.00 97.62 420 PRO A C 1
ATOM 3279 O O . PRO A 1 420 ? 7.834 2.330 -11.477 1.00 97.62 420 PRO A O 1
ATOM 3282 N N . LEU A 1 421 ? 5.936 1.161 -11.793 1.00 98.44 421 LEU A N 1
ATOM 3283 C CA . LEU A 1 421 ? 6.568 -0.155 -11.670 1.00 98.44 421 LEU A CA 1
ATOM 3284 C C . LEU A 1 421 ? 7.495 -0.441 -12.854 1.00 98.44 421 LEU A C 1
ATOM 3286 O O . LEU A 1 421 ? 8.653 -0.810 -12.663 1.00 98.44 421 LEU A O 1
ATOM 3290 N N . VAL A 1 422 ? 7.009 -0.212 -14.077 1.00 98.75 422 VAL A N 1
ATOM 3291 C CA . VAL A 1 422 ? 7.793 -0.339 -15.317 1.00 98.75 422 VAL A CA 1
ATOM 3292 C C . VAL A 1 422 ? 8.998 0.606 -15.296 1.00 98.75 422 VAL A C 1
ATOM 3294 O O . VAL A 1 422 ? 10.123 0.170 -15.542 1.00 98.75 422 VAL A O 1
ATOM 3297 N N . GLN A 1 423 ? 8.789 1.872 -14.927 1.00 98.44 423 GLN A N 1
ATOM 3298 C CA . GLN A 1 423 ? 9.852 2.868 -14.755 1.00 98.44 423 GLN A CA 1
ATOM 3299 C C . GLN A 1 423 ? 10.900 2.410 -13.724 1.00 98.44 423 GLN A C 1
ATOM 3301 O O . GLN A 1 423 ? 12.103 2.475 -13.985 1.00 98.44 423 GLN A O 1
ATOM 3306 N N . GLY A 1 424 ? 10.462 1.876 -12.581 1.00 97.81 424 GLY A N 1
ATOM 3307 C CA . GLY A 1 424 ? 11.338 1.274 -11.579 1.00 97.81 424 GLY A CA 1
ATOM 3308 C C . GLY A 1 424 ? 12.197 0.145 -12.154 1.00 97.81 424 GLY A C 1
ATOM 3309 O O . GLY A 1 424 ? 13.425 0.215 -12.093 1.00 97.81 424 GLY A O 1
ATOM 3310 N N . VAL A 1 425 ? 11.592 -0.865 -12.786 1.00 98.50 425 VAL A N 1
ATOM 3311 C CA . VAL A 1 425 ? 12.347 -1.988 -13.373 1.00 98.50 425 VAL A CA 1
ATOM 3312 C C . VAL A 1 425 ? 13.359 -1.510 -14.424 1.00 98.50 425 VAL A C 1
ATOM 3314 O O . VAL A 1 425 ? 14.502 -1.965 -14.410 1.00 98.50 425 VAL A O 1
ATOM 3317 N N . ILE A 1 426 ? 12.985 -0.569 -15.298 1.00 98.19 426 ILE A N 1
ATOM 3318 C CA . ILE A 1 426 ? 13.865 -0.036 -16.352 1.00 98.19 426 ILE A CA 1
ATOM 3319 C C . ILE A 1 426 ? 15.065 0.715 -15.754 1.00 98.19 426 ILE A C 1
ATOM 3321 O O . ILE A 1 426 ? 16.204 0.455 -16.152 1.00 98.19 426 ILE A O 1
ATOM 3325 N N . LEU A 1 427 ? 14.843 1.605 -14.779 1.00 96.62 427 LEU A N 1
ATOM 3326 C CA . LEU A 1 427 ? 15.924 2.347 -14.122 1.00 96.62 427 LEU A CA 1
ATOM 3327 C C . LEU A 1 427 ? 16.880 1.405 -13.390 1.00 96.62 427 LEU A C 1
ATOM 3329 O O . LEU A 1 427 ? 18.089 1.436 -13.625 1.00 96.62 427 LEU A O 1
ATOM 3333 N N . TYR A 1 428 ? 16.340 0.532 -12.541 1.00 96.12 428 TYR A N 1
ATOM 3334 C CA . TYR A 1 428 ? 17.162 -0.342 -11.715 1.00 96.12 428 TYR A CA 1
ATOM 3335 C C . TYR A 1 428 ? 17.848 -1.445 -12.532 1.00 96.12 428 TYR A C 1
ATOM 3337 O O . TYR A 1 428 ? 18.925 -1.889 -12.144 1.00 96.12 428 TYR A O 1
ATOM 3345 N N . ALA A 1 429 ? 17.335 -1.840 -13.703 1.00 95.75 429 ALA A N 1
ATOM 3346 C CA . ALA A 1 429 ? 18.095 -2.676 -14.636 1.00 95.75 429 ALA A CA 1
ATOM 3347 C C . ALA A 1 429 ? 19.367 -1.963 -15.137 1.00 95.75 429 ALA A C 1
ATOM 3349 O O . ALA A 1 429 ? 20.436 -2.574 -15.165 1.00 95.75 429 ALA A O 1
ATOM 3350 N N . ARG A 1 430 ? 19.276 -0.663 -15.465 1.00 93.56 430 ARG A N 1
ATOM 3351 C CA . ARG A 1 430 ? 20.430 0.157 -15.879 1.00 93.56 430 ARG A CA 1
ATOM 3352 C C . ARG A 1 430 ? 21.420 0.368 -14.741 1.00 93.56 430 ARG A C 1
ATOM 3354 O O . ARG A 1 430 ? 22.621 0.211 -14.943 1.00 93.56 430 ARG A O 1
ATOM 3361 N N . GLU A 1 431 ? 20.935 0.717 -13.551 1.00 92.19 431 GLU A N 1
ATOM 3362 C CA . GLU A 1 431 ? 21.806 0.899 -12.389 1.00 92.19 431 GLU A CA 1
ATOM 3363 C C . GLU A 1 431 ? 22.561 -0.382 -12.040 1.00 92.19 431 GLU A C 1
ATOM 3365 O O . GLU A 1 431 ? 23.771 -0.332 -11.847 1.00 92.19 431 GLU A O 1
ATOM 3370 N N . ASN A 1 432 ? 21.881 -1.530 -11.998 1.00 91.31 432 ASN A N 1
ATOM 3371 C CA . ASN A 1 432 ? 22.515 -2.793 -11.635 1.00 91.31 432 ASN A CA 1
ATOM 3372 C C . ASN A 1 432 ? 23.579 -3.240 -12.658 1.00 91.31 432 ASN A C 1
ATOM 3374 O O . ASN A 1 432 ? 24.596 -3.796 -12.246 1.00 91.31 432 ASN A O 1
ATOM 3378 N N . GLU A 1 433 ? 23.399 -2.965 -13.958 1.00 90.94 433 GLU A N 1
ATOM 3379 C CA . GLU A 1 433 ? 24.434 -3.203 -14.981 1.00 90.94 433 GLU A CA 1
ATOM 3380 C C . GLU A 1 433 ? 25.645 -2.261 -14.790 1.00 90.94 433 GLU A C 1
ATOM 3382 O O . GLU A 1 433 ? 26.793 -2.694 -14.877 1.00 90.94 433 GLU A O 1
ATOM 3387 N N . LEU A 1 434 ? 25.412 -0.988 -14.441 1.00 87.19 434 LEU A N 1
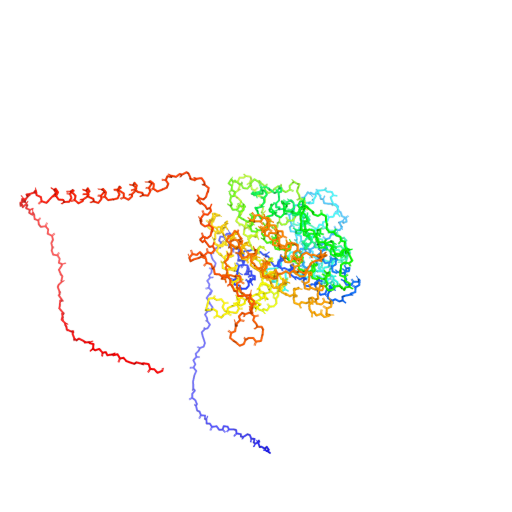ATOM 3388 C CA . LEU A 1 434 ? 26.466 0.022 -14.241 1.00 87.19 434 LEU A CA 1
ATOM 3389 C C . LEU A 1 434 ? 27.185 -0.056 -12.882 1.00 87.19 434 LEU A C 1
ATOM 3391 O O . LEU A 1 434 ? 28.342 0.360 -12.775 1.00 87.19 434 LEU A O 1
ATOM 3395 N N . LEU A 1 435 ? 26.525 -0.542 -11.830 1.00 82.56 435 LEU A N 1
ATOM 3396 C CA . LEU A 1 435 ? 27.092 -0.658 -10.482 1.00 82.56 435 LEU A CA 1
ATOM 3397 C C . LEU A 1 435 ? 28.053 -1.840 -10.359 1.00 82.56 435 LEU A C 1
ATOM 3399 O O . LEU A 1 435 ? 29.002 -1.750 -9.590 1.00 82.56 435 LEU A O 1
ATOM 3403 N N . LEU A 1 436 ? 27.893 -2.890 -11.170 1.00 65.00 436 LEU A N 1
ATOM 3404 C CA . LEU A 1 436 ? 28.862 -3.989 -11.265 1.00 65.00 436 LEU A CA 1
ATOM 3405 C C . LEU A 1 436 ? 30.244 -3.539 -11.781 1.00 65.00 436 LEU A C 1
ATOM 3407 O O . LEU A 1 436 ? 31.239 -4.212 -11.530 1.00 65.00 436 LEU A O 1
ATOM 3411 N N . ALA A 1 437 ? 30.332 -2.372 -12.430 1.00 59.50 437 ALA A N 1
ATOM 3412 C CA . ALA A 1 437 ? 31.593 -1.731 -12.805 1.00 59.50 437 ALA A CA 1
ATOM 3413 C C . ALA A 1 437 ? 32.196 -0.837 -11.692 1.00 59.50 437 ALA A C 1
ATOM 3415 O O . ALA A 1 437 ? 33.136 -0.084 -11.955 1.00 59.50 437 ALA A O 1
ATOM 3416 N N . LYS A 1 438 ? 31.649 -0.851 -10.464 1.00 61.88 438 LYS A N 1
ATOM 3417 C CA . LYS A 1 438 ? 32.042 0.037 -9.353 1.00 61.88 438 LYS A CA 1
ATOM 3418 C C . LYS A 1 438 ? 32.119 -0.722 -8.023 1.00 61.88 438 LYS A C 1
ATOM 3420 O O . LYS A 1 438 ? 31.302 -1.579 -7.724 1.00 61.88 438 LYS A O 1
ATOM 3425 N N . SER A 1 439 ? 33.067 -0.357 -7.165 1.00 66.75 439 SER A N 1
ATOM 3426 C CA . SER A 1 439 ? 33.358 -1.056 -5.901 1.00 66.75 439 SER A CA 1
ATOM 3427 C C . SER A 1 439 ? 32.412 -0.736 -4.724 1.00 66.75 439 SER A C 1
ATOM 3429 O O . SER A 1 439 ? 32.735 -1.050 -3.579 1.00 66.75 439 SER A O 1
ATOM 3431 N N . ASN A 1 440 ? 31.249 -0.114 -4.959 1.00 83.31 440 ASN A N 1
ATOM 3432 C CA . ASN A 1 440 ? 30.320 0.266 -3.888 1.00 83.31 440 ASN A CA 1
ATOM 3433 C C . ASN A 1 440 ? 29.224 -0.799 -3.685 1.00 83.31 440 ASN A C 1
ATOM 3435 O O . ASN A 1 440 ? 28.187 -0.787 -4.350 1.00 83.31 440 ASN A O 1
ATOM 3439 N N . ARG A 1 441 ? 29.473 -1.701 -2.729 1.00 85.69 441 ARG A N 1
ATOM 3440 C CA . ARG A 1 441 ? 28.574 -2.806 -2.360 1.00 85.69 441 ARG A CA 1
ATOM 3441 C C . ARG A 1 441 ? 27.248 -2.341 -1.749 1.00 85.69 441 ARG A C 1
ATOM 3443 O O . ARG A 1 441 ? 26.220 -2.912 -2.074 1.00 85.69 441 ARG A O 1
ATOM 3450 N N . GLU A 1 442 ? 27.238 -1.291 -0.933 1.00 88.69 442 GLU A N 1
ATOM 3451 C CA . GLU A 1 442 ? 26.010 -0.734 -0.334 1.00 88.69 442 GLU A CA 1
ATOM 3452 C C . GLU A 1 442 ? 24.988 -0.317 -1.400 1.00 88.69 442 GLU A C 1
ATOM 3454 O O . GLU A 1 442 ? 23.839 -0.755 -1.377 1.00 88.69 442 GLU A O 1
ATOM 3459 N N . LYS A 1 443 ? 25.429 0.458 -2.398 1.00 89.12 443 LYS A N 1
ATOM 3460 C CA . LYS A 1 443 ? 24.592 0.880 -3.529 1.00 89.12 443 LYS A CA 1
ATOM 3461 C C . LYS A 1 443 ? 24.204 -0.289 -4.429 1.00 89.12 443 LYS A C 1
ATOM 3463 O O . LYS A 1 443 ? 23.110 -0.276 -4.980 1.00 89.12 443 LYS A O 1
ATOM 3468 N N . GLN A 1 444 ? 25.060 -1.302 -4.566 1.00 89.38 444 GLN A N 1
ATOM 3469 C CA . GLN A 1 444 ? 24.738 -2.527 -5.301 1.00 89.38 444 GLN A CA 1
ATOM 3470 C C . GLN A 1 444 ? 23.635 -3.340 -4.604 1.00 89.38 444 GLN A C 1
ATOM 3472 O O . GLN A 1 444 ? 22.681 -3.748 -5.260 1.00 89.38 444 GLN A O 1
ATOM 3477 N N . GLU A 1 445 ? 23.734 -3.548 -3.289 1.00 92.00 445 GLU A N 1
ATOM 3478 C CA . GLU A 1 445 ? 22.725 -4.260 -2.496 1.00 92.00 445 GLU A CA 1
ATOM 3479 C C . GLU A 1 445 ? 21.390 -3.492 -2.491 1.00 92.00 445 GLU A C 1
ATOM 3481 O O . GLU A 1 445 ? 20.340 -4.090 -2.731 1.00 92.00 445 GLU A O 1
ATOM 3486 N N . GLN A 1 446 ? 21.436 -2.161 -2.334 1.00 93.12 446 GLN A N 1
ATOM 3487 C CA . GLN A 1 446 ? 20.276 -1.270 -2.449 1.00 93.12 446 GLN A CA 1
ATOM 3488 C C . GLN A 1 446 ? 19.618 -1.375 -3.839 1.00 93.12 446 GLN A C 1
ATOM 3490 O O . GLN A 1 446 ? 18.452 -1.744 -3.944 1.00 93.12 446 GLN A O 1
ATOM 3495 N N . SER A 1 447 ? 20.372 -1.122 -4.913 1.00 94.12 447 SER A N 1
ATOM 3496 C CA . SER A 1 447 ? 19.874 -1.120 -6.297 1.00 94.12 447 SER A CA 1
ATOM 3497 C C . SER A 1 447 ? 19.364 -2.500 -6.742 1.00 94.12 447 SER A C 1
ATOM 3499 O O . SER A 1 447 ? 18.389 -2.596 -7.497 1.00 94.12 447 SER A O 1
ATOM 3501 N N . GLN A 1 448 ? 19.954 -3.593 -6.240 1.00 94.31 448 GLN A N 1
ATOM 3502 C CA . GLN A 1 448 ? 19.433 -4.945 -6.450 1.00 94.31 448 GLN A CA 1
ATOM 3503 C C . GLN A 1 448 ? 18.081 -5.137 -5.761 1.00 94.31 448 GLN A C 1
ATOM 3505 O O . GLN A 1 448 ? 17.158 -5.635 -6.400 1.00 94.31 448 GLN A O 1
ATOM 3510 N N . ALA A 1 449 ? 17.963 -4.769 -4.484 1.00 96.75 449 ALA A N 1
ATOM 3511 C CA . ALA A 1 449 ? 16.726 -4.916 -3.723 1.00 96.75 449 ALA A CA 1
ATOM 3512 C C . ALA A 1 449 ? 15.585 -4.095 -4.326 1.00 96.75 449 ALA A C 1
ATOM 3514 O O . ALA A 1 449 ? 14.540 -4.651 -4.651 1.00 96.75 449 ALA A O 1
ATOM 3515 N N . THR A 1 450 ? 15.814 -2.804 -4.573 1.00 97.38 450 THR A N 1
ATOM 3516 C CA . THR A 1 450 ? 14.831 -1.910 -5.192 1.00 97.38 450 THR A CA 1
ATOM 3517 C C . THR A 1 450 ? 14.352 -2.458 -6.539 1.00 97.38 450 THR A C 1
ATOM 3519 O O . THR A 1 450 ? 13.150 -2.613 -6.759 1.00 97.38 450 THR A O 1
ATOM 3522 N N . GLY A 1 451 ? 15.282 -2.831 -7.426 1.00 97.06 451 GLY A N 1
ATOM 3523 C CA . GLY A 1 451 ? 14.952 -3.395 -8.736 1.00 97.06 451 GLY A CA 1
ATOM 3524 C C . GLY A 1 451 ? 14.214 -4.735 -8.675 1.00 97.06 451 GLY A C 1
ATOM 3525 O O . GLY A 1 451 ? 13.322 -4.974 -9.488 1.00 97.06 451 GLY A O 1
ATOM 3526 N N . ALA A 1 452 ? 14.548 -5.594 -7.709 1.00 98.19 452 ALA A N 1
ATOM 3527 C CA . ALA A 1 452 ? 13.856 -6.860 -7.494 1.00 98.19 452 ALA A CA 1
ATOM 3528 C C . ALA A 1 452 ? 12.420 -6.661 -6.982 1.00 98.19 452 ALA A C 1
ATOM 3530 O O . ALA A 1 452 ? 11.527 -7.375 -7.431 1.00 98.19 452 ALA A O 1
ATOM 3531 N N . THR A 1 453 ? 12.180 -5.686 -6.100 1.00 98.69 453 THR A N 1
ATOM 3532 C CA . THR A 1 453 ? 10.841 -5.385 -5.564 1.00 98.69 453 THR A CA 1
ATOM 3533 C C . THR A 1 453 ? 9.927 -4.762 -6.621 1.00 98.69 453 THR A C 1
ATOM 3535 O O . THR A 1 453 ? 8.784 -5.192 -6.774 1.00 98.69 453 THR A O 1
ATOM 3538 N N . TYR A 1 454 ? 10.444 -3.826 -7.428 1.00 98.69 454 TYR A N 1
ATOM 3539 C CA . TYR A 1 454 ? 9.730 -3.317 -8.607 1.00 98.69 454 TYR A CA 1
ATOM 3540 C C . TYR A 1 454 ? 9.387 -4.440 -9.597 1.00 98.69 454 TYR A C 1
ATOM 3542 O O . TYR A 1 454 ? 8.273 -4.493 -10.119 1.00 98.69 454 TYR A O 1
ATOM 3550 N N . ALA A 1 455 ? 10.323 -5.368 -9.832 1.00 98.62 455 ALA A N 1
ATOM 3551 C CA . ALA A 1 455 ? 10.076 -6.519 -10.692 1.00 98.62 455 ALA A CA 1
ATOM 3552 C C . ALA A 1 455 ? 9.012 -7.450 -10.097 1.00 98.62 455 ALA A C 1
ATOM 3554 O O . ALA A 1 455 ? 8.123 -7.872 -10.827 1.00 98.62 455 ALA A O 1
ATOM 3555 N N . ALA A 1 456 ? 9.046 -7.732 -8.792 1.00 98.75 456 ALA A N 1
ATOM 3556 C CA . ALA A 1 456 ? 8.048 -8.557 -8.116 1.00 98.75 456 ALA A CA 1
ATOM 3557 C C . ALA A 1 456 ? 6.620 -8.027 -8.339 1.00 98.75 456 ALA A C 1
ATOM 3559 O O . ALA A 1 456 ? 5.769 -8.771 -8.817 1.00 98.75 456 ALA A O 1
ATOM 3560 N N . ALA A 1 457 ? 6.385 -6.731 -8.115 1.00 98.56 457 ALA A N 1
ATOM 3561 C CA . ALA A 1 457 ? 5.070 -6.118 -8.312 1.00 98.56 457 ALA A CA 1
ATOM 3562 C C . ALA A 1 457 ? 4.581 -6.166 -9.775 1.00 98.56 457 ALA A C 1
ATOM 3564 O O . ALA A 1 457 ? 3.386 -6.285 -10.034 1.00 98.56 457 ALA A O 1
ATOM 3565 N N . LEU A 1 458 ? 5.497 -6.112 -10.747 1.00 98.81 458 LEU A N 1
ATOM 3566 C CA . LEU A 1 458 ? 5.167 -6.113 -12.175 1.00 98.81 458 LEU A CA 1
ATOM 3567 C C . LEU A 1 458 ? 5.025 -7.521 -12.784 1.00 98.81 458 LEU A C 1
ATOM 3569 O O . LEU A 1 458 ? 4.260 -7.721 -13.731 1.00 98.81 458 LEU A O 1
ATOM 3573 N N . LEU A 1 459 ? 5.773 -8.502 -12.275 1.00 98.88 459 LEU A N 1
ATOM 3574 C CA . LEU A 1 459 ? 5.937 -9.821 -12.894 1.00 98.88 459 LEU A CA 1
ATOM 3575 C C . LEU A 1 459 ? 4.631 -10.609 -13.104 1.00 98.88 459 LEU A C 1
ATOM 3577 O O . LEU A 1 459 ? 4.509 -11.215 -14.169 1.00 98.88 459 LEU A O 1
ATOM 3581 N N . PRO A 1 460 ? 3.632 -10.595 -12.200 1.00 98.88 460 PRO A N 1
ATOM 3582 C CA . PRO A 1 460 ? 2.354 -11.266 -12.441 1.00 98.88 460 PRO A CA 1
ATOM 3583 C C . PRO A 1 460 ? 1.533 -10.658 -13.583 1.00 98.88 460 PRO A C 1
ATOM 3585 O O . PRO A 1 460 ? 0.873 -11.389 -14.324 1.00 98.88 460 PRO A O 1
ATOM 3588 N N . LEU A 1 461 ? 1.588 -9.331 -13.753 1.00 98.69 461 LEU A N 1
ATOM 3589 C CA . LEU A 1 461 ? 0.958 -8.644 -14.883 1.00 98.69 461 LEU A CA 1
ATOM 3590 C C . LEU A 1 461 ? 1.676 -9.006 -16.184 1.00 98.69 461 LEU A C 1
ATOM 3592 O O . LEU A 1 461 ? 1.038 -9.410 -17.154 1.00 98.69 461 LEU A O 1
ATOM 3596 N N . LEU A 1 462 ? 3.009 -8.925 -16.173 1.00 98.62 462 LEU A N 1
ATOM 3597 C CA . LEU A 1 462 ? 3.850 -9.223 -17.326 1.00 98.62 462 LEU A CA 1
ATOM 3598 C C . LEU A 1 462 ? 3.714 -10.689 -17.764 1.00 98.62 462 LEU A C 1
ATOM 3600 O O . LEU A 1 462 ? 3.505 -10.943 -18.941 1.00 98.62 462 LEU A O 1
ATOM 3604 N N . HIS A 1 463 ? 3.715 -11.649 -16.834 1.00 98.75 463 HIS A N 1
ATOM 3605 C CA . HIS A 1 463 ? 3.536 -13.081 -17.116 1.00 98.75 463 HIS A CA 1
ATOM 3606 C C . HIS A 1 463 ? 2.129 -13.425 -17.640 1.00 98.75 463 HIS A C 1
ATOM 3608 O O . HIS A 1 463 ? 1.962 -14.426 -18.340 1.00 98.75 463 HIS A O 1
ATOM 3614 N N . ALA A 1 464 ? 1.115 -12.610 -17.327 1.00 98.44 464 ALA A N 1
ATOM 3615 C CA . ALA A 1 464 ? -0.211 -12.732 -17.931 1.00 98.44 464 ALA A CA 1
ATOM 3616 C C . ALA A 1 464 ? -0.252 -12.230 -19.391 1.00 98.44 464 ALA A C 1
ATOM 3618 O O . ALA A 1 464 ? -1.126 -12.659 -20.139 1.00 98.44 464 ALA A O 1
ATOM 3619 N N . CYS A 1 465 ? 0.689 -11.367 -19.793 1.00 98.06 465 CYS A N 1
ATOM 3620 C CA . CYS A 1 465 ? 0.859 -10.886 -21.166 1.00 98.06 465 CYS A CA 1
ATOM 3621 C C . CYS A 1 465 ? 1.807 -11.773 -21.989 1.00 98.06 465 CYS A C 1
ATOM 3623 O O . CYS A 1 465 ? 1.449 -12.238 -23.070 1.00 98.06 465 CYS A O 1
ATOM 3625 N N . ASN A 1 466 ? 3.007 -12.038 -21.470 1.00 98.62 466 ASN A N 1
ATOM 3626 C CA . ASN A 1 466 ? 4.033 -12.857 -22.101 1.00 98.62 466 ASN A CA 1
ATOM 3627 C C . ASN A 1 466 ? 4.934 -13.508 -21.032 1.00 98.62 466 ASN A C 1
ATOM 3629 O O . ASN A 1 466 ? 5.498 -12.834 -20.167 1.00 98.62 466 ASN A O 1
ATOM 3633 N N . LYS A 1 467 ? 5.073 -14.838 -21.068 1.00 98.56 467 LYS A N 1
ATOM 3634 C CA . LYS A 1 467 ? 5.763 -15.596 -20.008 1.00 98.56 467 LYS A CA 1
ATOM 3635 C C . LYS A 1 467 ? 7.278 -15.543 -20.166 1.00 98.56 467 LYS A C 1
ATOM 3637 O O . LYS A 1 467 ? 8.009 -15.563 -19.178 1.00 98.56 467 LYS A O 1
ATOM 3642 N N . GLU A 1 468 ? 7.734 -15.466 -21.405 1.00 98.50 468 GLU A N 1
ATOM 3643 C CA . GLU A 1 468 ? 9.128 -15.456 -21.817 1.00 98.50 468 GLU A CA 1
ATOM 3644 C C . GLU A 1 468 ? 9.778 -14.112 -21.446 1.00 98.50 468 GLU A C 1
ATOM 3646 O O . GLU A 1 468 ? 10.838 -14.087 -20.821 1.00 98.50 468 GLU A O 1
ATOM 3651 N N . ASP A 1 469 ? 9.089 -13.002 -21.714 1.00 98.56 469 ASP A N 1
ATOM 3652 C CA . ASP A 1 469 ? 9.481 -11.647 -21.316 1.00 98.56 469 ASP A CA 1
ATOM 3653 C C . ASP A 1 469 ? 9.430 -11.461 -19.794 1.00 98.56 469 ASP A C 1
ATOM 3655 O O . ASP A 1 469 ? 10.352 -10.879 -19.216 1.00 98.56 469 ASP A O 1
ATOM 3659 N N . ALA A 1 470 ? 8.434 -12.040 -19.113 1.00 98.69 470 ALA A N 1
ATOM 3660 C CA . ALA A 1 470 ? 8.434 -12.110 -17.653 1.00 98.69 470 ALA A CA 1
ATOM 3661 C C . ALA A 1 470 ? 9.652 -12.876 -17.113 1.00 98.69 470 ALA A C 1
ATOM 3663 O O . ALA A 1 470 ? 10.289 -12.430 -16.161 1.00 98.69 470 ALA A O 1
ATOM 3664 N N . ASN A 1 471 ? 10.041 -13.987 -17.743 1.00 97.88 471 ASN A N 1
ATOM 3665 C CA . ASN A 1 471 ? 11.227 -14.739 -17.339 1.00 97.88 471 ASN A CA 1
ATOM 3666 C C . ASN A 1 471 ? 12.534 -13.953 -17.576 1.00 97.88 471 ASN A C 1
ATOM 3668 O O . ASN A 1 471 ? 13.431 -14.000 -16.734 1.00 97.88 471 ASN A O 1
ATOM 3672 N N . ILE A 1 472 ? 12.632 -13.183 -18.670 1.00 97.81 472 ILE A N 1
ATOM 3673 C CA . ILE A 1 472 ? 13.760 -12.266 -18.931 1.00 97.81 472 ILE A CA 1
ATOM 3674 C C . ILE A 1 472 ? 13.885 -11.226 -17.809 1.00 97.81 472 ILE A C 1
ATOM 3676 O O . ILE A 1 472 ? 14.991 -10.996 -17.311 1.00 97.81 472 ILE A O 1
ATOM 3680 N N . VAL A 1 473 ? 12.772 -10.616 -17.389 1.00 98.31 473 VAL A N 1
ATOM 3681 C CA . VAL A 1 473 ? 12.761 -9.642 -16.286 1.00 98.31 473 VAL A CA 1
ATOM 3682 C C . VAL A 1 473 ? 13.104 -10.313 -14.952 1.00 98.31 473 VAL A C 1
ATOM 3684 O O . VAL A 1 473 ? 13.952 -9.802 -14.223 1.00 98.31 473 VAL A O 1
ATOM 3687 N N . TYR A 1 474 ? 12.520 -11.474 -14.643 1.00 98.00 474 TYR A N 1
ATOM 3688 C CA . TYR A 1 474 ? 12.761 -12.183 -13.384 1.00 98.00 474 TYR A CA 1
ATOM 3689 C C . TYR A 1 474 ? 14.236 -12.565 -13.194 1.00 98.00 474 TYR A C 1
ATOM 3691 O O . TYR A 1 474 ? 14.840 -12.171 -12.195 1.00 98.00 474 TYR A O 1
ATOM 3699 N N . GLU A 1 475 ? 14.845 -13.260 -14.159 1.00 96.31 475 GLU A N 1
ATOM 3700 C CA . GLU A 1 475 ? 16.249 -13.687 -14.054 1.00 96.31 475 GLU A CA 1
ATOM 3701 C C . GLU A 1 475 ? 17.231 -12.505 -14.046 1.00 96.31 475 GLU A C 1
ATOM 3703 O O . GLU A 1 475 ? 18.260 -12.563 -13.372 1.00 96.31 475 GLU A O 1
ATOM 3708 N N . SER A 1 476 ? 16.895 -11.401 -14.724 1.00 95.19 476 SER A N 1
ATOM 3709 C CA . SER A 1 476 ? 17.706 -10.177 -14.697 1.00 95.19 476 SER A CA 1
ATOM 3710 C C . SER A 1 476 ? 17.634 -9.449 -13.350 1.00 95.19 476 SER A C 1
ATOM 3712 O O . SER A 1 476 ? 18.627 -8.876 -12.905 1.00 95.19 476 SER A O 1
ATOM 3714 N N . MET A 1 477 ? 16.473 -9.433 -12.690 1.00 95.81 477 MET A N 1
ATOM 3715 C CA . MET A 1 477 ? 16.232 -8.521 -11.566 1.00 95.81 477 MET A CA 1
ATOM 3716 C C . MET A 1 477 ? 16.301 -9.176 -10.184 1.00 95.81 477 MET A C 1
ATOM 3718 O O . MET A 1 477 ? 16.642 -8.480 -9.231 1.00 95.81 477 MET A O 1
ATOM 3722 N N . ARG A 1 478 ? 16.026 -10.481 -10.058 1.00 95.12 478 ARG A N 1
ATOM 3723 C CA . ARG A 1 478 ? 15.778 -11.152 -8.768 1.00 95.12 478 ARG A CA 1
ATOM 3724 C C . ARG A 1 478 ? 16.880 -11.018 -7.704 1.00 95.12 478 ARG A C 1
ATOM 3726 O O . ARG A 1 478 ? 18.084 -10.944 -7.976 1.00 95.12 478 ARG A O 1
ATOM 3733 N N . VAL A 1 479 ? 16.445 -11.070 -6.445 1.00 93.06 479 VAL A N 1
ATOM 3734 C CA . VAL A 1 479 ? 17.324 -11.207 -5.274 1.00 93.06 479 VAL A CA 1
ATOM 3735 C C . VAL A 1 479 ? 18.060 -12.547 -5.357 1.00 93.06 479 VAL A C 1
ATOM 3737 O O . VAL A 1 479 ? 17.439 -13.574 -5.629 1.00 93.06 479 VAL A O 1
ATOM 3740 N N . GLY A 1 480 ? 19.380 -12.532 -5.160 1.00 86.38 480 GLY A N 1
ATOM 3741 C CA . GLY A 1 480 ? 20.231 -13.716 -5.330 1.00 86.38 480 GLY A CA 1
ATOM 3742 C C . GLY A 1 480 ? 20.502 -14.115 -6.789 1.00 86.38 480 GLY A C 1
ATOM 3743 O O . GLY A 1 480 ? 20.978 -15.221 -7.039 1.00 86.38 480 GLY A O 1
ATOM 3744 N N . ARG A 1 481 ? 20.217 -13.253 -7.782 1.00 84.00 481 ARG A N 1
ATOM 3745 C CA . ARG A 1 481 ? 20.641 -13.494 -9.176 1.00 84.00 481 ARG A CA 1
ATOM 3746 C C . ARG A 1 481 ? 22.160 -13.720 -9.251 1.00 84.00 481 ARG A C 1
ATOM 3748 O O . ARG A 1 481 ? 22.939 -12.932 -8.719 1.00 84.00 481 ARG A O 1
ATOM 3755 N N . GLY A 1 482 ? 22.574 -14.766 -9.963 1.00 73.62 482 GLY A N 1
ATOM 3756 C CA . GLY A 1 482 ? 23.986 -15.055 -10.254 1.00 73.62 482 GLY A CA 1
ATOM 3757 C C . GLY A 1 482 ? 24.514 -14.378 -11.525 1.00 73.62 482 GLY A C 1
ATOM 3758 O O . GLY A 1 482 ? 25.609 -14.701 -11.972 1.00 73.62 482 GLY A O 1
ATOM 3759 N N . VAL A 1 483 ? 23.723 -13.492 -12.142 1.00 75.19 483 VAL A N 1
ATOM 3760 C CA . VAL A 1 483 ? 23.996 -12.894 -13.457 1.00 75.19 483 VAL A CA 1
ATOM 3761 C C . VAL A 1 483 ? 23.880 -11.371 -13.435 1.00 75.19 483 VAL A C 1
ATOM 3763 O O . VAL A 1 483 ? 23.093 -10.790 -12.685 1.00 75.19 483 VAL A O 1
ATOM 3766 N N . THR A 1 484 ? 24.657 -10.729 -14.304 1.00 79.81 484 THR A N 1
ATOM 3767 C CA . THR A 1 484 ? 24.531 -9.308 -14.645 1.00 79.81 484 THR A CA 1
ATOM 3768 C C . THR A 1 484 ? 23.231 -9.079 -15.427 1.00 79.81 484 THR A C 1
ATOM 3770 O O . THR A 1 484 ? 23.040 -9.742 -16.451 1.00 79.81 484 THR A O 1
ATOM 3773 N N . PRO A 1 485 ? 22.337 -8.160 -15.012 1.00 85.38 485 PRO A N 1
ATOM 3774 C CA . PRO A 1 485 ? 21.226 -7.744 -15.860 1.00 85.38 485 PRO A CA 1
ATOM 3775 C C . PRO A 1 485 ? 21.748 -7.028 -17.102 1.00 85.38 485 PRO A C 1
ATOM 3777 O O . PRO A 1 485 ? 22.701 -6.260 -17.024 1.00 85.38 485 PRO A O 1
ATOM 3780 N N . HIS A 1 486 ? 21.068 -7.227 -18.229 1.00 91.44 486 HIS A N 1
ATOM 3781 C CA . HIS A 1 486 ? 21.279 -6.427 -19.430 1.00 91.44 486 HIS A CA 1
ATOM 3782 C C . HIS A 1 486 ? 20.117 -5.458 -19.604 1.00 91.44 486 HIS A C 1
ATOM 3784 O O . HIS A 1 486 ? 19.010 -5.873 -19.965 1.00 91.44 486 HIS A O 1
ATOM 3790 N N . PHE A 1 487 ? 20.374 -4.171 -19.391 1.00 95.31 487 PHE A N 1
ATOM 3791 C CA . PHE A 1 487 ? 19.390 -3.096 -19.471 1.00 95.31 487 PHE A CA 1
ATOM 3792 C C . PHE A 1 487 ? 18.578 -3.139 -20.770 1.00 95.31 487 PHE A C 1
ATOM 3794 O O . PHE A 1 487 ? 17.351 -3.093 -20.740 1.00 95.31 487 PHE A O 1
ATOM 3801 N N . SER A 1 488 ? 19.253 -3.314 -21.909 1.00 96.44 488 SER A N 1
ATOM 3802 C CA . SER A 1 488 ? 18.618 -3.369 -23.231 1.00 96.44 488 SER A CA 1
ATOM 3803 C C . SER A 1 488 ? 17.667 -4.558 -23.403 1.00 96.44 488 SER A C 1
ATOM 3805 O O . SER A 1 488 ? 16.624 -4.411 -24.037 1.00 96.44 488 SER A O 1
ATOM 3807 N N . LYS A 1 489 ? 17.973 -5.722 -22.807 1.00 97.12 489 LYS A N 1
ATOM 3808 C CA . LYS A 1 489 ? 17.091 -6.902 -22.842 1.00 97.12 489 LYS A CA 1
ATOM 3809 C C . LYS A 1 489 ? 15.860 -6.700 -21.958 1.00 97.12 489 LYS A C 1
ATOM 3811 O O . LYS A 1 489 ? 14.758 -7.019 -22.394 1.00 97.12 489 LYS A O 1
ATOM 3816 N N . VAL A 1 490 ? 16.043 -6.137 -20.760 1.00 98.00 490 VAL A N 1
ATOM 3817 C CA . VAL A 1 490 ? 14.945 -5.826 -19.827 1.00 98.00 490 VAL A CA 1
ATOM 3818 C C . VAL A 1 490 ? 14.013 -4.767 -20.421 1.00 98.00 490 VAL A C 1
ATOM 3820 O O . VAL A 1 490 ? 12.812 -5.003 -20.508 1.00 98.00 490 VAL A O 1
ATOM 3823 N N . LYS A 1 491 ? 14.558 -3.645 -20.912 1.00 98.12 491 LYS A N 1
ATOM 3824 C CA . LYS A 1 491 ? 13.787 -2.577 -21.567 1.00 98.12 491 LYS A CA 1
ATOM 3825 C C . LYS A 1 491 ? 12.993 -3.114 -22.763 1.00 98.12 491 LYS A C 1
ATOM 3827 O O . LYS A 1 491 ? 11.781 -2.946 -22.802 1.00 98.12 491 LYS A O 1
ATOM 3832 N N . ALA A 1 492 ? 13.631 -3.856 -23.672 1.00 97.94 492 ALA A N 1
ATOM 3833 C CA . ALA A 1 492 ? 12.947 -4.411 -24.842 1.00 97.94 492 ALA A CA 1
ATOM 3834 C C . ALA A 1 492 ? 11.867 -5.458 -24.497 1.00 97.94 492 ALA A C 1
ATOM 3836 O O . ALA A 1 492 ? 10.879 -5.563 -25.222 1.00 97.94 492 ALA A O 1
ATOM 3837 N N . ALA A 1 493 ? 12.036 -6.237 -23.420 1.00 98.44 493 ALA A N 1
ATOM 3838 C CA . ALA A 1 493 ? 11.011 -7.164 -22.926 1.00 98.44 493 ALA A CA 1
ATOM 3839 C C . ALA A 1 493 ? 9.795 -6.424 -22.347 1.00 98.44 493 ALA A C 1
ATOM 3841 O O . ALA A 1 493 ? 8.657 -6.829 -22.569 1.00 98.44 493 ALA A O 1
ATOM 3842 N N . LEU A 1 494 ? 10.018 -5.303 -21.661 1.00 98.56 494 LEU A N 1
ATOM 3843 C CA . LEU A 1 494 ? 8.941 -4.468 -21.133 1.00 98.56 494 LEU A CA 1
ATOM 3844 C C . LEU A 1 494 ? 8.189 -3.732 -22.249 1.00 98.56 494 LEU A C 1
ATOM 3846 O O . LEU A 1 494 ? 6.966 -3.824 -22.313 1.00 98.56 494 LEU A O 1
ATOM 3850 N N . GLU A 1 495 ? 8.906 -3.090 -23.174 1.00 97.81 495 GLU A N 1
ATOM 3851 C CA . GLU A 1 495 ? 8.323 -2.305 -24.275 1.00 97.81 495 GLU A CA 1
ATOM 3852 C C . GLU A 1 495 ? 7.442 -3.146 -25.215 1.00 97.81 495 GLU A C 1
ATOM 3854 O O . GLU A 1 495 ? 6.424 -2.657 -25.701 1.00 97.81 495 GLU A O 1
ATOM 3859 N N . ARG A 1 496 ? 7.749 -4.441 -25.401 1.00 96.69 496 ARG A N 1
ATOM 3860 C CA . ARG A 1 496 ? 6.868 -5.385 -26.121 1.00 96.69 496 ARG A CA 1
ATOM 3861 C C . ARG A 1 496 ? 5.486 -5.558 -25.487 1.00 96.69 496 ARG A C 1
ATOM 3863 O O . ARG A 1 496 ? 4.544 -5.919 -26.188 1.00 96.69 496 ARG A O 1
ATOM 3870 N N . ASN A 1 497 ? 5.362 -5.337 -24.180 1.00 97.88 497 ASN A N 1
ATOM 3871 C CA . ASN A 1 497 ? 4.175 -5.684 -23.402 1.00 97.88 497 ASN A CA 1
ATOM 3872 C C . ASN A 1 497 ? 3.318 -4.471 -23.002 1.00 97.88 497 ASN A C 1
ATOM 3874 O O . ASN A 1 497 ? 2.226 -4.671 -22.473 1.00 97.88 497 ASN A O 1
ATOM 3878 N N . TYR A 1 498 ? 3.744 -3.235 -23.298 1.00 96.94 498 TYR A N 1
ATOM 3879 C CA . TYR A 1 498 ? 3.021 -2.003 -22.931 1.00 96.94 498 TYR A CA 1
ATOM 3880 C C . TYR A 1 498 ? 1.545 -2.021 -23.366 1.00 96.94 498 TYR A C 1
ATOM 3882 O O . TYR A 1 498 ? 0.667 -1.784 -22.538 1.00 96.94 498 TYR A O 1
ATOM 3890 N N . TYR A 1 499 ? 1.262 -2.441 -24.607 1.00 93.88 499 TYR A N 1
ATOM 3891 C CA . TYR A 1 499 ? -0.104 -2.601 -25.127 1.00 93.88 499 TYR A CA 1
ATOM 3892 C C . TYR A 1 499 ? -0.982 -3.493 -24.227 1.00 93.88 499 TYR A C 1
ATOM 3894 O O . TYR A 1 499 ? -2.112 -3.136 -23.907 1.00 93.88 499 TYR A O 1
ATOM 3902 N N . CYS A 1 500 ? -0.461 -4.643 -23.786 1.00 95.88 500 CYS A N 1
ATOM 3903 C CA . CYS A 1 500 ? -1.193 -5.593 -22.939 1.00 95.88 500 CYS A CA 1
ATOM 3904 C C . CYS A 1 500 ? -1.287 -5.139 -21.469 1.00 95.88 500 CYS A C 1
ATOM 3906 O O . CYS A 1 500 ? -2.254 -5.457 -20.776 1.00 95.88 500 CYS A O 1
ATOM 3908 N N . LEU A 1 501 ? -0.317 -4.347 -21.004 1.00 96.25 501 LEU A N 1
ATOM 3909 C CA . LEU A 1 501 ? -0.361 -3.672 -19.705 1.00 96.25 501 LEU A CA 1
ATOM 3910 C C . LEU A 1 501 ? -1.300 -2.443 -19.700 1.00 96.25 501 LEU A C 1
ATOM 3912 O O . LEU A 1 501 ? -1.544 -1.882 -18.634 1.00 96.25 501 LEU A O 1
ATOM 3916 N N . GLY A 1 502 ? -1.846 -2.035 -20.855 1.00 94.31 502 GLY A N 1
ATOM 3917 C CA . GLY A 1 502 ? -2.745 -0.882 -20.989 1.00 94.31 502 GLY A CA 1
ATOM 3918 C C . GLY A 1 502 ? -2.040 0.479 -20.947 1.00 94.31 502 GLY A C 1
ATOM 3919 O O . GLY A 1 502 ? -2.679 1.487 -20.655 1.00 94.31 502 GLY A O 1
ATOM 3920 N N . ILE A 1 503 ? -0.730 0.511 -21.208 1.00 95.44 503 ILE A N 1
ATOM 3921 C CA . ILE A 1 503 ? 0.130 1.700 -21.109 1.00 95.44 503 ILE A CA 1
ATOM 3922 C C . ILE A 1 503 ? 0.796 2.013 -22.456 1.00 95.44 503 ILE A C 1
ATOM 3924 O O . ILE A 1 503 ? 0.807 1.186 -23.367 1.00 95.44 503 ILE A O 1
ATOM 3928 N N . THR A 1 504 ? 1.369 3.210 -22.576 1.00 94.25 504 THR A N 1
ATOM 3929 C CA . THR A 1 504 ? 2.029 3.708 -23.794 1.00 94.25 504 THR A CA 1
ATOM 3930 C C . THR A 1 504 ? 3.491 4.070 -23.529 1.00 94.25 504 THR A C 1
ATOM 3932 O O . THR A 1 504 ? 3.879 4.344 -22.388 1.00 94.25 504 THR A O 1
ATOM 3935 N N . CYS A 1 505 ? 4.313 4.118 -24.579 1.00 94.25 505 CYS A N 1
ATOM 3936 C CA . CYS A 1 505 ? 5.675 4.651 -24.509 1.00 94.25 505 CYS A CA 1
ATOM 3937 C C . CYS A 1 505 ? 5.677 6.099 -23.995 1.00 94.25 505 CYS A C 1
ATOM 3939 O O . CYS A 1 505 ? 6.548 6.476 -23.212 1.00 94.25 505 CYS A O 1
ATOM 3941 N N . GLU A 1 506 ? 4.673 6.889 -24.387 1.00 90.88 506 GLU A N 1
ATOM 3942 C CA . GLU A 1 506 ? 4.490 8.273 -23.939 1.00 90.88 506 GLU A CA 1
ATOM 3943 C C . GLU A 1 506 ? 4.222 8.410 -22.424 1.00 90.88 506 GLU A C 1
ATOM 3945 O O . GLU A 1 506 ? 4.675 9.371 -21.800 1.00 90.88 506 GLU A O 1
ATOM 3950 N N . LEU A 1 507 ? 3.515 7.451 -21.809 1.00 92.12 507 LEU A N 1
ATOM 3951 C CA . LEU A 1 507 ? 3.288 7.424 -20.358 1.00 92.12 507 LEU A CA 1
ATOM 3952 C C . LEU A 1 507 ? 4.542 7.002 -19.581 1.00 92.12 507 LEU A C 1
ATOM 3954 O O . LEU A 1 507 ? 4.804 7.541 -18.505 1.00 92.12 507 LEU A O 1
ATOM 3958 N N . VAL A 1 508 ? 5.309 6.040 -20.106 1.00 96.44 508 VAL A N 1
ATOM 3959 C CA . VAL A 1 508 ? 6.518 5.529 -19.439 1.00 96.44 508 VAL A CA 1
ATOM 3960 C C . VAL A 1 508 ? 7.690 6.504 -19.561 1.00 96.4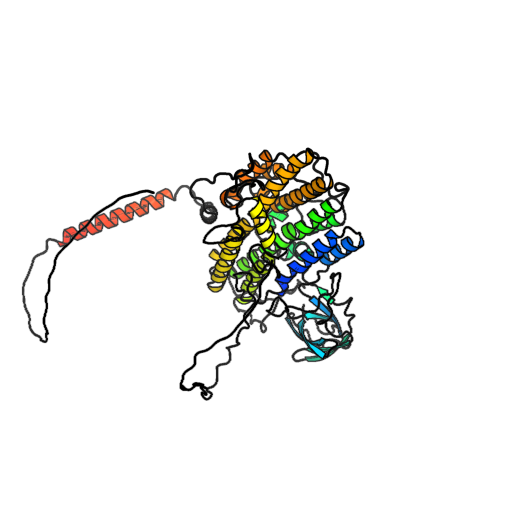4 508 VAL A C 1
ATOM 3962 O O . VAL A 1 508 ? 8.415 6.689 -18.583 1.00 96.44 508 VAL A O 1
ATOM 3965 N N . GLY A 1 509 ? 7.865 7.152 -20.714 1.00 93.56 509 GLY A N 1
ATOM 3966 C CA . GLY A 1 509 ? 8.998 8.039 -20.982 1.00 93.56 509 GLY A CA 1
ATOM 3967 C C . GLY A 1 509 ? 10.324 7.291 -21.157 1.00 93.56 509 GLY A C 1
ATOM 3968 O O . GLY A 1 509 ? 10.358 6.124 -21.551 1.00 93.56 509 GLY A O 1
ATOM 3969 N N . GLY A 1 510 ? 11.434 7.971 -20.873 1.00 93.50 510 GLY A N 1
ATOM 3970 C CA . GLY A 1 510 ? 12.789 7.423 -20.990 1.00 93.50 510 GLY A CA 1
ATOM 3971 C C . GLY A 1 510 ? 13.736 8.052 -19.974 1.00 93.50 510 GLY A C 1
ATOM 3972 O O . GLY A 1 510 ? 13.485 9.157 -19.504 1.00 93.50 510 GLY A O 1
ATOM 3973 N N . ILE A 1 511 ? 14.823 7.370 -19.601 1.00 94.12 511 ILE A N 1
ATOM 3974 C CA . ILE A 1 511 ? 15.673 7.848 -18.496 1.00 94.12 511 ILE A CA 1
ATOM 3975 C C . ILE A 1 511 ? 16.400 9.130 -18.923 1.00 94.12 511 ILE A C 1
ATOM 3977 O O . ILE A 1 511 ? 17.184 9.098 -19.874 1.00 94.12 511 ILE A O 1
ATOM 3981 N N . VAL A 1 512 ? 16.161 10.244 -18.228 1.00 90.94 512 VAL A N 1
ATOM 3982 C CA . VAL A 1 512 ? 16.811 11.538 -18.509 1.00 90.94 512 VAL A CA 1
ATOM 3983 C C . VAL A 1 512 ? 18.217 11.616 -17.911 1.00 90.94 512 VAL A C 1
ATOM 3985 O O . VAL A 1 512 ? 18.529 10.943 -16.930 1.00 90.94 512 VAL A O 1
ATOM 3988 N N . ASP A 1 513 ? 19.083 12.433 -18.508 1.00 81.31 513 ASP A N 1
ATOM 3989 C CA . ASP A 1 513 ? 20.417 12.731 -17.983 1.00 81.31 513 ASP A CA 1
ATOM 3990 C C . ASP A 1 513 ? 20.338 13.797 -16.867 1.00 81.31 513 ASP A C 1
ATOM 3992 O O . ASP A 1 513 ? 19.969 14.937 -17.160 1.00 81.31 513 ASP A O 1
ATOM 3996 N N . PRO A 1 514 ? 20.715 13.496 -15.605 1.00 68.25 514 PRO A N 1
ATOM 3997 C CA . PRO A 1 514 ? 20.698 14.477 -14.515 1.00 68.25 514 PRO A CA 1
ATOM 3998 C C . PRO A 1 514 ? 21.673 15.651 -14.701 1.00 68.25 514 PRO A C 1
ATOM 4000 O O . PRO A 1 514 ? 21.529 16.671 -14.030 1.00 68.25 514 PRO A O 1
ATOM 4003 N N . ALA A 1 515 ? 22.669 15.521 -15.585 1.00 59.75 515 ALA A N 1
ATOM 4004 C CA . ALA A 1 515 ? 23.578 16.599 -15.980 1.00 59.75 515 ALA A CA 1
ATOM 4005 C C . ALA A 1 515 ? 23.173 17.260 -17.318 1.00 59.75 515 ALA A C 1
ATOM 4007 O O . ALA A 1 515 ? 23.854 18.167 -17.803 1.00 59.75 515 ALA A O 1
ATOM 4008 N N . GLY A 1 516 ? 22.081 16.802 -17.938 1.00 48.69 516 GLY A N 1
ATOM 4009 C CA . GLY A 1 516 ? 21.650 17.203 -19.270 1.00 48.69 516 GLY A CA 1
ATOM 4010 C C . GLY A 1 516 ? 20.899 18.531 -19.297 1.00 48.69 516 GLY A C 1
ATOM 4011 O O . GLY A 1 516 ? 19.704 18.591 -19.004 1.00 48.69 516 GLY A O 1
ATOM 4012 N N . VAL A 1 517 ? 21.564 19.586 -19.777 1.00 46.41 517 VAL A N 1
ATOM 4013 C CA . VAL A 1 517 ? 20.877 20.803 -20.241 1.00 46.41 517 VAL A CA 1
ATOM 4014 C C . VAL A 1 517 ? 19.814 20.407 -21.279 1.00 46.41 517 VAL A C 1
ATOM 4016 O O . VAL A 1 517 ? 20.111 19.692 -22.236 1.00 46.41 517 VAL A O 1
ATOM 4019 N N . ASN A 1 518 ? 18.581 20.882 -21.084 1.00 55.75 518 ASN A N 1
ATOM 4020 C CA . ASN A 1 518 ? 17.407 20.638 -21.936 1.00 55.75 518 ASN A CA 1
ATOM 4021 C C . ASN A 1 518 ? 16.898 19.178 -22.000 1.00 55.75 518 ASN A C 1
ATOM 4023 O O . ASN A 1 518 ? 16.486 18.717 -23.063 1.00 55.75 518 ASN A O 1
ATOM 4027 N N . GLY A 1 519 ? 16.870 18.457 -20.869 1.00 60.94 519 GLY A N 1
ATOM 4028 C CA . GLY A 1 519 ? 15.992 17.280 -20.695 1.00 60.94 519 GLY A CA 1
ATOM 4029 C C . GLY A 1 519 ? 16.303 16.083 -21.600 1.00 60.94 519 GLY A C 1
ATOM 4030 O O . GLY A 1 519 ? 15.414 15.315 -21.963 1.00 60.94 519 GLY A O 1
ATOM 4031 N N . LYS A 1 520 ? 17.565 15.939 -22.009 1.00 83.50 520 LYS A N 1
ATOM 4032 C CA . LYS A 1 520 ? 18.011 14.897 -22.936 1.00 83.50 520 LYS A CA 1
ATOM 4033 C C . LYS A 1 520 ? 17.987 13.509 -22.281 1.00 83.50 520 LYS A C 1
ATOM 4035 O O . LYS A 1 520 ? 18.471 13.338 -21.165 1.00 83.50 520 LYS A O 1
ATOM 4040 N N . TYR A 1 521 ? 17.500 12.506 -23.008 1.00 89.81 521 TYR A N 1
ATOM 4041 C CA . TYR A 1 521 ? 17.560 11.103 -22.588 1.00 89.81 521 TYR A CA 1
ATOM 4042 C C . TYR A 1 521 ? 18.990 10.536 -22.613 1.00 89.81 521 TYR A C 1
ATOM 4044 O O . TYR A 1 521 ? 19.803 10.875 -23.479 1.00 89.81 521 TYR A O 1
ATOM 4052 N N . LEU A 1 522 ? 19.280 9.630 -21.679 1.00 91.06 522 LEU A N 1
ATOM 4053 C CA . LEU A 1 522 ? 20.497 8.825 -21.669 1.00 91.06 522 LEU A CA 1
ATOM 4054 C C . LEU A 1 522 ? 20.507 7.850 -22.855 1.00 91.06 522 LEU A C 1
ATOM 4056 O O . LEU A 1 522 ? 19.492 7.232 -23.169 1.00 91.06 522 LEU A O 1
ATOM 4060 N N . LEU A 1 523 ? 21.685 7.640 -23.451 1.00 89.06 523 LEU A N 1
ATOM 4061 C CA . LEU A 1 523 ? 21.845 6.766 -24.618 1.00 89.06 523 LEU A CA 1
ATOM 4062 C C . LEU A 1 523 ? 21.313 5.344 -24.355 1.00 89.06 523 LEU A C 1
ATOM 4064 O O . LEU A 1 523 ? 21.690 4.699 -23.363 1.00 89.06 523 LEU A O 1
ATOM 4068 N N . GLY A 1 524 ? 20.453 4.868 -25.257 1.00 90.69 524 GLY A N 1
ATOM 4069 C CA . GLY A 1 524 ? 19.772 3.570 -25.198 1.00 90.69 524 GLY A CA 1
ATOM 4070 C C . GLY A 1 524 ? 18.587 3.514 -24.224 1.00 90.69 524 GLY A C 1
ATOM 4071 O O . GLY A 1 524 ? 17.960 2.462 -24.089 1.00 90.69 524 GLY A O 1
ATOM 4072 N N . ALA A 1 525 ? 18.306 4.605 -23.505 1.00 94.25 525 ALA A N 1
ATOM 4073 C CA . ALA A 1 525 ? 17.209 4.737 -22.548 1.00 94.25 525 ALA A CA 1
ATOM 4074 C C . ALA A 1 525 ? 16.092 5.678 -23.032 1.00 94.25 525 ALA A C 1
ATOM 4076 O O . ALA A 1 525 ? 15.222 6.037 -22.242 1.00 94.25 525 ALA A O 1
ATOM 4077 N N . GLU A 1 526 ? 16.110 6.059 -24.308 1.00 93.75 526 GLU A N 1
ATOM 4078 C CA . GLU A 1 526 ? 15.081 6.861 -24.966 1.00 93.75 526 GLU A CA 1
ATOM 4079 C C . GLU A 1 526 ? 13.716 6.138 -24.924 1.00 93.75 526 GLU A C 1
ATOM 4081 O O . GLU A 1 526 ? 13.687 4.899 -24.965 1.00 93.75 526 GLU A O 1
ATOM 4086 N N . PRO A 1 527 ? 12.579 6.860 -24.870 1.00 93.06 527 PRO A N 1
ATOM 4087 C CA . PRO A 1 527 ? 11.261 6.238 -24.979 1.00 93.06 527 PRO A CA 1
ATOM 4088 C C . PRO A 1 527 ? 11.112 5.490 -26.310 1.00 93.06 527 PRO A C 1
ATOM 4090 O O . PRO A 1 527 ? 11.613 5.932 -27.350 1.00 93.06 527 PRO A O 1
ATOM 4093 N N . CYS A 1 528 ? 10.382 4.373 -26.295 1.00 94.00 528 CYS A N 1
ATOM 4094 C CA . CYS A 1 528 ? 9.893 3.758 -27.525 1.00 94.00 528 CYS A CA 1
ATOM 4095 C C . CYS A 1 528 ? 8.888 4.669 -28.260 1.00 94.00 528 CYS A C 1
ATOM 4097 O O . CYS A 1 528 ? 8.558 5.770 -27.816 1.00 94.00 528 CYS A O 1
ATOM 4099 N N . LYS A 1 529 ? 8.407 4.219 -29.422 1.00 90.38 529 LYS A N 1
ATOM 4100 C CA . LYS A 1 529 ? 7.355 4.905 -30.179 1.00 90.38 529 LYS A CA 1
ATOM 4101 C C . LYS A 1 529 ? 6.114 4.031 -30.221 1.00 90.38 529 LYS A C 1
ATOM 4103 O O . LYS A 1 529 ? 6.179 2.912 -30.728 1.00 90.38 529 LYS A O 1
ATOM 4108 N N . ASP A 1 530 ? 5.005 4.561 -29.723 1.00 82.44 530 ASP A N 1
ATOM 4109 C CA . ASP A 1 530 ? 3.697 3.936 -29.871 1.00 82.44 530 ASP A CA 1
ATOM 4110 C C . ASP A 1 530 ? 3.285 3.876 -31.358 1.00 82.44 530 ASP A C 1
ATOM 4112 O O . ASP A 1 530 ? 3.624 4.781 -32.133 1.00 82.44 530 ASP A O 1
ATOM 4116 N N . PRO A 1 531 ? 2.537 2.843 -31.788 1.00 73.31 531 PRO A N 1
ATOM 4117 C CA . PRO A 1 531 ? 1.836 2.864 -33.068 1.00 73.31 531 PRO A CA 1
ATOM 4118 C C . PRO A 1 531 ? 0.899 4.080 -33.150 1.00 73.31 531 PRO A C 1
ATOM 4120 O O . PRO A 1 531 ? 0.271 4.460 -32.163 1.00 73.31 531 PRO A O 1
ATOM 4123 N N . SER A 1 532 ? 0.790 4.697 -34.328 1.00 53.69 532 SER A N 1
ATOM 4124 C CA . SER A 1 532 ? 0.032 5.943 -34.505 1.00 53.69 532 SER A CA 1
ATOM 4125 C C . SER A 1 532 ? -1.436 5.812 -34.068 1.00 53.69 532 SER A C 1
ATOM 4127 O O . SER A 1 532 ? -2.156 4.969 -34.604 1.00 53.69 532 SER A O 1
ATOM 4129 N N . HIS A 1 533 ? -1.868 6.713 -33.178 1.00 49.62 533 HIS A N 1
ATOM 4130 C CA . HIS A 1 533 ? -3.223 6.839 -32.615 1.00 49.62 533 HIS A CA 1
ATOM 4131 C C . HIS A 1 533 ? -3.711 5.674 -31.734 1.00 49.62 533 HIS A C 1
ATOM 4133 O O . HIS A 1 533 ? -4.747 5.073 -32.018 1.00 49.62 533 HIS A O 1
ATOM 4139 N N . HIS A 1 534 ? -3.017 5.413 -30.619 1.00 51.22 534 HIS A N 1
ATOM 4140 C CA . HIS A 1 534 ? -3.563 4.656 -29.482 1.00 51.22 534 HIS A CA 1
ATOM 4141 C C . HIS A 1 534 ? -3.419 5.435 -28.159 1.00 51.22 534 HIS A C 1
ATOM 4143 O O . HIS A 1 534 ? -2.371 5.407 -27.518 1.00 51.22 534 HIS A O 1
ATOM 4149 N N . SER A 1 535 ? -4.490 6.107 -27.729 1.00 55.19 535 SER A N 1
ATOM 4150 C CA . SER A 1 535 ? -4.692 6.504 -26.328 1.00 55.19 535 SER A CA 1
ATOM 4151 C C . SER A 1 535 ? -4.873 5.254 -25.449 1.00 55.19 535 SER A C 1
ATOM 4153 O O . SER A 1 535 ? -5.394 4.253 -25.950 1.00 55.19 535 SER A O 1
ATOM 4155 N N . PRO A 1 536 ? -4.554 5.280 -24.137 1.00 56.50 536 PRO A N 1
ATOM 4156 C CA . PRO A 1 536 ? -4.930 4.207 -23.209 1.00 56.50 536 PRO A CA 1
ATOM 4157 C C . PRO A 1 536 ? -6.414 3.815 -23.298 1.00 56.50 536 PRO A C 1
ATOM 4159 O O . PRO A 1 536 ? -6.752 2.638 -23.215 1.00 56.50 536 PRO A O 1
ATOM 4162 N N . LEU A 1 537 ? -7.304 4.780 -23.561 1.00 54.12 537 LEU A N 1
ATOM 4163 C CA . LEU A 1 537 ? -8.723 4.521 -23.829 1.00 54.12 537 LEU A CA 1
ATOM 4164 C C . LEU A 1 537 ? -8.938 3.642 -25.078 1.00 54.12 537 LEU A C 1
ATOM 4166 O O . LEU A 1 537 ? -9.713 2.686 -25.022 1.00 54.12 537 LEU A O 1
ATOM 4170 N N . ASP A 1 538 ? -8.228 3.914 -26.176 1.00 55.59 538 ASP A N 1
ATOM 4171 C CA . ASP A 1 538 ? -8.337 3.170 -27.441 1.00 55.59 538 ASP A CA 1
ATOM 4172 C C . ASP A 1 538 ? -7.851 1.720 -27.301 1.00 55.59 538 ASP A C 1
ATOM 4174 O O . ASP A 1 538 ? -8.435 0.813 -27.903 1.00 55.59 538 ASP A O 1
ATOM 4178 N N . LEU A 1 539 ? -6.827 1.487 -26.465 1.00 55.91 539 LEU A N 1
ATOM 4179 C CA . LEU A 1 539 ? -6.345 0.142 -26.123 1.00 55.91 539 LEU A CA 1
ATOM 4180 C C . LEU A 1 539 ? -7.488 -0.713 -25.548 1.00 55.91 539 LEU A C 1
ATOM 4182 O O . LEU A 1 539 ? -7.706 -1.845 -25.986 1.00 55.91 539 LEU A O 1
ATOM 4186 N N . PHE A 1 540 ? -8.266 -0.154 -24.615 1.00 52.75 540 PHE A N 1
ATOM 4187 C CA . PHE A 1 540 ? -9.363 -0.866 -23.953 1.00 52.75 540 PHE A CA 1
ATOM 4188 C C . PHE A 1 540 ? -10.631 -1.011 -24.808 1.00 52.75 540 PHE A C 1
ATOM 4190 O O . PHE A 1 540 ? -11.406 -1.941 -24.575 1.00 52.75 540 PHE A O 1
ATOM 4197 N N . PHE A 1 541 ? -10.866 -0.148 -25.804 1.00 47.75 541 PHE A N 1
ATOM 4198 C CA . PHE A 1 541 ? -12.044 -0.272 -26.674 1.00 47.75 541 PHE A CA 1
ATOM 4199 C C . PHE A 1 541 ? -11.965 -1.463 -27.641 1.00 47.75 541 PHE A C 1
ATOM 4201 O O . PHE A 1 541 ? -13.001 -2.057 -27.946 1.00 47.75 541 PHE A O 1
ATOM 4208 N N . ARG A 1 542 ? -10.764 -1.867 -28.084 1.00 48.31 542 ARG A N 1
ATOM 4209 C CA . ARG A 1 542 ? -10.593 -3.010 -29.007 1.00 48.31 542 ARG A CA 1
ATOM 4210 C C . ARG A 1 542 ? -10.949 -4.351 -28.356 1.00 48.31 542 ARG A C 1
ATOM 4212 O O . ARG A 1 542 ? -11.516 -5.217 -29.019 1.00 48.31 542 ARG A O 1
ATOM 4219 N N . ASP A 1 543 ? -10.690 -4.513 -27.059 1.00 43.31 543 ASP A N 1
ATOM 4220 C CA . ASP A 1 543 ? -10.939 -5.778 -26.350 1.00 43.31 543 ASP A CA 1
ATOM 4221 C C . ASP A 1 543 ? -12.421 -5.998 -25.976 1.00 43.31 543 ASP A C 1
ATOM 4223 O O . ASP A 1 543 ? -12.849 -7.112 -25.698 1.00 43.31 543 ASP A O 1
ATOM 4227 N N . ASN A 1 544 ? -13.265 -4.965 -26.081 1.00 35.66 544 ASN A N 1
ATOM 4228 C CA . ASN A 1 544 ? -14.723 -5.139 -26.057 1.00 35.66 544 ASN A CA 1
ATOM 4229 C C . ASN A 1 544 ? -15.300 -5.634 -27.408 1.00 35.66 544 ASN A C 1
ATOM 4231 O O . ASN A 1 544 ? -16.505 -5.860 -27.492 1.00 35.66 544 ASN A O 1
ATOM 4235 N N . GLN A 1 545 ? -14.476 -5.811 -28.454 1.00 37.75 545 GLN A N 1
ATOM 4236 C CA . GLN A 1 545 ? -14.867 -6.434 -29.735 1.00 37.75 545 GLN A CA 1
ATOM 4237 C C . GLN A 1 545 ? -14.216 -7.808 -29.980 1.00 37.75 545 GLN A C 1
ATOM 4239 O O . GLN A 1 545 ? -14.694 -8.559 -30.830 1.00 37.75 545 GLN A O 1
ATOM 4244 N N . SER A 1 546 ? -13.160 -8.169 -29.238 1.00 37.12 546 SER A N 1
ATOM 4245 C CA . SER A 1 546 ? -12.538 -9.505 -29.296 1.00 37.12 546 SER A CA 1
ATOM 4246 C C . SER A 1 546 ? -13.490 -10.601 -28.783 1.00 37.12 546 SER A C 1
ATOM 4248 O O . SER A 1 546 ? -13.468 -11.739 -29.259 1.00 37.12 546 SER A O 1
ATOM 4250 N N . GLY A 1 547 ? -14.389 -10.237 -27.862 1.00 37.41 547 GLY A N 1
ATOM 4251 C CA . GLY A 1 547 ? -15.483 -11.067 -27.370 1.00 37.41 547 GLY A CA 1
ATOM 4252 C C . GLY A 1 547 ? -16.568 -11.343 -28.417 1.00 37.41 547 GLY A C 1
ATOM 4253 O O . GLY A 1 547 ? -17.610 -10.697 -28.412 1.00 37.41 547 GLY A O 1
ATOM 4254 N N . ASN A 1 548 ? -16.357 -12.388 -29.223 1.00 44.53 548 ASN A N 1
ATOM 4255 C CA . ASN A 1 548 ? -17.357 -13.066 -30.059 1.00 44.53 548 ASN A CA 1
ATOM 4256 C C . ASN A 1 548 ? -17.884 -12.300 -31.296 1.00 44.53 548 ASN A C 1
ATOM 4258 O O . ASN A 1 548 ? -19.062 -11.951 -31.370 1.00 44.53 548 ASN A O 1
ATOM 4262 N N . THR A 1 549 ? -17.061 -12.188 -32.349 1.00 33.75 549 THR A N 1
ATOM 4263 C CA . THR A 1 549 ? -17.586 -12.176 -33.731 1.00 33.75 549 THR A CA 1
ATOM 4264 C C . THR A 1 549 ? -16.788 -13.073 -34.682 1.00 33.75 549 THR A C 1
ATOM 4266 O O . THR A 1 549 ? -15.568 -12.982 -34.790 1.00 33.75 549 THR A O 1
ATOM 4269 N N . GLY A 1 550 ? -17.505 -13.929 -35.420 1.00 39.31 550 GLY A N 1
ATOM 4270 C CA . GLY A 1 550 ? -17.024 -14.479 -36.691 1.00 39.31 550 GLY A CA 1
ATOM 4271 C C . GLY A 1 550 ? -17.087 -13.426 -37.816 1.00 39.31 550 GLY A C 1
ATOM 4272 O O . GLY A 1 550 ? -17.555 -12.308 -37.583 1.00 39.31 550 GLY A O 1
ATOM 4273 N N . PRO A 1 551 ? -16.656 -13.749 -39.050 1.00 36.31 551 PRO A N 1
ATOM 4274 C CA . PRO A 1 551 ? -16.403 -12.771 -40.118 1.00 36.31 551 PRO A CA 1
ATOM 4275 C C . PRO A 1 551 ? -17.683 -12.192 -40.761 1.00 36.31 551 PRO A C 1
ATOM 4277 O O . PRO A 1 551 ? -17.978 -12.462 -41.919 1.00 36.31 551 PRO A O 1
ATOM 4280 N N . ASN A 1 552 ? -18.441 -11.374 -40.018 1.00 41.06 552 ASN A N 1
ATOM 4281 C CA . ASN A 1 552 ? -19.716 -10.794 -40.469 1.00 41.06 552 ASN A CA 1
ATOM 4282 C C . ASN A 1 552 ? -19.874 -9.274 -40.254 1.00 41.06 552 ASN A C 1
ATOM 4284 O O . ASN A 1 552 ? -20.774 -8.684 -40.847 1.00 41.06 552 ASN A O 1
ATOM 4288 N N . ILE A 1 553 ? -19.017 -8.600 -39.471 1.00 45.00 553 ILE A N 1
ATOM 4289 C CA . ILE A 1 553 ? -19.172 -7.148 -39.207 1.00 45.00 553 ILE A CA 1
ATOM 4290 C C . ILE A 1 553 ? -19.116 -6.321 -40.508 1.00 45.00 553 ILE A C 1
ATOM 4292 O O . ILE A 1 553 ? -19.930 -5.419 -40.701 1.00 45.00 553 ILE A O 1
ATOM 4296 N N . ALA A 1 554 ? -18.217 -6.668 -41.438 1.00 39.75 554 ALA A N 1
ATOM 4297 C CA . ALA A 1 554 ? -18.107 -5.992 -42.734 1.00 39.75 554 ALA A CA 1
ATOM 4298 C C . ALA A 1 554 ? -19.415 -6.053 -43.552 1.00 39.75 554 ALA A C 1
ATOM 4300 O O . ALA A 1 554 ? -19.800 -5.064 -44.171 1.00 39.75 554 ALA A O 1
ATOM 4301 N N . LEU A 1 555 ? -20.139 -7.179 -43.497 1.00 43.47 555 LEU A N 1
ATOM 4302 C CA . LEU A 1 555 ? -21.429 -7.346 -44.172 1.00 43.47 555 LEU A CA 1
ATOM 4303 C C . LEU A 1 555 ? -22.502 -6.414 -43.595 1.00 43.47 555 LEU A C 1
ATOM 4305 O O . LEU A 1 555 ? -23.226 -5.784 -44.362 1.00 43.47 555 LEU A O 1
ATOM 4309 N N . VAL A 1 556 ? -22.578 -6.273 -42.268 1.00 47.19 556 VAL A N 1
ATOM 4310 C CA . VAL A 1 556 ? -23.563 -5.398 -41.605 1.00 47.19 556 VAL A CA 1
ATOM 4311 C C . VAL A 1 556 ? -23.324 -3.927 -41.964 1.00 47.19 556 VAL A C 1
ATOM 4313 O O . VAL A 1 556 ? -24.277 -3.206 -42.275 1.00 47.19 556 VAL A O 1
ATOM 4316 N N . ILE A 1 557 ? -22.061 -3.487 -42.008 1.00 50.84 557 ILE A N 1
ATOM 4317 C CA . ILE A 1 557 ? -21.702 -2.114 -42.398 1.00 50.84 557 ILE A CA 1
ATOM 4318 C C . ILE A 1 557 ? -22.045 -1.869 -43.878 1.00 50.84 557 ILE A C 1
ATOM 4320 O O . ILE A 1 557 ? -22.688 -0.872 -44.202 1.00 50.84 557 ILE A O 1
ATOM 4324 N N . CYS A 1 558 ? -21.723 -2.800 -44.782 1.00 48.59 558 CYS A N 1
ATOM 4325 C CA . CYS A 1 558 ? -22.115 -2.679 -46.190 1.00 48.59 558 CYS A CA 1
ATOM 4326 C C . CYS A 1 558 ? -23.643 -2.639 -46.385 1.00 48.59 558 CYS A C 1
ATOM 4328 O O . CYS A 1 558 ? -24.135 -1.778 -47.112 1.00 48.59 558 CYS A O 1
ATOM 4330 N N . PHE A 1 559 ? -24.411 -3.514 -45.723 1.00 53.22 559 PHE A N 1
ATOM 4331 C CA . PHE A 1 559 ? -25.875 -3.540 -45.854 1.00 53.22 559 PHE A CA 1
ATOM 4332 C C . PHE A 1 559 ? -26.552 -2.268 -45.332 1.00 53.22 559 PHE A C 1
ATOM 4334 O O . PHE A 1 559 ? -27.495 -1.778 -45.954 1.00 53.22 559 PHE A O 1
ATOM 4341 N N . SER A 1 560 ? -26.068 -1.710 -44.222 1.00 63.84 560 SER A N 1
ATOM 4342 C CA . SER A 1 560 ? -26.610 -0.470 -43.651 1.00 63.84 560 SER A CA 1
ATOM 4343 C C . SER A 1 560 ? -26.299 0.760 -44.515 1.00 63.84 560 SER A C 1
ATOM 4345 O O . SER A 1 560 ? -27.197 1.568 -44.748 1.00 63.84 560 SER A O 1
ATOM 4347 N N . VAL A 1 561 ? -25.093 0.864 -45.088 1.00 69.31 561 VAL A N 1
ATOM 4348 C CA . VAL A 1 561 ? -24.767 1.918 -46.072 1.00 69.31 561 VAL A CA 1
ATOM 4349 C C . VAL A 1 561 ? -25.623 1.785 -47.339 1.00 69.31 561 VAL A C 1
ATOM 4351 O O . VAL A 1 561 ? -26.177 2.780 -47.807 1.00 69.31 561 VAL A O 1
ATOM 4354 N N . VAL A 1 562 ? -25.800 0.570 -47.872 1.00 76.31 562 VAL A N 1
ATOM 4355 C CA . VAL A 1 562 ? -26.654 0.328 -49.052 1.00 76.31 562 VAL A CA 1
ATOM 4356 C C . VAL A 1 562 ? -28.119 0.685 -48.774 1.00 76.31 562 VAL A C 1
ATOM 4358 O O . VAL A 1 562 ? -28.754 1.317 -49.616 1.00 76.31 562 VAL A O 1
ATOM 4361 N N . LEU A 1 563 ? -28.651 0.362 -47.589 1.00 72.12 563 LEU A N 1
ATOM 4362 C CA . LEU A 1 563 ? -30.007 0.758 -47.189 1.00 72.12 563 LEU A CA 1
ATOM 4363 C C . LEU A 1 563 ? -30.177 2.281 -47.109 1.00 72.12 563 LEU A C 1
ATOM 4365 O O . LEU A 1 563 ? -31.182 2.795 -47.595 1.00 72.12 563 LEU A O 1
ATOM 4369 N N . VAL A 1 564 ? -29.200 3.015 -46.566 1.00 79.19 564 VAL A N 1
ATOM 4370 C CA . VAL A 1 564 ? -29.242 4.489 -46.527 1.00 79.19 564 VAL A CA 1
ATOM 4371 C C . VAL A 1 564 ? -29.206 5.086 -47.938 1.00 79.19 564 VAL A C 1
ATOM 4373 O O . VAL A 1 564 ? -30.004 5.971 -48.245 1.00 79.19 564 VAL A O 1
ATOM 4376 N N . VAL A 1 565 ? -28.358 4.570 -48.834 1.00 82.75 565 VAL A N 1
ATOM 4377 C CA . VAL A 1 565 ? -28.324 5.013 -50.241 1.00 82.75 565 VAL A CA 1
ATOM 4378 C C . VAL A 1 565 ? -29.653 4.724 -50.952 1.00 82.75 565 VAL A C 1
ATOM 4380 O O . VAL A 1 565 ? -30.163 5.588 -51.663 1.00 82.75 565 VAL A O 1
ATOM 4383 N N . LEU A 1 566 ? -30.266 3.559 -50.722 1.00 78.19 566 LEU A N 1
ATOM 4384 C CA . LEU A 1 566 ? -31.579 3.225 -51.284 1.00 78.19 566 LEU A CA 1
ATOM 4385 C C . LEU A 1 566 ? -32.700 4.127 -50.736 1.00 78.19 566 LEU A C 1
ATOM 4387 O O . LEU A 1 566 ? -33.529 4.583 -51.519 1.00 78.19 566 LEU A O 1
ATOM 4391 N N . MET A 1 567 ? -32.701 4.456 -49.439 1.00 78.81 567 MET A N 1
ATOM 4392 C CA . MET A 1 567 ? -33.646 5.411 -48.831 1.00 78.81 567 MET A CA 1
ATOM 4393 C C . MET A 1 567 ? -33.539 6.814 -49.456 1.00 78.81 567 MET A C 1
ATOM 4395 O O . MET A 1 567 ? -34.554 7.454 -49.745 1.00 78.81 567 MET A O 1
ATOM 4399 N N . ILE A 1 568 ? -32.314 7.290 -49.703 1.00 82.38 568 ILE A N 1
ATOM 4400 C CA . ILE A 1 568 ? -32.050 8.580 -50.361 1.00 82.38 568 ILE A CA 1
ATOM 4401 C C . ILE A 1 568 ? -32.528 8.553 -51.822 1.00 82.38 568 ILE A C 1
ATOM 4403 O O . ILE A 1 568 ? -33.213 9.471 -52.267 1.00 82.38 568 ILE A O 1
ATOM 4407 N N . LEU A 1 569 ? -32.245 7.482 -52.569 1.00 76.56 569 LEU A N 1
ATOM 4408 C CA . LEU A 1 569 ? -32.709 7.348 -53.956 1.00 76.56 569 LEU A CA 1
ATOM 4409 C C . LEU A 1 569 ? -34.242 7.253 -54.047 1.00 76.56 569 LEU A C 1
ATOM 4411 O O . LEU A 1 569 ? -34.840 7.853 -54.940 1.00 76.56 569 LEU A O 1
ATOM 4415 N N . PHE A 1 570 ? -34.888 6.555 -53.110 1.00 75.94 570 PHE A N 1
ATOM 4416 C CA . PHE A 1 570 ? -36.344 6.406 -53.066 1.00 75.94 570 PHE A CA 1
ATOM 4417 C C . PHE A 1 570 ? -37.051 7.723 -52.707 1.00 75.94 570 PHE A C 1
ATOM 4419 O O . PHE A 1 570 ? -38.044 8.081 -53.339 1.00 75.94 570 PHE A O 1
ATOM 4426 N N . SER A 1 571 ? -36.507 8.498 -51.763 1.00 71.44 571 SER A N 1
ATOM 4427 C CA . SER A 1 571 ? -37.051 9.824 -51.426 1.00 71.44 571 SER A CA 1
ATOM 4428 C C . SER A 1 571 ? -36.861 10.846 -52.559 1.00 71.44 571 SER A C 1
ATOM 4430 O O . SER A 1 571 ? -37.794 11.593 -52.859 1.00 71.44 571 SER A O 1
ATOM 4432 N N . VAL A 1 572 ? -35.734 10.814 -53.283 1.00 72.88 572 VAL A N 1
ATOM 4433 C CA . VAL A 1 572 ? -35.542 11.604 -54.520 1.00 72.88 572 VAL A CA 1
ATOM 4434 C C . VAL A 1 572 ? -36.520 11.187 -55.632 1.00 72.88 572 VAL A C 1
ATOM 4436 O O . VAL A 1 572 ? -36.985 12.039 -56.393 1.00 72.88 572 VAL A O 1
ATOM 4439 N N . PHE A 1 573 ? -36.876 9.902 -55.722 1.00 63.22 573 PHE A N 1
ATOM 4440 C CA . PHE A 1 573 ? -37.867 9.412 -56.686 1.00 63.22 573 PHE A CA 1
ATOM 4441 C C . PHE A 1 573 ? -39.283 9.920 -56.361 1.00 63.22 573 PHE A C 1
ATOM 4443 O O . PHE A 1 573 ? -39.945 10.478 -57.237 1.00 63.22 573 PHE A O 1
ATOM 4450 N N . ILE A 1 574 ? -39.710 9.832 -55.094 1.00 64.44 574 ILE A N 1
ATOM 4451 C CA . ILE A 1 574 ? -41.005 10.364 -54.623 1.00 64.44 574 ILE A CA 1
ATOM 4452 C C . ILE A 1 574 ? -41.091 11.886 -54.828 1.00 64.44 574 ILE A C 1
ATOM 4454 O O . ILE A 1 574 ? -42.106 12.393 -55.315 1.00 64.44 574 ILE A O 1
ATOM 4458 N N . GLY A 1 575 ? -40.008 12.617 -54.539 1.00 53.12 575 GLY A N 1
ATOM 4459 C CA . GLY A 1 575 ? -39.926 14.062 -54.772 1.00 53.12 575 GLY A CA 1
ATOM 4460 C C . GLY A 1 575 ? -40.125 14.464 -56.239 1.00 53.12 575 GLY A C 1
ATOM 4461 O O . GLY A 1 575 ? -40.640 15.545 -56.513 1.00 53.12 575 GLY A O 1
ATOM 4462 N N . ARG A 1 576 ? -39.794 13.584 -57.196 1.00 50.81 576 ARG A N 1
ATOM 4463 C CA . ARG A 1 576 ? -40.056 13.808 -58.627 1.00 50.81 576 ARG A CA 1
ATOM 4464 C C . ARG A 1 576 ? -41.485 13.473 -59.054 1.00 50.81 576 ARG A C 1
ATOM 4466 O O . ARG A 1 576 ? -41.996 14.141 -59.948 1.00 50.81 576 ARG A O 1
ATOM 4473 N N . SER A 1 577 ? -42.156 12.505 -58.426 1.00 48.09 577 SER A N 1
ATOM 4474 C CA . SER A 1 577 ? -43.542 12.153 -58.785 1.00 48.09 577 SER A CA 1
ATOM 4475 C C . SER A 1 577 ? -44.591 13.206 -58.402 1.00 48.09 577 SER A C 1
ATOM 4477 O O . SER A 1 577 ? -45.649 13.246 -59.022 1.00 48.09 577 SER A O 1
ATOM 4479 N N . HIS A 1 578 ? -44.312 14.085 -57.433 1.00 44.62 578 HIS A N 1
ATOM 4480 C CA . HIS A 1 578 ? -45.269 15.113 -56.993 1.00 44.62 578 HIS A CA 1
ATOM 4481 C C . HIS A 1 578 ? -45.205 16.441 -57.771 1.00 44.62 578 HIS A C 1
ATOM 4483 O O . HIS A 1 578 ? -46.044 17.310 -57.554 1.00 44.62 578 HIS A O 1
ATOM 4489 N N . ALA A 1 579 ? -44.271 16.603 -58.713 1.00 43.34 579 ALA A N 1
ATOM 4490 C CA . ALA A 1 579 ? -44.081 17.854 -59.459 1.00 43.34 579 ALA A CA 1
ATOM 4491 C C . ALA A 1 579 ? -45.040 18.055 -60.659 1.00 43.34 579 ALA A C 1
ATOM 4493 O O . ALA A 1 579 ? -44.852 18.985 -61.439 1.00 43.34 579 ALA A O 1
ATOM 4494 N N . CYS A 1 580 ? -46.038 17.184 -60.859 1.00 41.66 580 CYS A N 1
ATOM 4495 C CA . CYS A 1 580 ? -46.936 17.201 -62.026 1.00 41.66 580 CYS A CA 1
ATOM 4496 C C . CYS A 1 580 ? -48.397 16.867 -61.656 1.00 41.66 580 CYS A C 1
ATOM 4498 O O . CYS A 1 580 ? -48.923 15.836 -62.072 1.00 41.66 580 CYS A O 1
ATOM 4500 N N . ALA A 1 581 ? -49.059 17.737 -60.882 1.00 36.94 581 ALA A N 1
ATOM 4501 C CA . ALA A 1 581 ? -50.478 17.586 -60.528 1.00 36.94 581 ALA A CA 1
ATOM 4502 C C . ALA A 1 581 ? -51.220 18.931 -60.318 1.00 36.94 581 ALA A C 1
ATOM 4504 O O . ALA A 1 581 ? -51.644 19.233 -59.211 1.00 36.94 581 ALA A O 1
ATOM 4505 N N . THR A 1 582 ? -51.383 19.694 -61.409 1.00 34.50 582 THR A N 1
ATOM 4506 C CA . THR A 1 582 ? -52.475 20.666 -61.708 1.00 34.50 582 THR A CA 1
ATOM 4507 C C . THR A 1 582 ? -52.982 21.658 -60.645 1.00 34.50 582 THR A C 1
ATOM 4509 O O . THR A 1 582 ? -53.547 21.274 -59.624 1.00 34.50 582 THR A O 1
ATOM 4512 N N . ASP A 1 583 ? -52.986 22.940 -61.015 1.00 38.75 583 ASP A N 1
ATOM 4513 C CA . ASP A 1 583 ? -53.674 24.046 -60.334 1.00 38.75 583 ASP A CA 1
ATOM 4514 C C . ASP A 1 583 ? -55.205 23.885 -60.222 1.00 38.75 583 ASP A C 1
ATOM 4516 O O . ASP A 1 583 ? -55.844 23.254 -61.075 1.00 38.75 583 ASP A O 1
ATOM 4520 N N . LYS A 1 584 ? -55.808 24.587 -59.245 1.00 31.91 584 LYS A N 1
ATOM 4521 C CA . LYS A 1 584 ? -57.122 25.250 -59.384 1.00 31.91 584 LYS A CA 1
ATOM 4522 C C . LYS A 1 584 ? -57.373 26.327 -58.318 1.00 31.91 584 LYS A C 1
ATOM 4524 O O . LYS A 1 584 ? -56.765 26.310 -57.253 1.00 31.91 584 LYS A O 1
ATOM 4529 N N . GLU A 1 585 ? -58.242 27.280 -58.656 1.00 32.78 585 GLU A N 1
ATOM 4530 C CA . GLU A 1 585 ? -58.440 28.570 -57.972 1.00 32.78 585 GLU A CA 1
ATOM 4531 C C . GLU A 1 585 ? -59.607 28.611 -56.960 1.00 32.78 585 GLU A C 1
ATOM 4533 O O . GLU A 1 585 ? -60.530 27.803 -57.046 1.00 32.78 585 GLU A O 1
ATOM 4538 N N . PHE A 1 586 ? -59.604 29.683 -56.142 1.00 29.09 586 PHE A N 1
ATOM 4539 C CA . PHE A 1 586 ? -60.747 30.300 -55.427 1.00 29.09 586 PHE A CA 1
ATOM 4540 C C . PHE A 1 586 ? -61.370 29.507 -54.246 1.00 29.09 586 PHE A C 1
ATOM 4542 O O . PHE A 1 586 ? -61.277 28.287 -54.181 1.00 29.09 586 PHE A O 1
ATOM 4549 N N . ASP A 1 587 ? -61.984 30.130 -53.226 1.00 32.69 587 ASP A N 1
ATOM 4550 C CA . ASP A 1 587 ? -62.345 31.550 -52.981 1.00 32.69 587 ASP A CA 1
ATOM 4551 C C . ASP A 1 587 ? -62.190 31.915 -51.468 1.00 32.69 587 ASP A C 1
ATOM 4553 O O . ASP A 1 587 ? -61.877 31.049 -50.650 1.00 32.69 587 ASP A O 1
ATOM 4557 N N . GLY A 1 588 ? -62.379 33.187 -51.082 1.00 29.25 588 GLY A N 1
ATOM 4558 C CA . GLY A 1 588 ? -62.304 33.712 -49.699 1.00 29.25 588 GLY A CA 1
ATOM 4559 C C . GLY A 1 588 ? -63.631 33.646 -48.900 1.00 29.25 588 GLY A C 1
ATOM 4560 O O . GLY A 1 588 ? -64.439 32.760 -49.177 1.00 29.25 588 GLY A O 1
ATOM 4561 N N . PRO A 1 589 ? -63.927 34.574 -47.944 1.00 48.56 589 PRO A N 1
ATOM 4562 C CA . PRO A 1 589 ? -63.175 35.789 -47.561 1.00 48.56 589 PRO A CA 1
ATOM 4563 C C . PRO A 1 589 ? -63.091 36.123 -46.034 1.00 48.56 589 PRO A C 1
ATOM 4565 O O . PRO A 1 589 ? -63.766 35.513 -45.215 1.00 48.56 589 PRO A O 1
ATOM 4568 N N . ALA A 1 590 ? -62.366 37.215 -45.706 1.00 34.38 590 ALA A N 1
ATOM 4569 C CA . ALA A 1 590 ? -62.469 38.082 -44.499 1.00 34.38 590 ALA A CA 1
ATOM 4570 C C . ALA A 1 590 ? -62.173 37.471 -43.095 1.00 34.38 590 ALA A C 1
ATOM 4572 O O . ALA A 1 590 ? -62.699 36.431 -42.732 1.00 34.38 590 ALA A O 1
ATOM 4573 N N . SER A 1 591 ? -61.413 38.093 -42.174 1.00 34.00 591 SER A N 1
ATOM 4574 C CA . SER A 1 591 ? -60.715 39.406 -42.085 1.00 34.00 591 SER A CA 1
ATOM 4575 C C . SER A 1 591 ? -59.559 39.291 -41.033 1.00 34.00 591 SER A C 1
ATOM 4577 O O . SER A 1 591 ? -59.269 38.169 -40.635 1.00 34.00 591 SER A O 1
ATOM 4579 N N . SER A 1 592 ? -58.810 40.294 -40.534 1.00 33.72 592 SER A N 1
ATOM 4580 C CA . SER A 1 592 ? -58.914 41.771 -40.507 1.00 33.72 592 SER A CA 1
ATOM 4581 C C . SER A 1 592 ? -57.532 42.475 -40.421 1.00 33.72 592 SER A C 1
ATOM 4583 O O . SER A 1 592 ? -56.489 41.855 -40.601 1.00 33.72 592 SER A O 1
ATOM 4585 N N . ALA A 1 593 ? -57.524 43.787 -40.137 1.00 35.19 593 ALA A N 1
ATOM 4586 C CA . ALA A 1 593 ? -56.344 44.589 -39.759 1.00 35.19 593 ALA A CA 1
ATOM 4587 C C . ALA A 1 593 ? -56.100 44.539 -38.220 1.00 35.19 593 ALA A C 1
ATOM 4589 O O . ALA A 1 593 ? -56.935 43.968 -37.520 1.00 35.19 593 ALA A O 1
ATOM 4590 N N . THR A 1 594 ? -55.035 45.091 -37.608 1.00 32.09 594 THR A N 1
ATOM 4591 C CA . THR A 1 594 ? -53.968 46.050 -38.023 1.00 32.09 594 THR A CA 1
ATOM 4592 C C . THR A 1 594 ? -52.574 45.541 -37.605 1.00 32.09 594 THR A C 1
ATOM 4594 O O . THR A 1 594 ? -52.459 44.937 -36.547 1.00 32.09 594 THR A O 1
ATOM 4597 N N . LYS A 1 595 ? -51.473 45.663 -38.364 1.00 32.41 595 LYS A N 1
ATOM 4598 C CA . LYS A 1 595 ? -50.868 46.780 -39.135 1.00 32.41 595 LYS A CA 1
ATOM 4599 C C . LYS A 1 595 ? -50.154 47.845 -38.278 1.00 32.41 595 LYS A C 1
ATOM 4601 O O . LYS A 1 595 ? -50.816 48.744 -37.775 1.00 32.41 595 LYS A O 1
ATOM 4606 N N . PHE A 1 596 ? -48.814 47.832 -38.289 1.00 29.42 596 PHE A N 1
ATOM 4607 C CA . PHE A 1 596 ? -48.001 49.045 -38.483 1.00 29.42 596 PHE A CA 1
ATOM 4608 C C . PHE A 1 596 ? -46.666 48.730 -39.197 1.00 29.42 596 PHE A C 1
ATOM 4610 O O . PHE A 1 596 ? -46.052 47.695 -38.961 1.00 29.42 596 PHE A O 1
ATOM 4617 N N . GLN A 1 597 ? -46.306 49.627 -40.113 1.00 34.91 597 GLN A N 1
ATOM 4618 C CA . GLN A 1 597 ? -45.100 49.738 -40.962 1.00 34.91 597 GLN A CA 1
ATOM 4619 C C . GLN A 1 597 ? -44.138 50.769 -40.314 1.00 34.91 597 GLN A C 1
ATOM 4621 O O . GLN A 1 597 ? -44.557 51.401 -39.348 1.00 34.91 597 GLN A O 1
ATOM 4626 N N . ASP A 1 598 ? -42.906 51.105 -40.710 1.00 35.69 598 ASP A N 1
ATOM 4627 C CA . ASP A 1 598 ? -41.843 50.718 -41.677 1.00 35.69 598 ASP A CA 1
ATOM 4628 C C . ASP A 1 598 ? -40.523 51.263 -41.022 1.00 35.69 598 ASP A C 1
ATOM 4630 O O . ASP A 1 598 ? -40.602 51.900 -39.971 1.00 35.69 598 ASP A O 1
ATOM 4634 N N . GLY A 1 599 ? -39.275 51.133 -41.490 1.00 34.28 599 GLY A N 1
ATOM 4635 C CA . GLY A 1 599 ? -38.660 50.546 -42.689 1.00 34.28 599 GLY A CA 1
ATOM 4636 C C . GLY A 1 599 ? -37.384 51.339 -43.072 1.00 34.28 599 GLY A C 1
ATOM 4637 O O . GLY A 1 599 ? -37.316 52.534 -42.798 1.00 34.28 599 GLY A O 1
ATOM 4638 N N . ASN A 1 600 ? -36.421 50.686 -43.743 1.00 35.72 600 ASN A N 1
ATOM 4639 C CA . ASN A 1 600 ? -35.181 51.235 -44.351 1.00 35.72 600 ASN A CA 1
ATOM 4640 C C . ASN A 1 600 ? -34.100 51.827 -43.398 1.00 35.72 600 ASN A C 1
ATOM 4642 O O . ASN A 1 600 ? -34.409 52.372 -42.346 1.00 35.72 600 ASN A O 1
ATOM 4646 N N . GLY A 1 601 ? -32.799 51.769 -43.727 1.00 32.28 601 GLY A N 1
ATOM 4647 C CA . GLY A 1 601 ? -32.135 51.054 -44.834 1.00 32.28 601 GLY A CA 1
ATOM 4648 C C . GLY A 1 601 ? -30.658 51.457 -45.040 1.00 32.28 601 GLY A C 1
ATOM 4649 O O . GLY A 1 601 ? -30.236 52.471 -44.497 1.00 32.28 601 GLY A O 1
ATOM 4650 N N . GLU A 1 602 ? -29.945 50.679 -45.876 1.00 35.16 602 GLU A N 1
ATOM 4651 C CA . GLU A 1 602 ? -28.689 51.024 -46.601 1.00 35.16 602 GLU A CA 1
ATOM 4652 C C . GLU A 1 602 ? -27.381 51.269 -45.791 1.00 35.16 602 GLU A C 1
ATOM 4654 O O . GLU A 1 602 ? -27.427 51.638 -44.623 1.00 35.16 602 GLU A O 1
ATOM 4659 N N . LEU A 1 603 ? -26.160 51.147 -46.353 1.00 32.34 603 LEU A N 1
ATOM 4660 C CA . LEU A 1 603 ? -25.530 50.118 -47.228 1.00 32.34 603 LEU A CA 1
ATOM 4661 C C . LEU A 1 603 ? -23.991 50.391 -47.322 1.00 32.34 603 LEU A C 1
ATOM 4663 O O . LEU A 1 603 ? -23.545 51.416 -46.814 1.00 32.34 603 LEU A O 1
ATOM 4667 N N . MET A 1 604 ? -23.231 49.533 -48.036 1.00 29.59 604 MET A N 1
ATOM 4668 C CA . MET A 1 604 ? -21.822 49.710 -48.504 1.00 29.59 604 MET A CA 1
ATOM 4669 C C . MET A 1 604 ? -20.707 49.564 -47.424 1.00 29.59 604 MET A C 1
ATOM 4671 O O . MET A 1 604 ? -20.886 49.991 -46.291 1.00 29.59 604 MET A O 1
ATOM 4675 N N . GLU A 1 605 ? -19.699 48.681 -47.590 1.00 32.53 605 GLU A N 1
ATOM 4676 C CA . GLU A 1 605 ? -18.432 48.751 -48.391 1.00 32.53 605 GLU A CA 1
ATOM 4677 C C . GLU A 1 605 ? -17.379 49.724 -47.797 1.00 32.53 605 GLU A C 1
ATOM 4679 O O . GLU A 1 605 ? -17.739 50.810 -47.359 1.00 32.53 605 GLU A O 1
ATOM 4684 N N . GLU A 1 606 ? -16.064 49.447 -47.753 1.00 31.09 606 GLU A N 1
ATOM 4685 C CA . GLU A 1 606 ? -15.313 48.165 -47.811 1.00 31.09 606 GLU A CA 1
ATOM 4686 C C . GLU A 1 606 ? -14.238 48.160 -46.668 1.00 31.09 606 GLU A C 1
ATOM 4688 O O . GLU A 1 606 ? -14.591 48.602 -45.578 1.00 31.09 606 GLU A O 1
ATOM 4693 N N . GLU A 1 607 ? -12.972 47.704 -46.684 1.00 32.66 607 GLU A N 1
ATOM 4694 C CA . GLU A 1 607 ? -12.027 47.113 -47.663 1.00 32.66 607 GLU A CA 1
ATOM 4695 C C . GLU A 1 607 ? -11.049 46.145 -46.921 1.00 32.66 607 GLU A C 1
ATOM 4697 O O . GLU A 1 607 ? -11.233 45.830 -45.742 1.00 32.66 607 GLU A O 1
ATOM 4702 N N . SER A 1 608 ? -9.971 45.702 -47.579 1.00 35.06 608 SER A N 1
ATOM 4703 C CA . SER A 1 608 ? -8.754 45.105 -46.978 1.00 35.06 608 SER A CA 1
ATOM 4704 C C . SER A 1 608 ? -7.529 45.962 -47.411 1.00 35.06 608 SER A C 1
ATOM 4706 O O . SER A 1 608 ? -7.771 47.105 -47.788 1.00 35.06 608 SER A O 1
ATOM 4708 N N . PRO A 1 609 ? -6.234 45.551 -47.410 1.00 50.88 609 PRO A N 1
ATOM 4709 C CA . PRO A 1 609 ? -5.526 44.415 -46.798 1.00 50.88 609 PRO A CA 1
ATOM 4710 C C . PRO A 1 609 ? -4.255 44.855 -46.005 1.00 50.88 609 PRO A C 1
ATOM 4712 O O . PRO A 1 609 ? -4.072 46.034 -45.719 1.00 50.88 609 PRO A O 1
ATOM 4715 N N . VAL A 1 610 ? -3.356 43.906 -45.676 1.00 35.38 610 VAL A N 1
ATOM 4716 C CA . VAL A 1 610 ? -1.870 43.924 -45.875 1.00 35.38 610 VAL A CA 1
ATOM 4717 C C . VAL A 1 610 ? -1.149 42.986 -44.876 1.00 35.38 610 VAL A C 1
ATOM 4719 O O . VAL A 1 610 ? -1.614 42.738 -43.768 1.00 35.38 610 VAL A O 1
ATOM 4722 N N . SER A 1 611 ? -0.028 42.410 -45.323 1.00 39.22 611 SER A N 1
ATOM 4723 C CA . SER A 1 611 ? 0.785 41.349 -44.698 1.00 39.22 611 SER A CA 1
ATOM 4724 C C . SER A 1 611 ? 2.205 41.817 -44.289 1.00 39.22 611 SER A C 1
ATOM 4726 O O . SER A 1 611 ? 2.502 42.997 -44.439 1.00 39.22 611 SER A O 1
ATOM 4728 N N . LEU A 1 612 ? 3.084 40.862 -43.906 1.00 32.97 612 LEU A N 1
ATOM 4729 C CA . LEU A 1 612 ? 4.522 40.956 -43.515 1.00 32.97 612 LEU A CA 1
ATOM 4730 C C . LEU A 1 612 ? 4.806 41.247 -42.022 1.00 32.97 612 LEU A C 1
ATOM 4732 O O . LEU A 1 612 ? 4.044 41.958 -41.380 1.00 32.97 612 LEU A O 1
ATOM 4736 N N . GLU A 1 613 ? 5.908 40.777 -41.411 1.00 37.44 613 GLU A N 1
ATOM 4737 C CA . GLU A 1 613 ? 6.748 39.571 -41.638 1.00 37.44 613 GLU A CA 1
ATOM 4738 C C . GLU A 1 613 ? 7.613 39.300 -40.375 1.00 37.44 613 GLU A C 1
ATOM 4740 O O . GLU A 1 613 ? 7.376 39.889 -39.322 1.00 37.44 613 GLU A O 1
ATOM 4745 N N . MET A 1 614 ? 8.592 38.391 -40.465 1.00 36.09 614 MET A N 1
ATOM 4746 C CA . MET A 1 614 ? 9.466 37.935 -39.373 1.00 36.09 614 MET A CA 1
ATOM 4747 C C . MET A 1 614 ? 10.396 39.008 -38.773 1.00 36.09 614 MET A C 1
ATOM 4749 O O . MET A 1 614 ? 11.012 39.782 -39.507 1.00 36.09 614 MET A O 1
ATOM 4753 N N . ALA A 1 615 ? 10.627 38.901 -37.458 1.00 42.69 615 ALA A N 1
ATOM 4754 C CA . ALA A 1 615 ? 11.893 39.203 -36.778 1.00 42.69 615 ALA A CA 1
ATOM 4755 C C . ALA A 1 615 ? 12.032 38.310 -35.530 1.00 42.69 615 ALA A C 1
ATOM 4757 O O . ALA A 1 615 ? 11.004 38.136 -34.837 1.00 42.69 615 ALA A O 1
#

pLDDT: mean 79.62, std 24.6, range [20.83, 98.88]

Radius of gyration: 32.9 Å; chains: 1; bounding box: 96×90×97 Å

Secondary structure (DSSP, 8-state):
------------------------------PPPTT---PPPPPPBTTB--SS--HHHHTHHHHHHHHHHHHHH-SHHHHHHHHHHHHH-SSSSEEEEEEESS--SS-B-TT-EEEEE-TTS-EEEEEESS-B-TT--EEEEEEPPPSSTTSS-S-B-TT-SS-B-TTSPPSEEEEEETTTEEEEEE--TTTSEEES--TTHHHHTHHHHHTS-SSSPSPTTHHHHHHHHSSS-HHHHHHHHHHHT-B---SS---B-TTT-SSHHHHHHHHHHHIIIIIIHHHHHHHHHHHHHHHH--SB------TT---------SPPPTTPBPPHHHHHHHHHHHHHHHH-TT--BTTB--SSHHHHHHHHHHHHT-B--BTTTBTSBHHHHHHHHHHHHHHHHHHTT-HHHHHHHHHHHHHHHHHHHHHHHHHHHHHHHHHTTSS-HHHHHHHHHHHHHHHHHHHHHHHHH-HHHHHHHHHHH-TT--S---HHHHHHHHHTTHHHHT--HHHH--PBPTT-TT-PBPTT-----PPSS--HHHHHHHHHHHSS--TTHHHHHHHHHHHHHHHHHHHHHHHHHTS------------------------------------

Sequence (615 aa):
MPWRHRSQCPLLVYGLLGCALLTTKVYGGSGDPPGSRRALSEELFLSYEPLTTVTDDAAIDLDQHALDVQMSLGTDQSREAAYKIYTQGAFSKSYALLSLQSPLPISLAKGTTLLGHTTNGKEVLGQLLEETPPGSTTLKFRYHPSPIQDTWTNCHVGGNPTPNTEGCLVGLGQIEIDELGSFDYEYEILEDNYNARTIQSFSTKAKEKMYDCNEGCPYSVYKKFYNYYGVHDYADQWVQAAFQRTSTNFTRGNAQFGGTYKTDLGYRQAITLGTVYLNTWMYIIREMDHSSAMCSAKGPCNNHLDIFSGTEDEYHGPPLVAGQECNNDDMMHAWDKAVAFYVGSKAKTAGQGGHLLFSMAQERCLNFGTCGPSQHYGLMARVNFEMMQSFRQGQEALKMRACSSLKRHVRLLTAYMTVPLVQGVILYARENELLLAKSNREKQEQSQATGATYAAALLPLLHACNKEDANIVYESMRVGRGVTPHFSKVKAALERNYYCLGITCELVGGIVDPAGVNGKYLLGAEPCKDPSHHSPLDLFFRDNQSGNTGPNIALVICFSVVLVVLMILFSVFIGRSHACATDKEFDGPASSATKFQDGNGELMEEESPVSLEMA

Organism: NCBI:txid568900

Foldseek 3Di:
DDDDDDDDDDDDDDDDDDDDDDDPDDDDDDDDDPDDDDDDFFDDLQPDGAPDQQLQLLQLLVLLVQLLVLLVVQDPVSLVLSVQSQPFNWRHFKWFKKFFPFWAQAKDAFFFWKWAAAPVRHIWIFGFFFIDGTRDRITTTTGQADSDNVPGDQFTAGSDPDTGQRRPGYQWTWMQTPPPGITTIGDDSRPRITHQDHLQCLQVCQCDLAAVDDFPPVHPLLVLLCVAFVDRSVLNLQLVCLSVQAWRDGPHLIFRSNVLAPGSLLSSLSNSLSSALVRLLVLLLSLLVVLLRLLPDDFAPQFPDPVPDGDGDDNDDDGDDGGHHRDLVRSSNSLVSSSSSARHSFNNDAQGDTRHLQNLLSVLCVQFVQADVDPQHHRGRPLSSQLSVLSVVLSVCSVVSVSVSSVVSSLSNQLSSLLSLLSQLLVLLVVLLVCVVDPDSSSNSNSLSSNSSSLSSNLSQLCVQPVVLSVLSSLQRHHPRPDRRDSLSNNVSSQVCQLSSLHALSSNGFGFDPVDDPGDHDPSGGGDHDDPDDDSSNSVVVVVVVPDDDPCPVVVVVVVVVVVVVVVVVVVVVVVVPPDDDDDDDDDDDDDDDDDDDDDDDDDDDDDDDDDDDD